Protein AF-A0A5J4X026-F1 (afdb_monomer_lite)

pLDDT: mean 70.94, std 24.58, range [26.7, 98.31]

Organism: NCBI:txid222440

Secondary structure (DSSP, 8-state):
------S-----SSPPPSSSBHHHHHHHH-TTHHHHHHHHHHHHTTT-EEEEEEEEEEE-SSEEEEEE-TTTTTTT--EEEEE--HHHHTTPSSP--TT-EEEEEEEEEE--STT--EEEEE---SSS---TT--HHHHHHHHSHHHHHHHHHHIIIIITT-EEEEEEEEEEEEE-TT--STTEEEEEEEEE-STTTTS----EEEEEEGGGHHHHHHHHT--TT-EEEEEEEEEEESSSEEEEEEEEEEEE----S--S-----THHHHHHHHHHHHHHHHHHHTT--------------------PPPPPPPPPPPP---------------------PPPP-------PPPPPP------------------------------------------------PPPP----------EEES-TTTEEEEEETTTEEEEEESSSS---EEE---B-SSEEEEEEE--S--SS--EEEEEETT--PPTT--TTSTTGGGTEEEEETTT-PEEETTEEE--SPPP-TTPEEEEEEETTTTEEEEEETTEEPS--B----S-EEEE-

Structure (mmCIF, N/CA/C/O backbone):
data_AF-A0A5J4X026-F1
#
_entry.id   AF-A0A5J4X026-F1
#
loop_
_atom_site.group_PDB
_atom_site.id
_atom_site.type_symbol
_atom_site.label_atom_id
_atom_site.label_alt_id
_atom_site.label_comp_id
_atom_site.label_asym_id
_atom_site.label_entity_id
_atom_site.label_seq_id
_atom_site.pdbx_PDB_ins_code
_atom_site.Cartn_x
_atom_site.Cartn_y
_atom_site.Cartn_z
_atom_site.occupancy
_atom_site.B_iso_or_equiv
_atom_site.auth_seq_id
_atom_site.auth_comp_id
_atom_site.auth_asym_id
_atom_site.auth_atom_id
_atom_site.pdbx_PDB_model_num
ATOM 1 N N . MET A 1 1 ? -2.698 -3.069 28.286 1.00 32.75 1 MET A N 1
ATOM 2 C CA . MET A 1 1 ? -3.346 -3.379 26.995 1.00 32.75 1 MET A CA 1
ATOM 3 C C . MET A 1 1 ? -3.091 -2.201 26.069 1.00 32.75 1 MET A C 1
ATOM 5 O O . MET A 1 1 ? -3.902 -1.287 26.021 1.00 32.75 1 MET A O 1
ATOM 9 N N . GLY A 1 2 ? -1.913 -2.162 25.445 1.00 33.12 2 GLY A N 1
ATOM 10 C CA . GLY A 1 2 ? -1.612 -1.225 24.364 1.00 33.12 2 GLY A CA 1
ATOM 11 C C . GLY A 1 2 ? -1.825 -1.971 23.056 1.00 33.12 2 GLY A C 1
ATOM 12 O O . GLY A 1 2 ? -0.991 -2.790 22.696 1.00 33.12 2 GLY A O 1
ATOM 13 N N . ASN A 1 3 ? -2.979 -1.772 22.422 1.00 34.91 3 ASN A N 1
ATOM 14 C CA . ASN A 1 3 ? -3.268 -2.328 21.104 1.00 34.91 3 ASN A CA 1
ATOM 15 C C . ASN A 1 3 ? -2.930 -1.250 20.073 1.00 34.91 3 ASN A C 1
ATOM 17 O O . ASN A 1 3 ? -3.667 -0.271 19.945 1.00 34.91 3 ASN A O 1
ATOM 21 N N . GLU A 1 4 ? -1.811 -1.413 19.372 1.00 38.59 4 GLU A N 1
ATOM 22 C CA . GLU A 1 4 ? -1.508 -0.592 18.204 1.00 38.59 4 GLU A CA 1
ATOM 23 C C . GLU A 1 4 ? -2.342 -1.019 16.988 1.00 38.59 4 GLU A C 1
ATOM 25 O O . GLU A 1 4 ? -2.732 -2.174 16.824 1.00 38.59 4 GLU A O 1
ATOM 30 N N . CYS A 1 5 ? -2.644 -0.018 16.164 1.00 37.56 5 CYS A N 1
ATOM 31 C CA . CYS A 1 5 ? -3.543 -0.032 15.017 1.00 37.56 5 CYS A CA 1
ATOM 32 C C . CYS A 1 5 ? -2.987 -0.867 13.832 1.00 37.56 5 CYS A C 1
ATOM 34 O O . CYS A 1 5 ? -2.016 -0.443 13.213 1.00 37.56 5 CYS A O 1
ATOM 36 N N . PRO A 1 6 ? -3.614 -1.987 13.429 1.00 37.75 6 PRO A N 1
ATOM 37 C CA . PRO A 1 6 ? -3.198 -2.856 12.321 1.00 37.75 6 PRO A CA 1
ATOM 38 C C . PRO A 1 6 ? -3.722 -2.432 10.932 1.00 37.75 6 PRO A C 1
ATOM 40 O O . PRO A 1 6 ? -3.705 -3.231 9.994 1.00 37.75 6 PRO A O 1
ATOM 43 N N . PHE A 1 7 ? -4.172 -1.185 10.748 1.00 34.94 7 PHE A N 1
ATOM 44 C CA . PHE A 1 7 ? -4.303 -0.654 9.387 1.00 34.94 7 PHE A CA 1
ATOM 45 C C . PHE A 1 7 ? -2.899 -0.504 8.783 1.00 34.94 7 PHE A C 1
ATOM 47 O O . PHE A 1 7 ? -2.012 0.005 9.473 1.00 34.94 7 PHE A O 1
ATOM 54 N N . PRO A 1 8 ? -2.667 -0.885 7.509 1.00 39.25 8 PRO A N 1
ATOM 55 C CA . PRO A 1 8 ? -1.398 -0.595 6.856 1.00 39.25 8 PRO A CA 1
ATOM 56 C C . PRO A 1 8 ? -1.132 0.901 6.988 1.00 39.25 8 PRO A C 1
ATOM 58 O O . PRO A 1 8 ? -2.034 1.711 6.756 1.00 39.25 8 PRO A O 1
ATOM 61 N N . ALA A 1 9 ? 0.088 1.258 7.385 1.00 36.59 9 ALA A N 1
ATOM 62 C CA . ALA A 1 9 ? 0.524 2.634 7.522 1.00 36.59 9 ALA A CA 1
ATOM 63 C C . ALA A 1 9 ? 0.423 3.359 6.169 1.00 36.59 9 ALA A C 1
ATOM 65 O O . ALA A 1 9 ? 1.409 3.562 5.464 1.00 36.59 9 ALA A O 1
ATOM 66 N N . PHE A 1 10 ? -0.761 3.862 5.832 1.00 43.69 10 PHE A N 1
ATOM 67 C CA . PHE A 1 10 ? -0.887 5.069 5.035 1.00 43.69 10 PHE A CA 1
ATOM 68 C C . PHE A 1 10 ? -0.465 6.232 5.931 1.00 43.69 10 PHE A C 1
ATOM 70 O O . PHE A 1 10 ? -1.260 7.076 6.325 1.00 43.69 10 PHE A O 1
ATOM 77 N N . LYS A 1 11 ? 0.821 6.249 6.287 1.00 43.53 11 LYS A N 1
ATOM 78 C CA . LYS A 1 11 ? 1.465 7.427 6.838 1.00 43.53 11 LYS A CA 1
ATOM 79 C C . LYS A 1 11 ? 1.545 8.421 5.683 1.00 43.53 11 LYS A C 1
ATOM 81 O O . LYS A 1 11 ? 2.420 8.314 4.828 1.00 43.53 11 LYS A O 1
ATOM 86 N N . TYR A 1 12 ? 0.599 9.355 5.641 1.00 52.59 12 TYR A N 1
ATOM 87 C CA . TYR A 1 12 ? 0.725 10.584 4.854 1.00 52.59 12 TYR A CA 1
ATOM 88 C C . TYR A 1 12 ? 1.563 11.630 5.602 1.00 52.59 12 TYR A C 1
ATOM 90 O O . TYR A 1 12 ? 1.591 12.797 5.227 1.00 52.59 12 TYR A O 1
ATOM 98 N N . THR A 1 13 ? 2.272 11.231 6.662 1.00 51.78 13 THR A N 1
ATOM 99 C CA . THR A 1 13 ? 3.336 12.052 7.229 1.00 51.78 13 THR A CA 1
ATOM 100 C C . THR A 1 13 ? 4.442 12.259 6.190 1.00 51.78 13 THR A C 1
ATOM 102 O O . THR A 1 13 ? 4.512 11.559 5.179 1.00 51.78 13 THR A O 1
ATOM 105 N N . TYR A 1 14 ? 5.307 13.244 6.436 1.00 62.78 14 TYR A N 1
ATOM 106 C CA . TYR A 1 14 ? 6.466 13.621 5.617 1.00 62.78 14 TYR A CA 1
ATOM 107 C C . TYR A 1 14 ? 7.559 12.537 5.581 1.00 62.78 14 TYR A C 1
ATOM 109 O O . TYR A 1 14 ? 8.735 12.827 5.835 1.00 62.78 14 TYR A O 1
ATOM 117 N N . LEU A 1 15 ? 7.183 11.285 5.343 1.00 63.88 15 LEU A N 1
ATOM 118 C CA . LEU A 1 15 ? 8.105 10.183 5.191 1.00 63.88 15 LEU A CA 1
ATOM 119 C C . LEU A 1 15 ? 8.773 10.266 3.821 1.00 63.88 15 LEU A C 1
ATOM 121 O O . LEU A 1 15 ? 8.100 10.554 2.827 1.00 63.88 15 LEU A O 1
ATOM 125 N N . PRO A 1 16 ? 10.082 9.982 3.758 1.00 73.50 16 PRO A N 1
ATOM 126 C CA . PRO A 1 16 ? 10.745 9.742 2.492 1.00 73.50 16 PRO A CA 1
ATOM 127 C C . PRO A 1 16 ? 9.989 8.680 1.680 1.00 73.50 16 PRO A C 1
ATOM 129 O O . PRO A 1 16 ? 9.424 7.749 2.264 1.00 73.50 16 PRO A O 1
ATOM 132 N N . PRO A 1 17 ? 9.961 8.799 0.346 1.00 77.56 17 PRO A N 1
ATOM 133 C CA . PRO A 1 17 ? 9.366 7.780 -0.503 1.00 77.56 17 PRO A CA 1
ATOM 134 C C . PRO A 1 17 ? 10.072 6.439 -0.313 1.00 77.56 17 PRO A C 1
ATOM 136 O O . PRO A 1 17 ? 11.300 6.379 -0.289 1.00 77.56 17 PRO A O 1
ATOM 139 N N . ALA A 1 18 ? 9.289 5.363 -0.201 1.00 69.50 18 ALA A N 1
ATOM 140 C CA . ALA A 1 18 ? 9.838 4.012 -0.070 1.00 69.50 18 ALA A CA 1
ATOM 141 C C . ALA A 1 18 ? 10.610 3.590 -1.332 1.00 69.50 18 ALA A C 1
ATOM 143 O O . ALA A 1 18 ? 11.602 2.872 -1.256 1.00 69.50 18 ALA A O 1
ATOM 144 N N . THR A 1 19 ? 10.162 4.060 -2.499 1.00 78.25 19 THR A N 1
ATOM 145 C CA . THR A 1 19 ? 10.827 3.871 -3.792 1.00 78.25 19 THR A CA 1
ATOM 146 C C . THR A 1 19 ? 10.621 5.096 -4.680 1.00 78.25 19 THR A C 1
ATOM 148 O O . THR A 1 19 ? 9.596 5.775 -4.603 1.00 78.25 19 THR A O 1
ATOM 151 N N . ILE A 1 20 ? 11.578 5.377 -5.566 1.00 83.44 20 ILE A N 1
ATOM 152 C CA . ILE A 1 20 ? 11.470 6.470 -6.542 1.00 83.44 20 ILE A CA 1
ATOM 153 C C . ILE A 1 20 ? 10.737 5.958 -7.788 1.00 83.44 20 ILE A C 1
ATOM 155 O O . ILE A 1 20 ? 11.341 5.606 -8.799 1.00 83.44 20 ILE A O 1
ATOM 159 N N . CYS A 1 21 ? 9.410 5.863 -7.694 1.00 83.81 21 CYS A N 1
ATOM 160 C CA . CYS A 1 21 ? 8.543 5.412 -8.783 1.00 83.81 21 CYS A CA 1
ATOM 161 C C . CYS A 1 21 ? 7.269 6.260 -8.898 1.00 83.81 21 CYS A C 1
ATOM 163 O O . CYS A 1 21 ? 6.880 6.967 -7.966 1.00 83.81 21 CYS A O 1
ATOM 165 N N . TRP A 1 22 ? 6.588 6.172 -10.045 1.00 85.31 22 TRP A N 1
ATOM 166 C CA . TRP A 1 22 ? 5.361 6.938 -10.293 1.00 85.31 22 TRP A CA 1
ATOM 167 C C . TRP A 1 22 ? 4.213 6.592 -9.340 1.00 85.31 22 TRP A C 1
ATOM 169 O O . TRP A 1 22 ? 3.495 7.493 -8.915 1.00 85.31 22 TRP A O 1
ATOM 179 N N . SER A 1 23 ? 4.043 5.320 -8.966 1.00 77.75 23 SER A N 1
ATOM 180 C CA . SER A 1 23 ? 3.032 4.911 -7.976 1.00 77.75 23 SER A CA 1
ATOM 181 C C . SER A 1 23 ? 3.240 5.609 -6.642 1.00 77.75 23 SER A C 1
ATOM 183 O O . SER A 1 23 ? 2.293 6.133 -6.060 1.00 77.75 23 SER A O 1
ATOM 185 N N . GLU A 1 24 ? 4.483 5.619 -6.166 1.00 80.81 24 GLU A N 1
ATOM 186 C CA . GLU A 1 24 ? 4.818 6.197 -4.870 1.00 80.81 24 GLU A CA 1
ATOM 187 C C . GLU A 1 24 ? 4.716 7.724 -4.913 1.00 80.81 24 GLU A C 1
ATOM 189 O O . GLU A 1 24 ? 4.160 8.330 -3.996 1.00 80.81 24 GLU A O 1
ATOM 194 N N . TYR A 1 25 ? 5.124 8.342 -6.027 1.00 89.00 25 TYR A N 1
ATOM 195 C CA . TYR A 1 25 ? 4.858 9.754 -6.287 1.00 89.00 25 TYR A CA 1
ATOM 196 C C . TYR A 1 25 ? 3.369 10.066 -6.203 1.00 89.00 25 TYR A C 1
ATOM 198 O O . TYR A 1 25 ? 2.961 10.953 -5.458 1.00 89.00 25 TYR A O 1
ATOM 206 N N . PHE A 1 26 ? 2.547 9.340 -6.960 1.00 84.88 26 PHE A N 1
ATOM 207 C CA . PHE A 1 26 ? 1.117 9.592 -7.054 1.00 84.88 26 PHE A CA 1
ATOM 208 C C . PHE A 1 26 ? 0.439 9.451 -5.691 1.00 84.88 26 PHE A C 1
ATOM 210 O O . PHE A 1 26 ? -0.355 10.308 -5.301 1.00 84.88 26 PHE A O 1
ATOM 217 N N . ARG A 1 27 ? 0.799 8.402 -4.941 1.00 77.50 27 ARG A N 1
ATOM 218 C CA . ARG A 1 27 ? 0.311 8.162 -3.579 1.00 77.50 27 ARG A CA 1
ATOM 219 C C . ARG A 1 27 ? 0.553 9.369 -2.680 1.00 77.50 27 ARG A C 1
ATOM 221 O O . ARG A 1 27 ? -0.333 9.754 -1.926 1.00 77.50 27 ARG A O 1
ATOM 228 N N . GLN A 1 28 ? 1.736 9.970 -2.772 1.00 83.38 28 GLN A N 1
ATOM 229 C CA . GLN A 1 28 ? 2.121 11.085 -1.914 1.00 83.38 28 GLN A CA 1
ATOM 230 C C . GLN A 1 28 ? 1.686 12.452 -2.446 1.00 83.38 28 GLN A C 1
ATOM 232 O O . GLN A 1 28 ? 1.463 13.357 -1.651 1.00 83.38 28 GLN A O 1
ATOM 237 N N . CYS A 1 29 ? 1.604 12.626 -3.767 1.00 89.19 29 CYS A N 1
ATOM 238 C CA . CYS A 1 29 ? 1.563 13.927 -4.436 1.00 89.19 29 CYS A CA 1
ATOM 239 C C . CYS A 1 29 ? 0.413 14.078 -5.446 1.00 89.19 29 CYS A C 1
ATOM 241 O O . CYS A 1 29 ? 0.450 14.996 -6.262 1.00 89.19 29 CYS A O 1
ATOM 243 N N . SER A 1 30 ? -0.620 13.238 -5.407 1.00 87.62 30 SER A N 1
ATOM 244 C CA . SER A 1 30 ? -1.812 13.352 -6.265 1.00 87.62 30 SER A CA 1
ATOM 245 C C . SER A 1 30 ? -2.388 14.782 -6.313 1.00 87.62 30 SER A C 1
ATOM 247 O O . SER A 1 30 ? -2.470 15.459 -5.288 1.00 87.62 30 SER A O 1
ATOM 249 N N . LEU A 1 31 ? -2.789 15.274 -7.492 1.00 87.62 31 LEU A N 1
ATOM 250 C CA . LEU A 1 31 ? -3.493 16.567 -7.634 1.00 87.62 31 LEU A CA 1
ATOM 251 C C . LEU A 1 31 ? -4.913 16.503 -7.090 1.00 87.62 31 LEU A C 1
ATOM 253 O O . LEU A 1 31 ? -5.409 17.458 -6.498 1.00 87.62 31 LEU A O 1
ATOM 257 N N . ASN A 1 32 ? -5.544 15.346 -7.260 1.00 86.06 32 ASN A N 1
ATOM 258 C CA . ASN A 1 32 ? -6.882 15.060 -6.774 1.00 86.06 32 ASN A CA 1
ATOM 259 C C . ASN A 1 32 ? -6.850 14.434 -5.376 1.00 86.06 32 ASN A C 1
ATOM 261 O O . ASN A 1 32 ? -7.733 13.641 -5.048 1.00 86.06 32 ASN A O 1
ATOM 265 N N . TYR A 1 33 ? -5.854 14.770 -4.546 1.00 84.00 33 TYR A N 1
ATOM 266 C CA . TYR A 1 33 ? -5.627 14.079 -3.274 1.00 84.00 33 TYR A CA 1
ATOM 267 C C . TYR A 1 33 ? -6.895 14.062 -2.399 1.00 84.00 33 TYR A C 1
ATOM 269 O O . TYR A 1 33 ? -7.245 13.017 -1.868 1.00 84.00 33 TYR A O 1
ATOM 277 N N . ASN A 1 34 ? -7.634 15.178 -2.322 1.00 82.06 34 ASN A N 1
ATOM 278 C CA . ASN A 1 34 ? -8.882 15.277 -1.559 1.00 82.06 34 ASN A CA 1
ATOM 279 C C . ASN A 1 34 ? -9.944 14.287 -2.044 1.00 82.06 34 ASN A C 1
ATOM 281 O O . ASN A 1 34 ? -10.600 13.620 -1.246 1.00 82.06 34 ASN A O 1
ATOM 285 N N . LYS A 1 35 ? -10.098 14.171 -3.366 1.00 84.88 35 LYS A N 1
ATOM 286 C CA . LYS A 1 35 ? -11.014 13.207 -3.977 1.00 84.88 35 LYS A CA 1
ATOM 287 C C . LYS A 1 35 ? -10.559 11.780 -3.674 1.00 84.88 35 LYS A C 1
ATOM 289 O O . LYS A 1 35 ? -11.373 10.970 -3.249 1.00 84.88 35 LYS A O 1
ATOM 294 N N . ASN A 1 36 ? -9.267 11.498 -3.825 1.00 81.56 36 ASN A N 1
ATOM 295 C CA . ASN A 1 36 ? -8.696 10.173 -3.590 1.00 81.56 36 ASN A CA 1
ATOM 296 C C . ASN A 1 36 ? -8.802 9.747 -2.117 1.00 81.56 36 ASN A C 1
ATOM 298 O O . ASN A 1 36 ? -9.170 8.605 -1.845 1.00 81.56 36 ASN A O 1
ATOM 302 N N . LEU A 1 37 ? -8.558 10.659 -1.170 1.00 82.75 37 LEU A N 1
ATOM 303 C CA . LEU A 1 37 ? -8.811 10.434 0.255 1.00 82.75 37 LEU A CA 1
ATOM 304 C C . LEU A 1 37 ? -10.297 10.201 0.521 1.00 82.75 37 LEU A C 1
ATOM 306 O O . LEU A 1 37 ? -10.638 9.276 1.251 1.00 82.75 37 LEU A O 1
ATOM 310 N N . GLY A 1 38 ? -11.188 10.964 -0.116 1.00 85.31 38 GLY A N 1
ATOM 311 C CA . GLY A 1 38 ? -12.628 10.740 -0.004 1.00 85.31 38 GLY A CA 1
ATOM 312 C C . GLY A 1 38 ? -13.075 9.380 -0.538 1.00 85.31 38 GLY A C 1
ATOM 313 O O . GLY A 1 38 ? -13.889 8.707 0.094 1.00 85.31 38 GLY A O 1
ATOM 314 N N . ASP A 1 39 ? -12.520 8.932 -1.660 1.00 83.06 39 ASP A N 1
ATOM 315 C CA . ASP A 1 39 ? -12.814 7.621 -2.239 1.00 83.06 39 ASP A CA 1
ATOM 316 C C . ASP A 1 39 ? -12.196 6.479 -1.413 1.00 83.06 39 ASP A C 1
ATOM 318 O O . ASP A 1 39 ? -12.784 5.401 -1.299 1.00 83.06 39 ASP A O 1
ATOM 322 N N . LEU A 1 40 ? -11.034 6.697 -0.788 1.00 80.56 40 LEU A N 1
ATOM 323 C CA . LEU A 1 40 ? -10.455 5.776 0.193 1.00 80.56 40 LEU A CA 1
ATOM 324 C C . LEU A 1 40 ? -11.344 5.673 1.439 1.00 80.56 40 LEU A C 1
ATOM 326 O O . LEU A 1 40 ? -11.709 4.565 1.833 1.00 80.56 40 LEU A O 1
ATOM 330 N N . PHE A 1 41 ? -11.738 6.812 2.013 1.00 87.06 41 PHE A N 1
ATOM 331 C CA . PHE A 1 41 ? -12.615 6.885 3.178 1.00 87.06 41 PHE A CA 1
ATOM 332 C C . PHE A 1 41 ? -13.925 6.137 2.925 1.00 87.06 41 PHE A C 1
ATOM 334 O O . PHE A 1 41 ? -14.273 5.229 3.675 1.00 87.06 41 PHE A O 1
ATOM 341 N N . LYS A 1 42 ? -14.614 6.434 1.817 1.00 87.38 42 LYS A N 1
ATOM 342 C CA . LYS A 1 42 ? -15.875 5.770 1.448 1.00 87.38 42 LYS A CA 1
ATOM 343 C C . LYS A 1 42 ? -15.743 4.255 1.313 1.00 87.38 42 LYS A C 1
ATOM 345 O O . LYS A 1 42 ? -16.666 3.545 1.692 1.00 87.38 42 LYS A O 1
ATOM 350 N N . ARG A 1 43 ? -14.634 3.766 0.746 1.00 80.94 43 ARG A N 1
ATOM 351 C CA . ARG A 1 43 ? -14.432 2.330 0.492 1.00 80.94 43 ARG A CA 1
ATOM 352 C C . ARG A 1 43 ? -14.015 1.545 1.730 1.00 80.94 43 ARG A C 1
ATOM 354 O O . ARG A 1 43 ? -14.369 0.378 1.827 1.00 80.94 43 ARG A O 1
ATOM 361 N N . GLN A 1 44 ? -13.216 2.144 2.611 1.00 82.19 44 GLN A N 1
ATOM 362 C CA . GLN A 1 44 ? -12.512 1.406 3.667 1.00 82.19 44 GLN A CA 1
ATOM 363 C C . GLN A 1 44 ? -12.926 1.797 5.088 1.00 82.19 44 GLN A C 1
ATOM 365 O O . GLN A 1 44 ? -12.710 1.017 6.011 1.00 82.19 44 GLN A O 1
ATOM 370 N N . PHE A 1 45 ? -13.499 2.986 5.282 1.00 86.88 45 PHE A N 1
ATOM 371 C CA . PHE A 1 45 ? -13.702 3.565 6.613 1.00 86.88 45 PHE A CA 1
ATOM 372 C C . PHE A 1 45 ? -15.146 3.976 6.884 1.00 86.88 45 PHE A C 1
ATOM 374 O O . PHE A 1 45 ? -15.611 3.835 8.011 1.00 86.88 45 PHE A O 1
ATOM 381 N N . LYS A 1 46 ? -15.875 4.446 5.869 1.00 91.62 46 LYS A N 1
ATOM 382 C CA . LYS A 1 46 ? -17.266 4.867 6.027 1.00 91.62 46 LYS A CA 1
ATOM 383 C C . LYS A 1 46 ? -18.121 3.719 6.563 1.00 91.62 46 LYS A C 1
ATOM 385 O O . LYS A 1 46 ? -18.097 2.618 6.020 1.00 91.62 46 LYS A O 1
ATOM 390 N N . GLY A 1 47 ? -18.893 3.996 7.610 1.00 91.12 47 GLY A N 1
ATOM 391 C CA . GLY A 1 47 ? -19.744 3.004 8.266 1.00 91.12 47 GLY A CA 1
ATOM 392 C C . GLY A 1 47 ? -19.039 2.170 9.338 1.00 91.12 47 GLY A C 1
ATOM 393 O O . GLY A 1 47 ? -19.717 1.463 10.080 1.00 91.12 47 GLY A O 1
ATOM 394 N N . LYS A 1 48 ? -17.706 2.253 9.471 1.00 90.69 48 LYS A N 1
ATOM 395 C CA . LYS A 1 48 ? -17.003 1.591 10.574 1.00 90.69 48 LYS A CA 1
ATOM 396 C C . LYS A 1 48 ? -17.342 2.263 11.898 1.00 90.69 48 LYS A C 1
ATOM 398 O O . LYS A 1 48 ? -17.398 3.490 11.980 1.00 90.69 48 LYS A O 1
ATOM 403 N N . ILE A 1 49 ? -17.540 1.442 12.923 1.00 91.69 49 ILE A N 1
ATOM 404 C CA . ILE A 1 49 ? -17.767 1.884 14.297 1.00 91.69 49 ILE A CA 1
ATOM 405 C C . ILE A 1 49 ? -16.420 1.953 14.987 1.00 91.69 49 ILE A C 1
ATOM 407 O O . ILE A 1 49 ? -15.652 1.001 14.922 1.00 91.69 49 ILE A O 1
ATOM 411 N N . VAL A 1 50 ? -16.140 3.054 15.664 1.00 89.81 50 VAL A N 1
ATOM 412 C CA . VAL A 1 50 ? -14.876 3.256 16.364 1.00 89.81 50 VAL A CA 1
ATOM 413 C C . VAL A 1 50 ? -15.151 3.736 17.777 1.00 89.81 50 VAL A C 1
ATOM 415 O O . VAL A 1 50 ? -16.074 4.518 17.999 1.00 89.81 50 VAL A O 1
ATOM 418 N N . GLU A 1 51 ? -14.371 3.248 18.738 1.00 89.94 51 GLU A N 1
ATOM 419 C CA . GLU A 1 51 ? -14.427 3.706 20.123 1.00 89.94 51 GLU A CA 1
ATOM 420 C C . GLU A 1 51 ? -13.398 4.808 20.359 1.00 89.94 51 GLU A C 1
ATOM 422 O O . GLU A 1 51 ? -12.205 4.637 20.117 1.00 89.94 51 GLU A O 1
ATOM 427 N N . TRP A 1 52 ? -13.888 5.951 20.818 1.00 89.00 52 TRP A N 1
ATOM 428 C CA . TRP A 1 52 ? -13.193 7.225 20.833 1.00 89.00 52 TRP A CA 1
ATOM 429 C C . TRP A 1 52 ? -13.283 7.873 22.212 1.00 89.00 52 TRP A C 1
ATOM 431 O O . TRP A 1 52 ? -14.274 7.717 22.925 1.00 89.00 52 TRP A O 1
ATOM 441 N N . GLU A 1 53 ? -12.246 8.624 22.581 1.00 89.31 53 GLU A N 1
ATOM 442 C CA . GLU A 1 53 ? -12.184 9.386 23.828 1.00 89.31 53 GLU A CA 1
ATOM 443 C C . GLU A 1 53 ? -11.831 10.848 23.530 1.00 89.31 53 GLU A C 1
ATOM 445 O O . GLU A 1 53 ? -10.924 11.131 22.743 1.00 89.31 53 GLU A O 1
ATOM 450 N N . GLY A 1 54 ? -12.551 11.791 24.138 1.00 90.12 54 GLY A N 1
ATOM 451 C CA . GLY A 1 54 ? -12.345 13.221 23.913 1.00 90.12 54 GLY A CA 1
ATOM 452 C C . GLY A 1 54 ? -12.927 14.099 25.017 1.00 90.12 54 GLY A C 1
ATOM 453 O O . GLY A 1 54 ? -13.673 13.631 25.874 1.00 90.12 54 GLY A O 1
ATOM 454 N N . ALA A 1 55 ? -12.565 15.379 25.007 1.00 91.44 55 ALA A N 1
ATOM 455 C CA . ALA A 1 55 ? -13.112 16.407 25.883 1.00 91.44 55 ALA A CA 1
ATOM 456 C C . ALA A 1 55 ? -14.161 17.236 25.131 1.00 91.44 55 ALA A C 1
ATOM 458 O O . ALA A 1 55 ? -13.879 17.756 24.053 1.00 91.44 55 ALA A O 1
ATOM 459 N N . VAL A 1 56 ? -15.362 17.364 25.694 1.00 92.94 56 VAL A N 1
ATOM 460 C CA . VAL A 1 56 ? -16.485 18.079 25.068 1.00 92.94 56 VAL A CA 1
ATOM 461 C C . VAL A 1 56 ? -16.262 19.592 25.134 1.00 92.94 56 VAL A C 1
ATOM 463 O O . VAL A 1 56 ? -16.215 20.164 26.223 1.00 92.94 56 VAL A O 1
ATOM 466 N N . THR A 1 57 ? -16.169 20.249 23.976 1.00 93.56 57 THR A N 1
ATOM 467 C CA . THR A 1 57 ? -15.988 21.709 23.838 1.00 93.56 57 THR A CA 1
ATOM 468 C C . THR A 1 57 ? -17.290 22.458 23.603 1.00 93.56 57 THR A C 1
ATOM 470 O O . THR A 1 57 ? -17.402 23.630 23.953 1.00 93.56 57 THR A O 1
ATOM 473 N N . SER A 1 58 ? -18.286 21.800 23.014 1.00 93.88 58 SER A N 1
ATOM 474 C CA . SER A 1 58 ? -19.646 22.325 22.890 1.00 93.88 58 SER A CA 1
ATOM 475 C C . SER A 1 58 ? -20.647 21.181 22.794 1.00 93.88 58 SER A C 1
ATOM 477 O O . SER A 1 58 ? -20.300 20.078 22.373 1.00 93.88 58 SER A O 1
ATOM 479 N N . VAL A 1 59 ? -21.885 21.431 23.212 1.00 94.19 59 VAL A N 1
ATOM 480 C CA . VAL A 1 59 ? -22.979 20.461 23.141 1.00 94.19 59 VAL A CA 1
ATOM 481 C C . VAL A 1 59 ? -24.283 21.169 22.782 1.00 94.19 59 VAL A C 1
ATOM 483 O O . VAL A 1 59 ? -24.573 22.249 23.297 1.00 94.19 59 VAL A O 1
ATOM 486 N N . SER A 1 60 ? -25.057 20.551 21.898 1.00 92.44 60 SER A N 1
ATOM 487 C CA . SER A 1 60 ? -26.430 20.898 21.539 1.00 92.44 60 SER A CA 1
ATOM 488 C C . SER A 1 60 ? -27.334 19.663 21.673 1.00 92.44 60 SER A C 1
ATOM 490 O O . SER A 1 60 ? -26.914 18.606 22.146 1.00 92.44 60 SER A O 1
ATOM 492 N N . SER A 1 61 ? -28.604 19.786 21.283 1.00 88.25 61 SER A N 1
ATOM 493 C CA . SER A 1 61 ? -29.559 18.669 21.290 1.00 88.25 61 SER A CA 1
ATOM 494 C C . SER A 1 61 ? -29.294 17.623 20.200 1.00 88.25 61 SER A C 1
ATOM 496 O O . SER A 1 61 ? -29.760 16.489 20.301 1.00 88.25 61 SER A O 1
ATOM 498 N N . ASP A 1 62 ? -28.588 18.003 19.141 1.00 91.06 62 ASP A N 1
ATOM 499 C CA . ASP A 1 62 ? -28.391 17.215 17.925 1.00 91.06 62 ASP A CA 1
ATOM 500 C C . ASP A 1 62 ? -26.923 16.859 17.663 1.00 91.06 62 ASP A C 1
ATOM 502 O O . ASP A 1 62 ? -26.641 15.971 16.855 1.00 91.06 62 ASP A O 1
ATOM 506 N N . ASN A 1 63 ? -25.980 17.521 18.334 1.00 93.88 63 ASN A N 1
ATOM 507 C CA . ASN A 1 63 ? -24.563 17.226 18.209 1.00 93.88 63 ASN A CA 1
ATOM 508 C C . ASN A 1 63 ? -23.752 17.657 19.443 1.00 93.88 63 ASN A C 1
ATOM 510 O O . ASN A 1 63 ? -24.208 18.401 20.307 1.00 93.88 63 ASN A O 1
ATOM 514 N N . ALA A 1 64 ? -22.513 17.192 19.515 1.00 93.81 64 ALA A N 1
ATOM 515 C CA . ALA A 1 64 ? -21.480 17.753 20.367 1.00 93.81 64 ALA A CA 1
ATOM 516 C C . ALA A 1 64 ? -20.192 17.907 19.574 1.00 93.81 64 ALA A C 1
ATOM 518 O O . ALA A 1 64 ? -19.943 17.183 18.610 1.00 93.81 64 ALA A O 1
ATOM 519 N N . LYS A 1 65 ? -19.345 18.829 20.011 1.00 93.81 65 LYS A N 1
ATOM 520 C CA . LYS A 1 65 ? -17.988 18.949 19.505 1.00 93.81 65 LYS A CA 1
ATOM 521 C C . LYS A 1 65 ? -16.983 18.545 20.560 1.00 93.81 65 LYS A C 1
ATOM 523 O O . LYS A 1 65 ? -17.169 18.834 21.744 1.00 93.81 65 LYS A O 1
ATOM 528 N N . LEU A 1 66 ? -15.950 17.837 20.125 1.00 92.25 66 LEU A N 1
ATOM 529 C CA . LEU A 1 66 ? -14.962 17.233 20.997 1.00 92.25 66 LEU A CA 1
ATOM 530 C C . LEU A 1 66 ? -13.550 17.530 20.511 1.00 92.25 66 LEU A C 1
ATOM 532 O O . LEU A 1 66 ? -13.242 17.381 19.330 1.00 92.25 66 LEU A O 1
ATOM 536 N N . ILE A 1 67 ? -12.664 17.834 21.453 1.00 89.38 67 ILE A N 1
ATOM 537 C CA . ILE A 1 67 ? -11.221 17.716 21.250 1.00 89.38 67 ILE A CA 1
ATOM 538 C C . ILE A 1 67 ? -10.829 16.295 21.632 1.00 89.38 67 ILE A C 1
ATOM 540 O O . ILE A 1 67 ? -10.941 15.887 22.789 1.00 89.38 67 ILE A O 1
ATOM 544 N N . MET A 1 68 ? -10.389 15.528 20.648 1.00 86.44 68 MET A N 1
ATOM 545 C CA . MET A 1 68 ? -10.055 14.121 20.829 1.00 86.44 68 MET A CA 1
ATOM 546 C C . MET A 1 68 ? -8.744 13.933 21.596 1.00 86.44 68 MET A C 1
ATOM 548 O O . MET A 1 68 ? -7.783 14.663 21.371 1.00 86.44 68 MET A O 1
ATOM 552 N N . ASN A 1 69 ? -8.726 12.929 22.478 1.00 72.44 69 ASN A N 1
ATOM 553 C CA . ASN A 1 69 ? -7.583 12.451 23.263 1.00 72.44 69 ASN A CA 1
ATOM 554 C C . ASN A 1 69 ? -6.690 13.564 23.871 1.00 72.44 69 ASN A C 1
ATOM 556 O O . ASN A 1 69 ? -5.575 13.790 23.400 1.00 72.44 69 ASN A O 1
ATOM 560 N N . PRO A 1 70 ? -7.123 14.250 24.948 1.00 52.16 70 PRO A N 1
ATOM 561 C CA . PRO A 1 70 ? -6.385 15.365 25.553 1.00 52.16 70 PRO A CA 1
ATOM 562 C C . PRO A 1 70 ? -4.961 15.028 26.042 1.00 52.16 70 PRO A C 1
ATOM 564 O O . PRO A 1 70 ? -4.153 15.942 26.179 1.00 52.16 70 PRO A O 1
ATOM 567 N N . SER A 1 71 ? -4.631 13.752 26.282 1.00 51.09 71 SER A N 1
ATOM 568 C CA . SER A 1 71 ? -3.267 13.298 26.619 1.00 51.09 71 SER A CA 1
ATOM 569 C C . SER A 1 71 ? -2.288 13.342 25.438 1.00 51.09 71 SER A C 1
ATOM 571 O O . SER A 1 71 ? -1.090 13.472 25.661 1.00 51.09 71 SER A O 1
ATOM 573 N N . GLU A 1 72 ? -2.789 13.287 24.201 1.00 48.06 72 GLU A N 1
ATOM 574 C CA . GLU A 1 72 ? -2.007 13.397 22.954 1.00 48.06 72 GLU A CA 1
ATOM 575 C C . GLU A 1 72 ? -2.299 14.709 22.191 1.00 48.06 72 GLU A C 1
ATOM 577 O O . GLU A 1 72 ? -1.673 15.019 21.177 1.00 48.06 72 GLU A O 1
ATOM 582 N N . ALA A 1 73 ? -3.248 15.516 22.680 1.00 43.31 73 ALA A N 1
ATOM 583 C CA . ALA A 1 73 ? -3.814 16.682 21.997 1.00 43.31 73 ALA A CA 1
ATOM 584 C C . ALA A 1 73 ? -2.899 17.913 21.899 1.00 43.31 73 ALA A C 1
ATOM 586 O O . ALA A 1 73 ? -3.344 18.963 21.432 1.00 43.31 73 ALA A O 1
ATOM 587 N N . THR A 1 74 ? -1.627 17.832 22.292 1.00 46.25 74 THR A N 1
ATOM 588 C CA . THR A 1 74 ? -0.705 18.964 22.116 1.00 46.25 74 THR A CA 1
ATOM 589 C C . THR A 1 74 ? -0.436 19.287 20.644 1.00 46.25 74 THR A C 1
ATOM 591 O O . THR A 1 74 ? 0.048 20.380 20.360 1.00 46.25 74 THR A O 1
ATOM 594 N N . ILE A 1 75 ? -0.785 18.400 19.700 1.00 54.00 75 ILE A N 1
ATOM 595 C CA . ILE A 1 75 ? -0.309 18.519 18.315 1.00 54.00 75 ILE A CA 1
ATOM 596 C C . ILE A 1 75 ? -1.401 18.905 17.302 1.00 54.00 75 ILE A C 1
ATOM 598 O O . ILE A 1 75 ? -1.112 19.686 16.400 1.00 54.00 75 ILE A O 1
ATOM 602 N N . THR A 1 76 ? -2.655 18.446 17.414 1.00 58.94 76 THR A N 1
ATOM 603 C CA . THR A 1 76 ? -3.530 18.442 16.216 1.00 58.94 76 THR A CA 1
ATOM 604 C C . THR A 1 76 ? -4.683 19.444 16.195 1.00 58.94 76 THR A C 1
ATOM 606 O O . THR A 1 76 ? -5.248 19.647 15.122 1.00 58.94 76 THR A O 1
ATOM 609 N N . ARG A 1 77 ? -5.040 20.097 17.319 1.00 66.81 77 ARG A N 1
ATOM 610 C CA . ARG A 1 77 ? -6.163 21.074 17.437 1.00 66.81 77 ARG A CA 1
ATOM 611 C C . ARG A 1 77 ? -7.468 20.660 16.715 1.00 66.81 77 ARG A C 1
ATOM 613 O O . ARG A 1 77 ? -8.291 21.514 16.399 1.00 66.81 77 ARG A O 1
ATOM 620 N N . SER A 1 78 ? -7.652 19.374 16.416 1.00 75.75 78 SER A N 1
ATOM 621 C CA . SER A 1 78 ? -8.722 18.901 15.537 1.00 75.75 78 SER A CA 1
ATOM 622 C C . SER A 1 78 ? -9.988 18.683 16.359 1.00 75.75 78 SER A C 1
ATOM 624 O O . SER A 1 78 ? -9.948 17.997 17.382 1.00 75.75 78 SER A O 1
ATOM 626 N N . GLU A 1 79 ? -11.090 19.291 15.926 1.00 87.50 79 GLU A N 1
ATOM 627 C CA . GLU A 1 79 ? -12.377 19.267 16.618 1.00 87.50 79 GLU A CA 1
ATOM 628 C C . GLU A 1 79 ? -13.328 18.311 15.888 1.00 87.50 79 GLU A C 1
ATOM 630 O O . GLU A 1 79 ? -13.748 18.538 14.755 1.00 87.50 79 GLU A O 1
ATOM 635 N N . VAL A 1 80 ? -13.692 17.217 16.543 1.00 90.19 80 VAL A N 1
ATOM 636 C CA . VAL A 1 80 ? -14.621 16.231 15.991 1.00 90.19 80 VAL A CA 1
ATOM 637 C C . VAL A 1 80 ? -16.047 16.647 16.309 1.00 90.19 80 VAL A C 1
ATOM 639 O O . VAL A 1 80 ? -16.379 16.893 17.465 1.00 90.19 80 VAL A O 1
ATOM 642 N N . THR A 1 81 ? -16.910 16.673 15.294 1.00 93.06 81 THR A N 1
ATOM 643 C CA . THR A 1 81 ? -18.355 16.847 15.482 1.00 93.06 81 THR A CA 1
ATOM 644 C C . THR A 1 81 ? -19.028 15.481 15.572 1.00 93.06 81 THR A C 1
ATOM 646 O O . THR A 1 81 ? -19.027 14.708 14.615 1.00 93.06 81 THR A O 1
ATOM 649 N N . VAL A 1 82 ? -19.624 15.199 16.724 1.00 93.44 82 VAL A N 1
ATOM 650 C CA . VAL A 1 82 ? -20.386 13.987 17.017 1.00 93.44 82 VAL A CA 1
ATOM 651 C C . VAL A 1 82 ? -21.869 14.306 16.875 1.00 93.44 82 VAL A C 1
ATOM 653 O O . VAL A 1 82 ? -22.412 15.063 17.670 1.00 93.44 82 VAL A O 1
ATOM 656 N N . LYS A 1 83 ? -22.538 13.747 15.870 1.00 93.56 83 LYS A N 1
ATOM 657 C CA . LYS A 1 83 ? -23.989 13.849 15.684 1.00 93.56 83 LYS A CA 1
ATOM 658 C C . LYS A 1 83 ? -24.706 12.862 16.591 1.00 93.56 83 LYS A C 1
ATOM 660 O O . LYS A 1 83 ? -24.213 11.756 16.819 1.00 93.56 83 LYS A O 1
ATOM 665 N N . PHE A 1 84 ? -25.892 13.235 17.055 1.00 91.50 84 PHE A N 1
ATOM 666 C CA . PHE A 1 84 ? -26.761 12.379 17.852 1.00 91.50 84 PHE A CA 1
ATOM 667 C C . PHE A 1 84 ? -27.970 11.936 17.024 1.00 91.50 84 PHE A C 1
ATOM 669 O O . PHE A 1 84 ? -28.937 12.690 16.883 1.00 91.50 84 PHE A O 1
ATOM 676 N N . PRO A 1 85 ? -27.951 10.714 16.461 1.00 86.75 85 PRO A N 1
ATOM 677 C CA . PRO A 1 85 ? -29.136 10.148 15.837 1.00 86.75 85 PRO A CA 1
ATOM 678 C C . PRO A 1 85 ? -30.305 10.081 16.836 1.00 86.75 85 PRO A C 1
ATOM 680 O O . PRO A 1 85 ? -30.070 9.894 18.037 1.00 86.75 85 PRO A O 1
ATOM 683 N N . PRO A 1 86 ? -31.571 10.143 16.374 1.00 84.50 86 PRO A N 1
ATOM 684 C CA . PRO A 1 86 ? -32.749 10.027 17.243 1.00 84.50 86 PRO A CA 1
ATOM 685 C C . PRO A 1 86 ? -32.726 8.784 18.148 1.00 84.50 86 PRO A C 1
ATOM 687 O O . PRO A 1 86 ? -33.224 8.823 19.273 1.00 84.50 86 PRO A O 1
ATOM 690 N N . GLU A 1 87 ? -32.102 7.707 17.664 1.00 80.38 87 GLU A N 1
ATOM 691 C CA . GLU A 1 87 ? -31.906 6.431 18.364 1.00 80.38 87 GLU A CA 1
ATOM 692 C C . GLU A 1 87 ? -31.053 6.570 19.640 1.00 80.38 87 GLU A C 1
ATOM 694 O O . GLU A 1 87 ? -31.250 5.844 20.615 1.00 80.38 87 GLU A O 1
ATOM 699 N N . VAL A 1 88 ? -30.085 7.494 19.634 1.00 77.62 88 VAL A N 1
ATOM 700 C CA . VAL A 1 88 ? -29.129 7.724 20.732 1.00 77.62 88 VAL A CA 1
ATOM 701 C C . VAL A 1 88 ? -29.710 8.684 21.769 1.00 77.62 88 VAL A C 1
ATOM 703 O O . VAL A 1 88 ? -29.551 8.470 22.973 1.00 77.62 88 VAL A O 1
ATOM 706 N N . ASN A 1 89 ? -30.470 9.685 21.317 1.00 67.56 89 ASN A N 1
ATOM 707 C CA . ASN A 1 89 ? -31.081 10.707 22.173 1.00 67.56 89 ASN A CA 1
ATOM 708 C C . ASN A 1 89 ? -32.130 10.163 23.159 1.00 67.56 89 ASN A C 1
ATOM 710 O O . ASN A 1 89 ? -32.450 10.831 24.139 1.00 67.56 89 ASN A O 1
ATOM 714 N N . LYS A 1 90 ? -32.666 8.955 22.940 1.00 64.88 90 LYS A N 1
ATOM 715 C CA . LYS A 1 90 ? -33.734 8.380 23.777 1.00 64.88 90 LYS A CA 1
ATOM 716 C C . LYS A 1 90 ? -33.258 7.605 25.016 1.00 64.88 90 LYS A C 1
ATOM 718 O O . LYS A 1 90 ? -34.111 7.133 25.762 1.00 64.88 90 LYS A O 1
ATOM 723 N N . GLY A 1 91 ? -31.951 7.467 25.281 1.00 57.06 91 GLY A N 1
ATOM 724 C CA . GLY A 1 91 ? -31.524 6.726 26.483 1.00 57.06 91 GLY A CA 1
ATOM 725 C C . GLY A 1 91 ? -30.031 6.511 26.747 1.00 57.06 91 GLY A C 1
ATOM 726 O O . GLY A 1 91 ? -29.703 5.615 27.522 1.00 57.06 91 GLY A O 1
ATOM 727 N N . ALA A 1 92 ? -29.113 7.258 26.126 1.00 50.88 92 ALA A N 1
ATOM 728 C CA . ALA A 1 92 ? -27.678 7.087 26.375 1.00 50.88 92 ALA A CA 1
ATOM 729 C C . ALA A 1 92 ? -27.189 7.945 27.562 1.00 50.88 92 ALA A C 1
ATOM 731 O O . ALA A 1 92 ? -27.250 9.172 27.533 1.00 50.88 92 ALA A O 1
ATOM 732 N N . SER A 1 93 ? -26.699 7.278 28.608 1.00 47.19 93 SER A N 1
ATOM 733 C CA . SER A 1 93 ? -25.964 7.863 29.735 1.00 47.19 93 SER A CA 1
ATOM 734 C C . SER A 1 93 ? -24.451 7.663 29.524 1.00 47.19 93 SER A C 1
ATOM 736 O O . SER A 1 93 ? -24.076 6.582 29.062 1.00 47.19 93 SER A O 1
ATOM 738 N N . PRO A 1 94 ? -23.574 8.620 29.886 1.00 54.31 94 PRO A N 1
ATOM 739 C CA . PRO A 1 94 ? -23.886 9.974 30.327 1.00 54.31 94 PRO A CA 1
ATOM 740 C C . PRO A 1 94 ? -24.120 10.915 29.129 1.00 54.31 94 PRO A C 1
ATOM 742 O O . PRO A 1 94 ? -23.543 10.713 28.058 1.00 54.31 94 PRO A O 1
ATOM 745 N N . PRO A 1 95 ? -24.937 11.969 29.300 1.00 74.19 95 PRO A N 1
ATOM 746 C CA . PRO A 1 95 ? -25.032 13.037 28.315 1.00 74.19 95 PRO A CA 1
ATOM 747 C C . PRO A 1 95 ? -23.654 13.675 28.131 1.00 74.19 95 PRO A C 1
ATOM 749 O O . PRO A 1 95 ? -22.907 13.834 29.098 1.00 74.19 95 PRO A O 1
ATOM 752 N N . PHE A 1 96 ? -23.319 14.057 26.901 1.00 86.81 96 PHE A N 1
ATOM 753 C CA . PHE A 1 96 ? -22.136 14.868 26.629 1.00 86.81 96 PHE A CA 1
ATOM 754 C C . PHE A 1 96 ? -22.262 16.160 27.448 1.00 86.81 96 PHE A C 1
ATOM 756 O O . PHE A 1 96 ? -23.098 17.010 27.158 1.00 86.81 96 PHE A O 1
ATOM 763 N N . GLN A 1 97 ? -21.488 16.288 28.524 1.00 91.31 97 GLN A N 1
ATOM 764 C CA . GLN A 1 97 ? -21.493 17.487 29.359 1.00 91.31 97 GLN A CA 1
ATOM 765 C C . GLN A 1 97 ? -20.355 18.393 28.920 1.00 91.31 97 GLN A C 1
ATOM 767 O O . GLN A 1 97 ? -19.240 17.922 28.695 1.00 91.31 97 GLN A O 1
ATOM 772 N N . LEU A 1 98 ? -20.619 19.693 28.818 1.00 92.94 98 LEU A N 1
ATOM 773 C CA . LEU A 1 98 ? -19.585 20.674 28.504 1.00 92.94 98 LEU A CA 1
ATOM 774 C C . LEU A 1 98 ? -18.394 20.523 29.470 1.00 92.94 98 LEU A C 1
ATOM 776 O O . LEU A 1 98 ? -18.593 20.411 30.678 1.00 92.94 98 LEU A O 1
ATOM 780 N N . ASN A 1 99 ? -17.169 20.524 28.937 1.00 90.00 99 ASN A N 1
ATOM 781 C CA . ASN A 1 99 ? -15.911 20.341 29.673 1.00 90.00 99 ASN A CA 1
ATOM 782 C C . ASN A 1 99 ? -15.727 18.972 30.354 1.00 90.00 99 ASN A C 1
ATOM 784 O O . ASN A 1 99 ? -14.822 18.811 31.175 1.00 90.00 99 ASN A O 1
ATOM 788 N N . SER A 1 100 ? -16.541 17.970 30.018 1.00 90.25 100 SER A N 1
ATOM 789 C CA . SER A 1 100 ? -16.333 16.595 30.483 1.00 90.25 100 SER A CA 1
ATOM 790 C C . SER A 1 100 ? -15.460 15.797 29.513 1.00 90.25 100 SER A C 1
ATOM 792 O O . SER A 1 100 ? -15.466 16.037 28.302 1.00 90.25 100 SER A O 1
ATOM 794 N N . LYS A 1 101 ? -14.709 14.827 30.048 1.00 90.81 101 LYS A N 1
ATOM 795 C CA . LYS A 1 101 ? -14.116 13.757 29.242 1.00 90.81 101 LYS A CA 1
ATOM 796 C C . LYS A 1 101 ? -15.175 12.695 28.997 1.00 90.81 101 LYS A C 1
ATOM 798 O O . LYS A 1 101 ? -15.818 12.239 29.941 1.00 90.81 101 LYS A O 1
ATOM 803 N N . VAL A 1 102 ? -15.325 12.287 27.747 1.00 90.25 102 VAL A N 1
ATOM 804 C CA . VAL A 1 102 ? -16.292 11.277 27.329 1.00 90.25 102 VAL A CA 1
ATOM 805 C C . VAL A 1 102 ? -15.595 10.197 26.521 1.00 90.25 102 VAL A C 1
ATOM 807 O O . VAL A 1 102 ? -14.729 10.481 25.693 1.00 90.25 102 VAL A O 1
ATOM 810 N N . ARG A 1 103 ? -16.008 8.953 26.757 1.00 90.00 103 ARG A N 1
ATOM 811 C CA . ARG A 1 103 ? -15.716 7.814 25.893 1.00 90.00 103 ARG A CA 1
ATOM 812 C C . ARG A 1 103 ? -17.008 7.408 25.203 1.00 90.00 103 ARG A C 1
ATOM 814 O O . ARG A 1 103 ? -18.033 7.266 25.865 1.00 90.00 103 ARG A O 1
ATOM 821 N N . PHE A 1 104 ? -16.972 7.252 23.889 1.00 89.19 104 PHE A N 1
ATOM 822 C CA . PHE A 1 104 ? -18.155 6.945 23.093 1.00 89.19 104 PHE A CA 1
ATOM 823 C C . PHE A 1 104 ? -17.794 6.081 21.888 1.00 89.19 104 PHE A C 1
ATOM 825 O O . PHE A 1 104 ? -16.636 6.017 21.481 1.00 89.19 104 PHE A O 1
ATOM 832 N N . ARG A 1 105 ? -18.798 5.428 21.301 1.00 90.56 105 ARG A N 1
ATOM 833 C CA . ARG A 1 105 ? -18.665 4.796 19.988 1.00 90.56 105 ARG A CA 1
ATOM 834 C C . ARG A 1 105 ? -19.321 5.670 18.933 1.00 90.56 105 ARG A C 1
ATOM 836 O O . ARG A 1 105 ? -20.427 6.169 19.145 1.00 90.56 105 ARG A O 1
ATOM 843 N N . GLY A 1 106 ? -18.637 5.849 17.812 1.00 90.06 106 GLY A N 1
ATOM 844 C CA . GLY A 1 106 ? -19.122 6.620 16.676 1.00 90.06 106 GLY A CA 1
ATOM 845 C C . GLY A 1 106 ? -18.965 5.857 15.368 1.00 90.06 106 GLY A C 1
ATOM 846 O O . GLY A 1 106 ? -17.965 5.174 15.162 1.00 90.06 106 GLY A O 1
ATOM 847 N N . VAL A 1 107 ? -19.948 5.979 14.482 1.00 92.38 107 VAL A N 1
ATOM 848 C CA . VAL A 1 107 ? -19.842 5.579 13.080 1.00 92.38 107 VAL A CA 1
ATOM 849 C C . VAL A 1 107 ? -19.147 6.689 12.306 1.00 92.38 107 VAL A C 1
ATOM 851 O O . VAL A 1 107 ? -19.514 7.860 12.410 1.00 92.38 107 VAL A O 1
ATOM 854 N N . LEU A 1 108 ? -18.149 6.311 11.513 1.00 90.94 108 LEU A N 1
ATOM 855 C CA . LEU A 1 108 ? -17.475 7.209 10.585 1.00 90.94 108 LEU A CA 1
ATOM 856 C C . LEU A 1 108 ? -18.398 7.561 9.413 1.00 90.94 108 LEU A C 1
ATOM 858 O O . LEU A 1 108 ? -18.583 6.755 8.497 1.00 90.94 108 LEU A O 1
ATOM 862 N N . ASP A 1 109 ? -18.946 8.774 9.419 1.00 88.06 109 ASP A N 1
ATOM 863 C CA . ASP A 1 109 ? -19.836 9.252 8.355 1.00 88.06 109 ASP A CA 1
ATOM 864 C C . ASP A 1 109 ? -19.082 10.016 7.273 1.00 88.06 109 ASP A C 1
ATOM 866 O O . ASP A 1 109 ? -19.314 9.807 6.076 1.00 88.06 109 ASP A O 1
ATOM 870 N N . ASP A 1 110 ? -18.193 10.908 7.715 1.00 85.94 110 ASP A N 1
ATOM 871 C CA . ASP A 1 110 ? -17.389 11.787 6.877 1.00 85.94 110 ASP A CA 1
ATOM 872 C C . ASP A 1 110 ? -16.086 12.157 7.601 1.00 85.94 110 ASP A C 1
ATOM 874 O O . ASP A 1 110 ? -16.072 12.445 8.799 1.00 85.94 110 ASP A O 1
ATOM 878 N N . PHE A 1 111 ? -14.976 12.193 6.870 1.00 83.88 111 PHE A N 1
ATOM 879 C CA . PHE A 1 111 ? -13.720 12.704 7.409 1.00 83.88 111 PHE A CA 1
ATOM 880 C C . PHE A 1 111 ? -13.631 14.234 7.305 1.00 83.88 111 PHE A C 1
ATOM 882 O O . PHE A 1 111 ? -12.772 14.817 7.946 1.00 83.88 111 PHE A O 1
ATOM 889 N N . GLY A 1 112 ? -14.508 14.922 6.572 1.00 82.75 112 GLY A N 1
ATOM 890 C CA . GLY A 1 112 ? -14.528 16.388 6.530 1.00 82.75 112 GLY A CA 1
ATOM 891 C C . GLY A 1 112 ? -13.223 17.041 6.035 1.00 82.75 112 GLY A C 1
ATOM 892 O O . GLY A 1 112 ? -12.317 16.393 5.515 1.00 82.75 112 GLY A O 1
ATOM 893 N N . LEU A 1 113 ? -13.126 18.366 6.183 1.00 76.06 113 LEU A N 1
ATOM 894 C CA . LEU A 1 113 ? -11.951 19.151 5.782 1.00 76.06 113 LEU A CA 1
ATOM 895 C C . LEU A 1 113 ? -11.126 19.556 7.004 1.00 76.06 113 LEU A C 1
ATOM 897 O O . LEU A 1 113 ? -11.693 20.115 7.942 1.00 76.06 113 LEU A O 1
ATOM 901 N N . LEU A 1 114 ? -9.810 19.319 6.919 1.00 63.00 114 LEU A N 1
ATOM 902 C CA . LEU A 1 114 ? -8.666 19.787 7.724 1.00 63.00 114 LEU A CA 1
ATOM 903 C C . LEU A 1 114 ? -8.721 19.601 9.251 1.00 63.00 114 LEU A C 1
ATOM 905 O O . LEU A 1 114 ? -7.684 19.382 9.860 1.00 63.00 114 LEU A O 1
ATOM 909 N N . SER A 1 115 ? -9.887 19.664 9.879 1.00 67.12 115 SER A N 1
ATOM 910 C CA . SER A 1 115 ? -10.061 19.538 11.326 1.00 67.12 115 SER A CA 1
ATOM 911 C C . SER A 1 115 ? -11.492 19.222 11.760 1.00 67.12 115 SER A C 1
ATOM 913 O O . SER A 1 115 ? -11.691 19.038 12.951 1.00 67.12 115 SER A O 1
ATOM 915 N N . ASN A 1 116 ? -12.473 19.184 10.844 1.00 80.12 116 ASN A N 1
ATOM 916 C CA . ASN A 1 116 ? -13.902 19.035 11.163 1.00 80.12 116 ASN A CA 1
ATOM 917 C C . ASN A 1 116 ? -14.430 17.648 10.772 1.00 80.12 116 ASN A C 1
ATOM 919 O O . ASN A 1 116 ? -15.323 17.522 9.927 1.00 80.12 116 ASN A O 1
ATOM 923 N N . HIS A 1 117 ? -13.855 16.602 11.360 1.00 86.19 117 HIS A N 1
ATOM 924 C CA . HIS A 1 117 ? -14.320 15.233 11.142 1.00 86.19 117 HIS A CA 1
ATOM 925 C C . HIS A 1 117 ? -15.746 15.063 11.694 1.00 86.19 117 HIS A C 1
ATOM 927 O O . HIS A 1 117 ? -16.074 15.631 12.741 1.00 86.19 117 HIS A O 1
ATOM 933 N N . GLN A 1 118 ? -16.594 14.293 11.006 1.00 88.19 118 GLN A N 1
ATOM 934 C CA . GLN A 1 118 ? -17.975 14.050 11.427 1.00 88.19 118 GLN A CA 1
ATOM 935 C C . GLN A 1 118 ? -18.209 12.573 11.716 1.00 88.19 118 GLN A C 1
ATOM 937 O O . GLN A 1 118 ? -17.975 11.701 10.876 1.00 88.19 118 GLN A O 1
ATOM 942 N N . VAL A 1 119 ? -18.749 12.308 12.898 1.00 90.06 119 VAL A N 1
ATOM 943 C CA . VAL A 1 119 ? -19.175 10.970 13.302 1.00 90.06 119 VAL A CA 1
ATOM 944 C C . VAL A 1 119 ? -20.575 10.993 13.861 1.00 90.06 119 VAL A C 1
ATOM 946 O O . VAL A 1 119 ? -20.973 11.972 14.481 1.00 90.06 119 VAL A O 1
ATOM 949 N N . SER A 1 120 ? -21.310 9.903 13.692 1.00 90.44 120 SER A N 1
ATOM 950 C CA . SER A 1 120 ? -22.593 9.706 14.361 1.00 90.44 120 SER A CA 1
ATOM 951 C C . SER A 1 120 ? -22.401 8.812 15.567 1.00 90.44 120 SER A C 1
ATOM 953 O O . SER A 1 120 ? -21.883 7.707 15.438 1.00 90.44 120 SER A O 1
ATOM 955 N N . ALA A 1 121 ? -22.823 9.268 16.744 1.00 86.56 121 ALA A N 1
ATOM 956 C CA . ALA A 1 121 ? -22.820 8.435 17.936 1.00 86.56 121 ALA A CA 1
ATOM 957 C C . ALA A 1 121 ? -23.650 7.163 17.702 1.00 86.56 121 ALA A C 1
ATOM 959 O O . ALA A 1 121 ? -24.692 7.196 17.045 1.00 86.56 121 ALA A O 1
ATOM 960 N N . VAL A 1 122 ? -23.205 6.051 18.278 1.00 86.19 122 VAL A N 1
ATOM 961 C CA . VAL A 1 122 ? -23.959 4.794 18.324 1.00 86.19 122 VAL A CA 1
ATOM 962 C C . VAL A 1 122 ? -24.076 4.297 19.756 1.00 86.19 122 VAL A C 1
ATOM 964 O O . VAL A 1 122 ? -23.250 4.614 20.615 1.00 86.19 122 VAL A O 1
ATOM 967 N N . ARG A 1 123 ? -25.130 3.521 20.030 1.00 80.94 123 ARG A N 1
ATOM 968 C CA . ARG A 1 123 ? -25.321 2.914 21.350 1.00 80.94 123 ARG A CA 1
ATOM 969 C C . ARG A 1 123 ? -24.165 1.957 21.641 1.00 80.94 123 ARG A C 1
ATOM 971 O O . ARG A 1 123 ? -23.707 1.226 20.768 1.00 80.94 123 ARG A O 1
ATOM 978 N N . LEU A 1 124 ? -23.713 1.957 22.892 1.00 78.19 124 LEU A N 1
ATOM 979 C CA . LEU A 1 124 ? -22.769 0.968 23.403 1.00 78.19 124 LEU A CA 1
ATOM 980 C C . LEU A 1 124 ? -23.510 -0.362 23.577 1.00 78.19 124 LEU A C 1
ATOM 982 O O . LEU A 1 124 ? -23.967 -0.684 24.670 1.00 78.19 124 LEU A O 1
ATOM 986 N N . ASP A 1 125 ? -23.688 -1.104 22.489 1.00 78.50 125 ASP A N 1
ATOM 987 C CA . ASP A 1 125 ? -24.223 -2.462 22.527 1.00 78.50 125 ASP A CA 1
ATOM 988 C C . ASP A 1 125 ? -23.140 -3.494 22.174 1.00 78.50 125 ASP A C 1
ATOM 990 O O . ASP A 1 125 ? -22.096 -3.181 21.598 1.00 78.50 125 ASP A O 1
ATOM 994 N N . ALA A 1 126 ? -23.349 -4.738 22.602 1.00 76.00 126 ALA A N 1
ATOM 995 C CA . ALA A 1 126 ? -22.437 -5.838 22.294 1.00 76.00 126 ALA A CA 1
ATOM 996 C C . ALA A 1 126 ? -22.620 -6.374 20.862 1.00 76.00 126 ALA A C 1
ATOM 998 O O . ALA A 1 126 ? -21.765 -7.110 20.379 1.00 76.00 126 ALA A O 1
ATOM 999 N N . ALA A 1 127 ? -23.722 -6.019 20.192 1.00 83.50 127 ALA A N 1
ATOM 1000 C CA . ALA A 1 127 ? -24.034 -6.485 18.843 1.00 83.50 127 ALA A CA 1
ATOM 1001 C C . ALA A 1 127 ? -23.157 -5.803 17.781 1.00 83.50 127 ALA A C 1
ATOM 1003 O O . ALA A 1 127 ? -22.901 -6.385 16.729 1.00 83.50 127 ALA A O 1
ATOM 1004 N N . HIS A 1 128 ? -22.654 -4.606 18.081 1.00 81.38 128 HIS A N 1
ATOM 1005 C CA . HIS A 1 128 ? -21.825 -3.814 17.187 1.00 81.38 128 HIS A CA 1
ATOM 1006 C C . HIS A 1 128 ? -20.484 -3.469 17.859 1.00 81.38 128 HIS A C 1
ATOM 1008 O O . HIS A 1 128 ? -20.300 -2.355 18.373 1.00 81.38 128 HIS A O 1
ATOM 1014 N N . PRO A 1 129 ? -19.535 -4.426 17.911 1.00 87.38 129 PRO A N 1
ATOM 1015 C CA . PRO A 1 129 ? -18.213 -4.163 18.461 1.00 87.38 129 PRO A CA 1
ATOM 1016 C C . PRO A 1 129 ? -17.495 -3.095 17.618 1.00 87.38 129 PRO A C 1
ATOM 1018 O O . PRO A 1 129 ? -17.644 -3.076 16.392 1.00 87.38 129 PRO A O 1
ATOM 1021 N N . PRO A 1 130 ? -16.728 -2.191 18.250 1.00 89.50 130 PRO A N 1
ATOM 1022 C CA . PRO A 1 130 ? -15.937 -1.223 17.516 1.00 89.50 130 PRO A CA 1
ATOM 1023 C C . PRO A 1 130 ? -14.817 -1.939 16.759 1.00 89.50 130 PRO A C 1
ATOM 1025 O O . PRO A 1 130 ? -14.329 -2.998 17.159 1.00 89.50 130 PRO A O 1
ATOM 1028 N N . ASP A 1 131 ? -14.374 -1.320 15.675 1.00 86.94 131 ASP A N 1
ATOM 1029 C CA . ASP A 1 131 ? -13.142 -1.679 15.007 1.00 86.94 131 ASP A CA 1
ATOM 1030 C C . ASP A 1 131 ? -11.967 -1.244 15.893 1.00 86.94 131 ASP A C 1
ATOM 1032 O O . ASP A 1 131 ? -11.464 -0.124 15.799 1.00 86.94 131 ASP A O 1
ATOM 1036 N N . TYR A 1 132 ? -11.547 -2.142 16.789 1.00 82.31 132 TYR A N 1
ATOM 1037 C CA . TYR A 1 132 ? -10.410 -1.940 17.696 1.00 82.31 132 TYR A CA 1
ATOM 1038 C C . TYR A 1 132 ? -9.099 -1.678 16.963 1.00 82.31 132 TYR A C 1
ATOM 1040 O O . TYR A 1 132 ? -8.120 -1.260 17.578 1.00 82.31 132 TYR A O 1
ATOM 1048 N N . GLN A 1 133 ? -9.074 -1.932 15.657 1.00 78.19 133 GLN A N 1
ATOM 1049 C CA . GLN A 1 133 ? -7.919 -1.656 14.844 1.00 78.19 133 GLN A CA 1
ATOM 1050 C C . GLN A 1 133 ? -7.776 -0.164 14.545 1.00 78.19 133 GLN A C 1
ATOM 1052 O O . GLN A 1 133 ? -6.678 0.277 14.239 1.00 78.19 133 GLN A O 1
ATOM 1057 N N . LEU A 1 134 ? -8.851 0.627 14.609 1.00 81.75 134 LEU A N 1
ATOM 1058 C CA . LEU A 1 134 ? -8.860 2.004 14.123 1.00 81.75 134 LEU A CA 1
ATOM 1059 C C . LEU A 1 134 ? -8.745 2.993 15.281 1.00 81.75 134 LEU A C 1
ATOM 1061 O O . LEU A 1 134 ? -9.745 3.425 15.839 1.00 81.75 134 LEU A O 1
ATOM 1065 N N . THR A 1 135 ? -7.535 3.405 15.646 1.00 84.06 135 THR A N 1
ATOM 1066 C CA . THR A 1 135 ? -7.374 4.473 16.648 1.00 84.06 135 THR A CA 1
ATOM 1067 C C . THR A 1 135 ? -7.593 5.854 16.020 1.00 84.06 135 THR A C 1
ATOM 1069 O O . THR A 1 135 ? -7.420 6.041 14.813 1.00 84.06 135 THR A O 1
ATOM 1072 N N . TYR A 1 136 ? -7.941 6.865 16.826 1.00 82.56 136 TYR A N 1
ATOM 1073 C CA . TYR A 1 136 ? -8.046 8.242 16.321 1.00 82.56 136 TYR A CA 1
ATOM 1074 C C . TYR A 1 136 ? -6.693 8.784 15.823 1.00 82.56 136 TYR A C 1
ATOM 1076 O O . TYR A 1 136 ? -6.639 9.492 14.820 1.00 82.56 136 TYR A O 1
ATOM 1084 N N . GLY A 1 137 ? -5.584 8.394 16.461 1.00 81.44 137 GLY A N 1
ATOM 1085 C CA . GLY A 1 137 ? -4.238 8.725 15.985 1.00 81.44 137 GLY A CA 1
ATOM 1086 C C . GLY A 1 137 ? -3.965 8.161 14.588 1.00 81.44 137 GLY A C 1
ATOM 1087 O O . GLY A 1 137 ? -3.516 8.890 13.705 1.00 81.44 137 GLY A O 1
ATOM 1088 N N . ALA A 1 138 ? -4.312 6.894 14.347 1.00 79.69 138 ALA A N 1
ATOM 1089 C CA . ALA A 1 138 ? -4.200 6.292 13.022 1.00 79.69 138 ALA A CA 1
ATOM 1090 C C . ALA A 1 138 ? -5.128 6.953 11.998 1.00 79.69 138 ALA A C 1
ATOM 1092 O O . ALA A 1 138 ? -4.727 7.211 10.866 1.00 79.69 138 ALA A O 1
ATOM 1093 N N . PHE A 1 139 ? -6.348 7.297 12.409 1.00 84.38 139 PHE A N 1
ATOM 1094 C CA . PHE A 1 139 ? -7.273 8.050 11.575 1.00 84.38 139 PHE A CA 1
ATOM 1095 C C . PHE A 1 139 ? -6.673 9.396 11.133 1.00 84.38 139 PHE A C 1
ATOM 1097 O O . PHE A 1 139 ? -6.707 9.720 9.948 1.00 84.38 139 PHE A O 1
ATOM 1104 N N . LEU A 1 140 ? -6.049 10.148 12.045 1.00 81.75 140 LEU A N 1
ATOM 1105 C CA . LEU A 1 140 ? -5.394 11.421 11.730 1.00 81.75 140 LEU A CA 1
ATOM 1106 C C . LEU A 1 140 ? -4.160 11.272 10.833 1.00 81.75 140 LEU A C 1
ATOM 1108 O O . LEU A 1 140 ? -3.919 12.141 9.996 1.00 81.75 140 LEU A O 1
ATOM 1112 N N . GLN A 1 141 ? -3.406 10.176 10.942 1.00 78.69 141 GLN A N 1
ATOM 1113 C CA . GLN A 1 141 ? -2.292 9.905 10.022 1.00 78.69 141 GLN A CA 1
ATOM 1114 C C . GLN A 1 141 ? -2.752 9.750 8.566 1.00 78.69 141 GLN A C 1
ATOM 1116 O O . GLN A 1 141 ? -1.967 9.998 7.648 1.00 78.69 141 GLN A O 1
ATOM 1121 N N . ILE A 1 142 ? -4.012 9.353 8.368 1.00 77.56 142 ILE A N 1
ATOM 1122 C CA . ILE A 1 142 ? -4.602 9.108 7.052 1.00 77.56 142 ILE A CA 1
ATOM 1123 C C . ILE A 1 142 ? -5.419 10.315 6.569 1.00 77.56 142 ILE A C 1
ATOM 1125 O O . ILE A 1 142 ? -5.351 10.673 5.395 1.00 77.56 142 ILE A O 1
ATOM 1129 N N . PHE A 1 143 ? -6.184 10.946 7.462 1.00 83.94 143 PHE A N 1
ATOM 1130 C CA . PHE A 1 143 ? -7.207 11.938 7.115 1.00 83.94 143 PHE A CA 1
ATOM 1131 C C . PHE A 1 143 ? -7.044 13.297 7.809 1.00 83.94 143 PHE A C 1
ATOM 1133 O O . PHE A 1 143 ? -7.850 14.193 7.559 1.00 83.94 143 PHE A O 1
ATOM 1140 N N . GLY A 1 144 ? -6.048 13.473 8.678 1.00 82.31 144 GLY A N 1
ATOM 1141 C CA . GLY A 1 144 ? -5.835 14.709 9.436 1.00 82.31 144 GLY A CA 1
ATOM 1142 C C . GLY A 1 144 ? -5.291 15.870 8.599 1.00 82.31 144 GLY A C 1
ATOM 1143 O O . GLY A 1 144 ? -4.943 15.704 7.429 1.00 82.31 144 GLY A O 1
ATOM 1144 N N . ALA A 1 145 ? -5.179 17.051 9.218 1.00 80.38 145 ALA A N 1
ATOM 1145 C CA . ALA A 1 145 ? -4.661 18.270 8.586 1.00 80.38 145 ALA A CA 1
ATOM 1146 C C . ALA A 1 145 ? -3.314 18.051 7.885 1.00 80.38 145 ALA A C 1
ATOM 1148 O O . ALA A 1 145 ? -3.127 18.491 6.753 1.00 80.38 145 ALA A O 1
ATOM 1149 N N . ASP A 1 146 ? -2.398 17.336 8.542 1.00 78.81 146 ASP A N 1
ATOM 1150 C CA . ASP A 1 146 ? -1.073 17.049 7.997 1.00 78.81 146 ASP A CA 1
ATOM 1151 C C . ASP A 1 146 ? -1.162 16.163 6.761 1.00 78.81 146 ASP A C 1
ATOM 1153 O O . ASP A 1 146 ? -0.547 16.486 5.753 1.00 78.81 146 ASP A O 1
ATOM 1157 N N . ALA A 1 147 ? -1.975 15.103 6.796 1.00 75.94 147 ALA A N 1
ATOM 1158 C CA . ALA A 1 147 ? -2.206 14.239 5.640 1.00 75.94 147 ALA A CA 1
ATOM 1159 C C . ALA A 1 147 ? -2.826 15.019 4.469 1.00 75.94 147 ALA A C 1
ATOM 1161 O O . ALA A 1 147 ? -2.427 14.860 3.315 1.00 75.94 147 ALA A O 1
ATOM 1162 N N . GLN A 1 148 ? -3.755 15.922 4.785 1.00 77.69 148 GLN A N 1
ATOM 1163 C CA . GLN A 1 148 ? -4.404 16.807 3.825 1.00 77.69 148 GLN A CA 1
ATOM 1164 C C . GLN A 1 148 ? -3.441 17.878 3.258 1.00 77.69 148 GLN A C 1
ATOM 1166 O O . GLN A 1 148 ? -3.510 18.260 2.089 1.00 77.69 148 GLN A O 1
ATOM 1171 N N . GLY A 1 149 ? -2.476 18.336 4.051 1.00 81.31 149 GLY A N 1
ATOM 1172 C CA . GLY A 1 149 ? -1.433 19.278 3.640 1.00 81.31 149 GLY A CA 1
ATOM 1173 C C . GLY A 1 149 ? -0.166 18.626 3.075 1.00 81.31 149 GLY A C 1
ATOM 1174 O O . GLY A 1 149 ? 0.703 19.332 2.561 1.00 81.31 149 GLY A O 1
ATOM 1175 N N . ALA A 1 150 ? -0.034 17.300 3.155 1.00 84.00 150 ALA A N 1
ATOM 1176 C CA . ALA A 1 150 ? 1.223 16.609 2.891 1.00 84.00 150 ALA A CA 1
ATOM 1177 C C . ALA A 1 150 ? 1.622 16.652 1.420 1.00 84.00 150 ALA A C 1
ATOM 1179 O O . ALA A 1 150 ? 2.805 16.758 1.119 1.00 84.00 150 ALA A O 1
ATOM 1180 N N . ALA A 1 151 ? 0.666 16.605 0.491 1.00 86.31 151 ALA A N 1
ATOM 1181 C CA . ALA A 1 151 ? 0.981 16.429 -0.924 1.00 86.31 151 ALA A CA 1
ATOM 1182 C C . ALA A 1 151 ? 1.840 17.561 -1.533 1.00 86.31 151 ALA A C 1
ATOM 1184 O O . ALA A 1 151 ? 2.867 17.257 -2.147 1.00 86.31 151 ALA A O 1
ATOM 1185 N N . PRO A 1 152 ? 1.514 18.858 -1.348 1.00 87.12 152 PRO A N 1
ATOM 1186 C CA . PRO A 1 152 ? 2.404 19.947 -1.755 1.00 87.12 152 PRO A CA 1
ATOM 1187 C C . PRO A 1 152 ? 3.788 19.883 -1.100 1.00 87.12 152 PRO A C 1
ATOM 1189 O O . PRO A 1 152 ? 4.798 20.145 -1.754 1.00 87.12 152 PRO A O 1
ATOM 1192 N N . ASN A 1 153 ? 3.854 19.512 0.177 1.00 88.44 153 ASN A N 1
ATOM 1193 C CA . ASN A 1 153 ? 5.117 19.510 0.900 1.00 88.44 153 ASN A CA 1
ATOM 1194 C C . ASN A 1 153 ? 6.005 18.319 0.533 1.00 88.44 153 ASN A C 1
ATOM 1196 O O . ASN A 1 153 ? 7.201 18.498 0.318 1.00 88.44 153 ASN A O 1
ATOM 1200 N N . ASN A 1 154 ? 5.431 17.123 0.404 1.00 87.94 154 ASN A N 1
ATOM 1201 C CA . ASN A 1 154 ? 6.115 15.933 -0.088 1.00 87.94 154 ASN A CA 1
ATOM 1202 C C . ASN A 1 154 ? 6.653 16.187 -1.492 1.00 87.94 154 ASN A C 1
ATOM 1204 O O . ASN A 1 154 ? 7.805 15.861 -1.767 1.00 87.94 154 ASN A O 1
ATOM 1208 N N . PHE A 1 155 ? 5.872 16.851 -2.351 1.00 92.06 155 PHE A N 1
ATOM 1209 C CA . PHE A 1 155 ? 6.329 17.251 -3.676 1.00 92.06 155 PHE A CA 1
ATOM 1210 C C . PHE A 1 155 ? 7.614 18.084 -3.608 1.00 92.06 155 PHE A C 1
ATOM 1212 O O . PHE A 1 155 ? 8.613 17.734 -4.234 1.00 92.06 155 PHE A O 1
ATOM 1219 N N . LEU A 1 156 ? 7.606 19.164 -2.822 1.00 90.88 156 LEU A N 1
ATOM 1220 C CA . LEU A 1 156 ? 8.761 20.055 -2.691 1.00 90.88 156 LEU A CA 1
ATOM 1221 C C . LEU A 1 156 ? 9.963 19.367 -2.036 1.00 90.88 156 LEU A C 1
ATOM 1223 O O . LEU A 1 156 ? 11.093 19.577 -2.470 1.00 90.88 156 LEU A O 1
ATOM 1227 N N . LYS A 1 157 ? 9.717 18.560 -1.002 1.00 90.62 157 LYS A N 1
ATOM 1228 C CA . LYS A 1 157 ? 10.756 17.940 -0.176 1.00 90.62 157 LYS A CA 1
ATOM 1229 C C . LYS A 1 157 ? 11.410 16.738 -0.850 1.00 90.62 157 LYS A C 1
ATOM 1231 O O . LYS A 1 157 ? 12.617 16.562 -0.723 1.00 90.62 157 LYS A O 1
ATOM 1236 N N . PHE A 1 158 ? 10.627 15.916 -1.543 1.00 90.69 158 PHE A N 1
ATOM 1237 C CA . PHE A 1 158 ? 11.072 14.605 -2.009 1.00 90.69 158 PHE A CA 1
ATOM 1238 C C . PHE A 1 158 ? 11.028 14.421 -3.518 1.00 90.69 158 PHE A C 1
ATOM 1240 O O . PHE A 1 158 ? 11.724 13.540 -3.994 1.00 90.69 158 PHE A O 1
ATOM 1247 N N . TRP A 1 159 ? 10.257 15.202 -4.281 1.00 92.75 159 TRP A N 1
ATOM 1248 C CA . TRP A 1 159 ? 9.984 14.852 -5.684 1.00 92.75 159 TRP A CA 1
ATOM 1249 C C . TRP A 1 159 ? 10.414 15.892 -6.712 1.00 92.75 159 TRP A C 1
ATOM 1251 O O . TRP A 1 159 ? 10.802 15.510 -7.811 1.00 92.75 159 TRP A O 1
ATOM 1261 N N . LYS A 1 160 ? 10.398 17.189 -6.382 1.00 90.62 160 LYS A N 1
ATOM 1262 C CA . LYS A 1 160 ? 10.675 18.280 -7.335 1.00 90.62 160 LYS A CA 1
ATOM 1263 C C . LYS A 1 160 ? 11.993 18.106 -8.106 1.00 90.62 160 LYS A C 1
ATOM 1265 O O . LYS A 1 160 ? 12.066 18.444 -9.274 1.00 90.62 160 LYS A O 1
ATOM 1270 N N . ASN A 1 161 ? 13.021 17.544 -7.482 1.00 87.31 161 ASN A N 1
ATOM 1271 C CA . ASN A 1 161 ? 14.328 17.361 -8.122 1.00 87.31 161 ASN A CA 1
ATOM 1272 C C . ASN A 1 161 ? 14.728 15.887 -8.254 1.00 87.31 161 ASN A C 1
ATOM 1274 O O . ASN A 1 161 ? 15.905 15.597 -8.453 1.00 87.31 161 ASN A O 1
ATOM 1278 N N . GLN A 1 162 ? 13.786 14.957 -8.071 1.00 92.19 162 GLN A N 1
ATOM 1279 C CA . GLN A 1 162 ? 14.082 13.535 -8.187 1.00 92.19 162 GLN A CA 1
ATOM 1280 C C . GLN A 1 162 ? 13.711 13.025 -9.580 1.00 92.19 162 GLN A C 1
ATOM 1282 O O . GLN A 1 162 ? 12.560 13.204 -10.000 1.00 92.19 162 GLN A O 1
ATOM 1287 N N . PRO A 1 163 ? 14.647 12.362 -10.283 1.00 93.44 163 PRO A N 1
ATOM 1288 C CA . PRO A 1 163 ? 14.322 11.698 -11.527 1.00 93.44 163 PRO A CA 1
ATOM 1289 C C . PRO A 1 163 ? 13.411 10.515 -11.234 1.00 93.44 163 PRO A C 1
ATOM 1291 O O . PRO A 1 163 ? 13.714 9.673 -10.391 1.00 93.44 163 PRO A O 1
ATOM 1294 N N . ILE A 1 164 ? 12.328 10.406 -11.984 1.00 92.69 164 ILE A N 1
ATOM 1295 C CA . ILE A 1 164 ? 11.432 9.259 -11.958 1.00 92.69 164 ILE A CA 1
ATOM 1296 C C . ILE A 1 164 ? 11.451 8.546 -13.301 1.00 92.69 164 ILE A C 1
ATOM 1298 O O . ILE A 1 164 ? 11.585 9.175 -14.351 1.00 92.69 164 ILE A O 1
ATOM 1302 N N . VAL A 1 165 ? 11.299 7.225 -13.259 1.00 89.94 165 VAL A N 1
ATOM 1303 C CA . VAL A 1 165 ? 11.155 6.399 -14.459 1.00 89.94 165 VAL A CA 1
ATOM 1304 C C . VAL A 1 165 ? 9.675 6.132 -14.704 1.00 89.94 165 VAL A C 1
ATOM 1306 O O . VAL A 1 165 ? 8.937 5.742 -13.797 1.00 89.94 165 VAL A O 1
ATOM 1309 N N . LEU A 1 166 ? 9.243 6.368 -15.938 1.00 91.12 166 LEU A N 1
ATOM 1310 C CA . LEU A 1 166 ? 7.880 6.174 -16.408 1.00 91.12 166 LEU A CA 1
ATOM 1311 C C . LEU A 1 166 ? 7.874 5.231 -17.602 1.00 91.12 166 LEU A C 1
ATOM 1313 O O . LEU A 1 166 ? 8.675 5.389 -18.517 1.00 91.12 166 LEU A O 1
ATOM 1317 N N . GLU A 1 167 ? 6.905 4.325 -17.640 1.00 90.75 167 GLU A N 1
ATOM 1318 C CA . GLU A 1 167 ? 6.578 3.592 -18.858 1.00 90.75 167 GLU A CA 1
ATOM 1319 C C . GLU A 1 167 ? 5.491 4.340 -19.629 1.00 90.75 167 GLU A C 1
ATOM 1321 O O . GLU A 1 167 ? 4.351 4.464 -19.164 1.00 90.75 167 GLU A O 1
ATOM 1326 N N . VAL A 1 168 ? 5.826 4.847 -20.814 1.00 91.88 168 VAL A N 1
ATOM 1327 C CA . VAL A 1 168 ? 4.924 5.682 -21.619 1.00 91.88 168 VAL A CA 1
ATOM 1328 C C . VAL A 1 168 ? 4.795 5.169 -23.045 1.00 91.88 168 VAL A C 1
ATOM 1330 O O . VAL A 1 168 ? 5.757 4.668 -23.617 1.00 91.88 168 VAL A O 1
ATOM 1333 N N . SER A 1 169 ? 3.623 5.345 -23.650 1.00 90.44 169 SER A N 1
ATOM 1334 C CA . SER A 1 169 ? 3.457 5.300 -25.102 1.00 90.44 169 SER A CA 1
ATOM 1335 C C . SER A 1 169 ? 3.109 6.689 -25.630 1.00 90.44 169 SER A C 1
ATOM 1337 O O . SER A 1 169 ? 2.207 7.366 -25.127 1.00 90.44 169 SER A O 1
ATOM 1339 N N . PHE A 1 170 ? 3.849 7.162 -26.628 1.00 89.31 170 PHE A N 1
ATOM 1340 C CA . PHE A 1 170 ? 3.635 8.493 -27.195 1.00 89.31 170 PHE A CA 1
ATOM 1341 C C . PHE A 1 170 ? 2.459 8.462 -28.170 1.00 89.31 170 PHE A C 1
ATOM 1343 O O . PHE A 1 170 ? 2.392 7.593 -29.029 1.00 89.31 170 PHE A O 1
ATOM 1350 N N . MET A 1 171 ? 1.502 9.383 -28.039 1.00 83.75 171 MET A N 1
ATOM 1351 C CA . MET A 1 171 ? 0.276 9.341 -28.845 1.00 83.75 171 MET A CA 1
ATOM 1352 C C . MET A 1 171 ? 0.315 10.278 -30.046 1.00 83.75 171 MET A C 1
ATOM 1354 O O . MET A 1 171 ? 0.022 9.858 -31.163 1.00 83.75 171 MET A O 1
ATOM 1358 N N . LYS A 1 172 ? 0.571 11.567 -29.797 1.00 73.62 172 LYS A N 1
ATOM 1359 C CA . LYS A 1 172 ? 0.548 12.641 -30.797 1.00 73.62 172 LYS A CA 1
ATOM 1360 C C . LYS A 1 172 ? 1.470 13.776 -30.361 1.00 73.62 172 LYS A C 1
ATOM 1362 O O . LYS A 1 172 ? 1.654 14.022 -29.172 1.00 73.62 172 LYS A O 1
ATOM 1367 N N . PHE A 1 173 ? 2.001 14.492 -31.344 1.00 69.81 173 PHE A N 1
ATOM 1368 C CA . PHE A 1 173 ? 2.857 15.653 -31.136 1.00 69.81 173 PHE A CA 1
ATOM 1369 C C . PHE A 1 173 ? 2.080 16.906 -31.500 1.00 69.81 173 PHE A C 1
ATOM 1371 O O . PHE A 1 173 ? 1.403 16.949 -32.527 1.00 69.81 173 PHE A O 1
ATOM 1378 N N . LYS A 1 174 ? 2.162 17.915 -30.639 1.00 66.12 174 LYS A N 1
ATOM 1379 C CA . LYS A 1 174 ? 1.696 19.263 -30.940 1.00 66.12 174 LYS A CA 1
ATOM 1380 C C . LYS A 1 174 ? 2.874 20.191 -30.696 1.00 66.12 174 LYS A C 1
ATOM 1382 O O . LYS A 1 174 ? 3.456 20.151 -29.610 1.00 66.12 174 LYS A O 1
ATOM 1387 N N . GLU A 1 175 ? 3.228 21.000 -31.694 1.00 60.91 175 GLU A N 1
ATOM 1388 C CA . GLU A 1 175 ? 4.083 22.163 -31.451 1.00 60.91 175 GLU A CA 1
ATOM 1389 C C . GLU A 1 175 ? 3.462 22.964 -30.307 1.00 60.91 175 GLU A C 1
ATOM 1391 O O . GLU A 1 175 ? 2.237 23.053 -30.201 1.00 60.91 175 GLU A O 1
ATOM 1396 N N . ALA A 1 176 ? 4.297 23.438 -29.389 1.00 57.97 176 ALA A N 1
ATOM 1397 C CA . ALA A 1 176 ? 3.873 24.122 -28.180 1.00 57.97 176 ALA A CA 1
ATOM 1398 C C . ALA A 1 176 ? 4.051 25.629 -28.407 1.00 57.97 176 ALA A C 1
ATOM 1400 O O . ALA A 1 176 ? 5.094 26.158 -28.032 1.00 57.97 176 ALA A O 1
ATOM 1401 N N . PRO A 1 177 ? 3.093 26.343 -29.028 1.00 52.75 177 PRO A N 1
ATOM 1402 C CA . PRO A 1 177 ? 3.385 27.640 -29.634 1.00 52.75 177 PRO A CA 1
ATOM 1403 C C . PRO A 1 177 ? 3.477 28.774 -28.600 1.00 52.75 177 PRO A C 1
ATOM 1405 O O . PRO A 1 177 ? 3.792 29.899 -28.959 1.00 52.75 177 PRO A O 1
ATOM 1408 N N . GLU A 1 178 ? 3.190 28.506 -27.319 1.00 55.38 178 GLU A N 1
ATOM 1409 C CA . GLU A 1 178 ? 2.870 29.558 -26.338 1.00 55.38 178 GLU A CA 1
ATOM 1410 C C . GLU A 1 178 ? 3.528 29.396 -24.957 1.00 55.38 178 GLU A C 1
ATOM 1412 O O . GLU A 1 178 ? 3.178 30.113 -24.020 1.00 55.38 178 GLU A O 1
ATOM 1417 N N . TYR A 1 179 ? 4.479 28.476 -24.769 1.00 57.38 179 TYR A N 1
ATOM 1418 C CA . TYR A 1 179 ? 5.065 28.268 -23.439 1.00 57.38 179 TYR A CA 1
ATOM 1419 C C . TYR A 1 179 ? 6.433 28.940 -23.290 1.00 57.38 179 TYR A C 1
ATOM 1421 O O . TYR A 1 179 ? 7.465 28.326 -23.527 1.00 57.38 179 TYR A O 1
ATOM 1429 N N . ASN A 1 180 ? 6.426 30.174 -22.771 1.00 60.50 180 ASN A N 1
ATOM 1430 C CA . ASN A 1 180 ? 7.595 30.902 -22.244 1.00 60.50 180 ASN A CA 1
ATOM 1431 C C . ASN A 1 180 ? 8.150 30.291 -20.933 1.00 60.50 180 ASN A C 1
ATOM 1433 O O . ASN A 1 180 ? 8.568 31.006 -20.025 1.00 60.50 180 ASN A O 1
ATOM 1437 N N . LEU A 1 181 ? 8.142 28.964 -20.789 1.00 72.25 181 LEU A N 1
ATOM 1438 C CA . LEU A 1 181 ? 8.979 28.310 -19.782 1.00 72.25 181 LEU A CA 1
ATOM 1439 C C . LEU A 1 181 ? 10.375 28.240 -20.398 1.00 72.25 181 LEU A C 1
ATOM 1441 O O . LEU A 1 181 ? 10.650 27.329 -21.181 1.00 72.25 181 LEU A O 1
ATOM 1445 N N . GLU A 1 182 ? 11.178 29.275 -20.127 1.00 62.84 182 GLU A N 1
ATOM 1446 C CA . GLU A 1 182 ? 12.492 29.535 -20.728 1.00 62.84 182 GLU A CA 1
ATOM 1447 C C . GLU A 1 182 ? 13.276 28.233 -20.953 1.00 62.84 182 GLU A C 1
ATOM 1449 O O . GLU A 1 182 ? 13.696 27.561 -20.013 1.00 62.84 182 GLU A O 1
ATOM 1454 N N . GLY A 1 183 ? 13.423 27.845 -22.224 1.00 80.44 183 GLY A N 1
ATOM 1455 C CA . GLY A 1 183 ? 14.211 26.677 -22.619 1.00 80.44 183 GLY A CA 1
ATOM 1456 C C . GLY A 1 183 ? 13.442 25.386 -22.914 1.00 80.44 183 GLY A C 1
ATOM 1457 O O . GLY A 1 183 ? 14.094 24.355 -23.058 1.00 80.44 183 GLY A O 1
ATOM 1458 N N . CYS A 1 184 ? 12.110 25.397 -23.044 1.00 82.94 184 CYS A N 1
ATOM 1459 C CA . CYS A 1 184 ? 11.339 24.267 -23.595 1.00 82.94 184 CYS A CA 1
ATOM 1460 C C . CYS A 1 184 ? 10.941 24.527 -25.050 1.00 82.94 184 CYS A C 1
ATOM 1462 O O . CYS A 1 184 ? 10.447 25.609 -25.353 1.00 82.94 184 CYS A O 1
ATOM 1464 N N . SER A 1 185 ? 11.063 23.530 -25.929 1.00 78.56 185 SER A N 1
ATOM 1465 C CA . SER A 1 185 ? 10.655 23.672 -27.336 1.00 78.56 185 SER A CA 1
ATOM 1466 C C . SER A 1 185 ? 9.346 22.953 -27.664 1.00 78.56 185 SER A C 1
ATOM 1468 O O . SER A 1 185 ? 8.624 23.376 -28.562 1.00 78.56 185 SER A O 1
ATOM 1470 N N . HIS A 1 186 ? 9.006 21.876 -26.943 1.00 84.00 186 HIS A N 1
ATOM 1471 C CA . HIS A 1 186 ? 7.879 21.015 -27.316 1.00 84.00 186 HIS A CA 1
ATOM 1472 C C . HIS A 1 186 ? 7.110 20.452 -26.115 1.00 84.00 186 HIS A C 1
ATOM 1474 O O . HIS A 1 186 ? 7.663 20.230 -25.033 1.00 84.00 186 HIS A O 1
ATOM 1480 N N . LYS A 1 187 ? 5.822 20.159 -26.345 1.00 87.94 187 LYS A N 1
ATOM 1481 C CA . LYS A 1 187 ? 4.926 19.432 -25.435 1.00 87.94 187 LYS A CA 1
ATOM 1482 C C . LYS A 1 187 ? 4.639 18.044 -26.008 1.00 87.94 187 LYS A C 1
ATOM 1484 O O . LYS A 1 187 ? 4.300 17.918 -27.182 1.00 87.94 187 LYS A O 1
ATOM 1489 N N . LEU A 1 188 ? 4.715 17.018 -25.164 1.00 86.94 188 LEU A N 1
ATOM 1490 C CA . LEU A 1 188 ? 4.411 15.640 -25.544 1.00 86.94 188 LEU A CA 1
ATOM 1491 C C . LEU A 1 188 ? 3.040 15.216 -25.011 1.00 86.94 188 LEU A C 1
ATOM 1493 O O . LEU A 1 188 ? 2.785 15.337 -23.810 1.00 86.94 188 LEU A O 1
ATOM 1497 N N . ASP A 1 189 ? 2.183 14.680 -25.886 1.00 85.94 189 ASP A N 1
ATOM 1498 C CA . ASP A 1 189 ? 0.990 13.944 -25.466 1.00 85.94 189 ASP A CA 1
ATOM 1499 C C . ASP A 1 189 ? 1.326 12.440 -25.438 1.00 85.94 189 ASP A C 1
ATOM 1501 O O . ASP A 1 189 ? 1.751 11.849 -26.437 1.00 85.94 189 ASP A O 1
ATOM 1505 N N . PHE A 1 190 ? 1.135 11.805 -24.285 1.00 89.62 190 PHE A N 1
ATOM 1506 C CA . PHE A 1 190 ? 1.497 10.407 -24.048 1.00 89.62 190 PHE A CA 1
ATOM 1507 C C . PHE A 1 190 ? 0.444 9.702 -23.187 1.00 89.62 190 PHE A C 1
ATOM 1509 O O . PHE A 1 190 ? -0.398 10.342 -22.558 1.00 89.62 190 PHE A O 1
ATOM 1516 N N . LYS A 1 191 ? 0.485 8.372 -23.178 1.00 87.94 191 LYS A N 1
ATOM 1517 C CA . LYS A 1 191 ? -0.280 7.498 -22.287 1.00 87.94 191 LYS A CA 1
ATOM 1518 C C . LYS A 1 191 ? 0.676 6.772 -21.360 1.00 87.94 191 LYS A C 1
ATOM 1520 O O . LYS A 1 191 ? 1.706 6.279 -21.806 1.00 87.94 191 LYS A O 1
ATOM 1525 N N . LEU A 1 192 ? 0.317 6.663 -20.087 1.00 88.19 192 LEU A N 1
ATOM 1526 C CA . LEU A 1 192 ? 1.016 5.765 -19.173 1.00 88.19 192 LEU A CA 1
ATOM 1527 C C . LEU A 1 192 ? 0.679 4.311 -19.531 1.00 88.19 192 LEU A C 1
ATOM 1529 O O . LEU A 1 192 ? -0.487 3.958 -19.729 1.00 88.19 192 LEU A O 1
ATOM 1533 N N . SER A 1 193 ? 1.704 3.466 -19.613 1.00 81.06 193 SER A N 1
ATOM 1534 C CA . SER A 1 193 ? 1.586 2.034 -19.884 1.00 81.06 193 SER A CA 1
ATOM 1535 C C . SER A 1 193 ? 0.976 1.311 -18.681 1.00 81.06 193 SER A C 1
ATOM 1537 O O . SER A 1 193 ? 1.670 0.779 -17.832 1.00 81.06 193 SER A O 1
ATOM 1539 N N . SER A 1 194 ? -0.354 1.301 -18.603 1.00 57.50 194 SER A N 1
ATOM 1540 C CA . SER A 1 194 ? -1.230 0.351 -17.891 1.00 57.50 194 SER A CA 1
ATOM 1541 C C . SER A 1 194 ? -1.034 0.019 -16.398 1.00 57.50 194 SER A C 1
ATOM 1543 O O . SER A 1 194 ? -1.987 -0.495 -15.818 1.00 57.50 194 SER A O 1
ATOM 1545 N N . MET A 1 195 ? 0.079 0.342 -15.734 1.00 54.66 195 MET A N 1
ATOM 1546 C CA . MET A 1 195 ? 0.306 -0.000 -14.321 1.00 54.66 195 MET A CA 1
ATOM 1547 C C . MET A 1 195 ? -0.579 0.792 -13.344 1.00 54.66 195 MET A C 1
ATOM 1549 O O . MET A 1 195 ? -0.547 0.546 -12.145 1.00 54.66 195 MET A O 1
ATOM 1553 N N . PHE A 1 196 ? -1.386 1.735 -13.840 1.00 60.16 196 PHE A N 1
ATOM 1554 C CA . PHE A 1 196 ? -2.071 2.732 -13.014 1.00 60.16 196 PHE A CA 1
ATOM 1555 C C . PHE A 1 196 ? -3.551 2.915 -13.386 1.00 60.16 196 PHE A C 1
ATOM 1557 O O . PHE A 1 196 ? -4.093 4.001 -13.213 1.00 60.16 196 PHE A O 1
ATOM 1564 N N . LYS A 1 197 ? -4.214 1.870 -13.910 1.00 57.19 197 LYS A N 1
ATOM 1565 C CA . LYS A 1 197 ? -5.634 1.933 -14.328 1.00 57.19 197 LYS A CA 1
ATOM 1566 C C . LYS A 1 197 ? -6.604 2.323 -13.206 1.00 57.19 197 LYS A C 1
ATOM 1568 O O . LYS A 1 197 ? -7.674 2.840 -13.504 1.00 57.19 197 LYS A O 1
ATOM 1573 N N . ASP A 1 198 ? -6.225 2.103 -11.951 1.00 55.28 198 ASP A N 1
ATOM 1574 C CA . ASP A 1 198 ? -7.068 2.407 -10.789 1.00 55.28 198 ASP A CA 1
ATOM 1575 C C . ASP A 1 198 ? -7.018 3.878 -10.361 1.00 55.28 198 ASP A C 1
ATOM 1577 O O . ASP A 1 198 ? -7.737 4.284 -9.444 1.00 55.28 198 ASP A O 1
ATOM 1581 N N . PHE A 1 199 ? -6.188 4.692 -11.016 1.00 60.91 199 PHE A N 1
ATOM 1582 C CA . PHE A 1 199 ? -6.063 6.104 -10.701 1.00 60.91 199 PHE A CA 1
ATOM 1583 C C . PHE A 1 199 ? -6.788 6.941 -11.760 1.00 60.91 199 PHE A C 1
ATOM 1585 O O . PHE A 1 199 ? -6.571 6.733 -12.956 1.00 60.91 199 PHE A O 1
ATOM 1592 N N . PRO A 1 200 ? -7.666 7.880 -11.353 1.00 58.91 200 PRO A N 1
ATOM 1593 C CA . PRO A 1 200 ? -8.329 8.770 -12.299 1.00 58.91 200 PRO A CA 1
ATOM 1594 C C . PRO A 1 200 ? -7.278 9.524 -13.118 1.00 58.91 200 PRO A C 1
ATOM 1596 O O . PRO A 1 200 ? -6.195 9.797 -12.605 1.00 58.91 200 PRO A O 1
ATOM 1599 N N . GLU A 1 201 ? -7.609 9.855 -14.371 1.00 68.50 201 GLU A N 1
ATOM 1600 C CA . GLU A 1 201 ? -6.733 10.571 -15.306 1.00 68.50 201 GLU A CA 1
ATOM 1601 C C . GLU A 1 201 ? -6.253 11.901 -14.699 1.00 68.50 201 GLU A C 1
ATOM 1603 O O . GLU A 1 201 ? -6.878 12.949 -14.864 1.00 68.50 201 GLU A O 1
ATOM 1608 N N . GLU A 1 202 ? -5.151 11.873 -13.946 1.00 81.75 202 GLU A N 1
ATOM 1609 C CA . GLU A 1 202 ? -4.500 13.097 -13.515 1.00 81.75 202 GLU A CA 1
ATOM 1610 C C . GLU A 1 202 ? -3.851 13.736 -14.737 1.00 81.75 202 GLU A C 1
ATOM 1612 O O . GLU A 1 202 ? -3.195 13.046 -15.524 1.00 81.75 202 GLU A O 1
ATOM 1617 N N . PRO A 1 203 ? -4.038 15.047 -14.941 1.00 86.12 203 PRO A N 1
ATOM 1618 C CA . PRO A 1 203 ? -3.448 15.716 -16.079 1.00 86.12 203 PRO A CA 1
ATOM 1619 C C . PRO A 1 203 ? -1.930 15.740 -15.898 1.00 86.12 203 PRO A C 1
ATOM 1621 O O . PRO A 1 203 ? -1.391 16.465 -15.060 1.00 86.12 203 PRO A O 1
ATOM 1624 N N . ILE A 1 204 ? -1.236 14.942 -16.705 1.00 89.88 204 ILE A N 1
ATOM 1625 C CA . ILE A 1 204 ? 0.221 14.932 -16.779 1.00 89.88 204 ILE A CA 1
ATOM 1626 C C . ILE A 1 204 ? 0.642 15.615 -18.072 1.00 89.88 204 ILE A C 1
ATOM 1628 O O . ILE A 1 204 ? 0.057 15.427 -19.139 1.00 89.88 204 ILE A O 1
ATOM 1632 N N . ARG A 1 205 ? 1.680 16.434 -17.975 1.00 90.94 205 ARG A N 1
ATOM 1633 C CA . ARG A 1 205 ? 2.297 17.133 -19.089 1.00 90.94 205 ARG A CA 1
ATOM 1634 C C . ARG A 1 205 ? 3.786 16.861 -19.065 1.00 90.94 205 ARG A C 1
ATOM 1636 O O . ARG A 1 205 ? 4.433 17.109 -18.059 1.00 90.94 205 ARG A O 1
ATOM 1643 N N . MET A 1 206 ? 4.329 16.431 -20.194 1.00 93.00 206 MET A N 1
ATOM 1644 C CA . MET A 1 206 ? 5.765 16.255 -20.358 1.00 93.00 206 MET A CA 1
ATOM 1645 C C . MET A 1 206 ? 6.292 17.286 -21.354 1.00 93.00 206 MET A C 1
ATOM 1647 O O . MET A 1 206 ? 5.731 17.458 -22.439 1.00 93.00 206 MET A O 1
ATOM 1651 N N . LEU A 1 207 ? 7.333 18.004 -20.945 1.00 92.38 207 LEU A N 1
ATOM 1652 C CA . LEU A 1 207 ? 8.022 19.027 -21.721 1.00 92.38 207 LEU A CA 1
ATOM 1653 C C . LEU A 1 207 ? 9.390 18.507 -22.154 1.00 92.38 207 LEU A C 1
ATOM 1655 O O . LEU A 1 207 ? 10.068 17.815 -21.388 1.00 92.38 207 LEU A O 1
ATOM 1659 N N . VAL A 1 208 ? 9.799 18.868 -23.369 1.00 91.44 208 VAL A N 1
ATOM 1660 C CA . VAL A 1 208 ? 11.143 18.577 -23.881 1.00 91.44 208 VAL A CA 1
ATOM 1661 C C . VAL A 1 208 ? 11.971 19.862 -23.868 1.00 91.44 208 VAL A C 1
ATOM 1663 O O . VAL A 1 208 ? 11.546 20.852 -24.477 1.00 91.44 208 VAL A O 1
ATOM 1666 N N . PRO A 1 209 ? 13.139 19.874 -23.202 1.00 90.31 209 PRO A N 1
ATOM 1667 C CA . PRO A 1 209 ? 14.051 21.009 -23.261 1.00 90.31 209 PRO A CA 1
ATOM 1668 C C . PRO A 1 209 ? 14.508 21.291 -24.700 1.00 90.31 209 PRO A C 1
ATOM 1670 O O . PRO A 1 209 ? 14.838 20.363 -25.437 1.00 90.31 209 PRO A O 1
ATOM 1673 N N . SER A 1 210 ? 14.616 22.563 -25.086 1.00 86.88 210 SER A N 1
ATOM 1674 C CA . SER A 1 210 ? 15.107 23.001 -26.403 1.00 86.88 210 SER A CA 1
ATOM 1675 C C . SER A 1 210 ? 16.511 22.482 -26.704 1.00 86.88 210 SER A C 1
ATOM 1677 O O . SER A 1 210 ? 16.823 22.156 -27.845 1.00 86.88 210 SER A O 1
ATOM 1679 N N . ALA A 1 211 ? 17.341 22.327 -25.670 1.00 87.81 211 ALA A N 1
ATOM 1680 C CA . ALA A 1 211 ? 18.676 21.743 -25.779 1.00 87.81 211 ALA A CA 1
ATOM 1681 C C . ALA A 1 211 ? 18.673 20.233 -26.105 1.00 87.81 211 ALA A C 1
ATOM 1683 O O . ALA A 1 211 ? 19.725 19.672 -26.395 1.00 87.81 211 ALA A O 1
ATOM 1684 N N . ARG A 1 212 ? 17.514 19.561 -26.044 1.00 90.12 212 ARG A N 1
ATOM 1685 C CA . ARG A 1 212 ? 17.349 18.107 -26.213 1.00 90.12 212 ARG A CA 1
ATOM 1686 C C . ARG A 1 212 ? 16.458 17.761 -27.405 1.00 90.12 212 ARG A C 1
ATOM 1688 O O . ARG A 1 212 ? 15.578 16.902 -27.326 1.00 90.12 212 ARG A O 1
ATOM 1695 N N . GLN A 1 213 ? 16.698 18.424 -28.537 1.00 87.81 213 GLN A N 1
ATOM 1696 C CA . GLN A 1 213 ? 15.993 18.152 -29.795 1.00 87.81 213 GLN A CA 1
ATOM 1697 C C . GLN A 1 213 ? 16.143 16.686 -30.250 1.00 87.81 213 GLN A C 1
ATOM 1699 O O . GLN A 1 213 ? 15.251 16.139 -30.896 1.00 87.81 213 GLN A O 1
ATOM 1704 N N . ASP A 1 214 ? 17.234 16.017 -29.862 1.00 91.56 214 ASP A N 1
ATOM 1705 C CA . ASP A 1 214 ? 17.452 14.585 -30.078 1.00 91.56 214 ASP A CA 1
ATOM 1706 C C . ASP A 1 214 ? 16.350 13.719 -29.442 1.00 91.56 214 ASP A C 1
ATOM 1708 O O . ASP A 1 214 ? 15.851 12.788 -30.077 1.00 91.56 214 ASP A O 1
ATOM 1712 N N . LEU A 1 215 ? 15.929 14.047 -28.215 1.00 88.88 215 LEU A N 1
ATOM 1713 C CA . LEU A 1 215 ? 14.855 13.342 -27.518 1.00 88.88 215 LEU A CA 1
ATOM 1714 C C . LEU A 1 215 ? 13.513 13.583 -28.192 1.00 88.88 215 LEU A C 1
ATOM 1716 O O . LEU A 1 215 ? 12.747 12.642 -28.378 1.00 88.88 215 LEU A O 1
ATOM 1720 N N . PHE A 1 216 ? 13.245 14.825 -28.599 1.00 87.19 216 PHE A N 1
ATOM 1721 C CA . PHE A 1 216 ? 12.029 15.139 -29.339 1.00 87.19 216 PHE A CA 1
ATOM 1722 C C . PHE A 1 216 ? 11.942 14.316 -30.627 1.00 87.19 216 PHE A C 1
ATOM 1724 O O . PHE A 1 216 ? 10.933 13.657 -30.859 1.00 87.19 216 PHE A O 1
ATOM 1731 N N . ASN A 1 217 ? 13.020 14.270 -31.413 1.00 87.50 217 ASN A N 1
ATOM 1732 C CA . ASN A 1 217 ? 13.066 13.484 -32.644 1.00 87.50 217 ASN A CA 1
ATOM 1733 C C . ASN A 1 217 ? 12.852 11.984 -32.372 1.00 87.50 217 ASN A C 1
ATOM 1735 O O . ASN A 1 217 ? 12.165 11.315 -33.143 1.00 87.50 217 ASN A O 1
ATOM 1739 N N . LYS A 1 218 ? 13.388 11.441 -31.269 1.00 86.50 218 LYS A N 1
ATOM 1740 C CA . LYS A 1 218 ? 13.108 10.055 -30.850 1.00 86.50 218 LYS A CA 1
ATOM 1741 C C . LYS A 1 218 ? 11.630 9.841 -30.534 1.00 86.50 218 LYS A C 1
ATOM 1743 O O . LYS A 1 218 ? 11.068 8.849 -30.985 1.00 86.50 218 LYS A O 1
ATOM 1748 N N . CYS A 1 219 ? 11.003 10.764 -29.805 1.00 85.19 219 CYS A N 1
ATOM 1749 C CA . CYS A 1 219 ? 9.576 10.678 -29.521 1.00 85.19 219 CYS A CA 1
ATOM 1750 C C . CYS A 1 219 ? 8.753 10.751 -30.812 1.00 85.19 219 CYS A C 1
ATOM 1752 O O . CYS A 1 219 ? 7.893 9.906 -31.017 1.00 85.19 219 CYS A O 1
ATOM 1754 N N . VAL A 1 220 ? 9.011 11.724 -31.694 1.00 86.06 220 VAL A N 1
ATOM 1755 C CA . VAL A 1 220 ? 8.228 11.938 -32.930 1.00 86.06 220 VAL A CA 1
ATOM 1756 C C . VAL A 1 220 ? 8.223 10.708 -33.831 1.00 86.06 220 VAL A C 1
ATOM 1758 O O . VAL A 1 220 ? 7.209 10.399 -34.451 1.00 86.06 220 VAL A O 1
ATOM 1761 N N . ASN A 1 221 ? 9.340 9.984 -33.869 1.00 87.19 221 ASN A N 1
ATOM 1762 C CA . ASN A 1 221 ? 9.477 8.765 -34.659 1.00 87.19 221 ASN A CA 1
ATOM 1763 C C . ASN A 1 221 ? 8.934 7.506 -33.952 1.00 87.19 221 ASN A C 1
ATOM 1765 O O . ASN A 1 221 ? 8.968 6.420 -34.533 1.00 87.19 221 ASN A O 1
ATOM 1769 N N . ALA A 1 222 ? 8.446 7.620 -32.714 1.00 87.25 222 ALA A N 1
ATOM 1770 C CA . ALA A 1 222 ? 7.851 6.511 -31.982 1.00 87.25 222 ALA A CA 1
ATOM 1771 C C . ALA A 1 222 ? 6.467 6.151 -32.535 1.00 87.25 222 ALA A C 1
ATOM 1773 O O . ALA A 1 222 ? 5.619 7.015 -32.768 1.00 87.25 222 ALA A O 1
ATOM 1774 N N . ARG A 1 223 ? 6.198 4.851 -32.678 1.00 87.56 223 ARG A N 1
ATOM 1775 C CA . ARG A 1 223 ? 4.855 4.367 -33.012 1.00 87.56 223 ARG A CA 1
ATOM 1776 C C . ARG A 1 223 ? 3.951 4.404 -31.768 1.00 87.56 223 ARG A C 1
ATOM 1778 O O . ARG A 1 223 ? 4.435 4.102 -30.677 1.00 87.56 223 ARG A O 1
ATOM 1785 N N . PRO A 1 224 ? 2.642 4.698 -31.900 1.00 85.38 224 PRO A N 1
ATOM 1786 C CA . PRO A 1 224 ? 1.741 4.816 -30.746 1.00 85.38 224 PRO A CA 1
ATOM 1787 C C . PRO A 1 224 ? 1.583 3.562 -29.872 1.00 85.38 224 PRO A C 1
ATOM 1789 O O . PRO A 1 224 ? 1.152 3.657 -28.722 1.00 85.38 224 PRO A O 1
ATOM 1792 N N . ASP A 1 225 ? 1.895 2.388 -30.417 1.00 84.00 225 ASP A N 1
ATOM 1793 C CA . ASP A 1 225 ? 1.864 1.089 -29.744 1.00 84.00 225 ASP A CA 1
ATOM 1794 C C . ASP A 1 225 ? 3.175 0.742 -29.016 1.00 84.00 225 ASP A C 1
ATOM 1796 O O . ASP A 1 225 ? 3.198 -0.189 -28.204 1.00 84.00 225 ASP A O 1
ATOM 1800 N N . GLN A 1 226 ? 4.256 1.488 -29.269 1.00 90.38 226 GLN A N 1
ATOM 1801 C CA . GLN A 1 226 ? 5.535 1.298 -28.593 1.00 90.38 226 GLN A CA 1
ATOM 1802 C C . GLN A 1 226 ? 5.504 1.901 -27.189 1.00 90.38 226 GLN A C 1
ATOM 1804 O O . GLN A 1 226 ? 5.043 3.024 -26.984 1.00 90.38 226 GLN A O 1
ATOM 1809 N N . ILE A 1 227 ? 6.030 1.145 -26.226 1.00 88.94 227 ILE A N 1
ATOM 1810 C CA . ILE A 1 227 ? 6.240 1.614 -24.856 1.00 88.94 227 ILE A CA 1
ATOM 1811 C C . ILE A 1 227 ? 7.714 1.956 -24.696 1.00 88.94 227 ILE A C 1
ATOM 1813 O O . ILE A 1 227 ? 8.573 1.220 -25.171 1.00 88.94 227 ILE A O 1
ATOM 1817 N N . PHE A 1 228 ? 8.001 3.045 -24.004 1.00 92.12 228 PHE A N 1
ATOM 1818 C CA . PHE A 1 228 ? 9.340 3.509 -23.683 1.00 92.12 228 PHE A CA 1
ATOM 1819 C C . PHE A 1 228 ? 9.477 3.647 -22.175 1.00 92.12 228 PHE A C 1
ATOM 1821 O O . PHE A 1 228 ? 8.542 4.103 -21.516 1.00 92.12 228 PHE A O 1
ATOM 1828 N N . ASN A 1 229 ? 10.659 3.322 -21.659 1.00 90.69 229 ASN A N 1
ATOM 1829 C CA . ASN A 1 229 ? 11.085 3.795 -20.350 1.00 90.69 229 ASN A CA 1
ATOM 1830 C C . ASN A 1 229 ? 11.628 5.210 -20.516 1.00 90.69 229 ASN A C 1
ATOM 1832 O O . ASN A 1 229 ? 12.571 5.440 -21.275 1.00 90.69 229 ASN A O 1
ATOM 1836 N N . VAL A 1 230 ? 11.022 6.169 -19.830 1.00 93.75 230 VAL A N 1
ATOM 1837 C CA . VAL A 1 230 ? 11.456 7.562 -19.857 1.00 93.75 230 VAL A CA 1
ATOM 1838 C C . VAL A 1 230 ? 11.830 8.015 -18.464 1.00 93.75 230 VAL A C 1
ATOM 1840 O O . VAL A 1 230 ? 11.096 7.785 -17.508 1.00 93.75 230 VAL A O 1
ATOM 1843 N N . GLN A 1 231 ? 12.980 8.668 -18.357 1.00 94.38 231 GLN A N 1
ATOM 1844 C CA . GLN A 1 231 ? 13.413 9.334 -17.141 1.00 94.38 231 GLN A CA 1
ATOM 1845 C C . GLN A 1 231 ? 12.994 10.799 -17.223 1.00 94.38 231 GLN A C 1
ATOM 1847 O O . GLN A 1 231 ? 13.290 11.482 -18.213 1.00 94.38 231 GLN A O 1
ATOM 1852 N N . ALA A 1 232 ? 12.291 11.278 -16.204 1.00 94.75 232 ALA A N 1
ATOM 1853 C CA . ALA A 1 232 ? 11.782 12.638 -16.158 1.00 94.75 232 ALA A CA 1
ATOM 1854 C C . ALA A 1 232 ? 11.860 13.232 -14.747 1.00 94.75 232 ALA A C 1
ATOM 1856 O O . ALA A 1 232 ? 11.811 12.503 -13.763 1.00 94.75 232 ALA A O 1
ATOM 1857 N N . HIS A 1 233 ? 11.936 14.558 -14.646 1.00 93.75 233 HIS A N 1
ATOM 1858 C CA . HIS A 1 233 ? 11.924 15.297 -13.375 1.00 93.75 233 HIS A CA 1
ATOM 1859 C C . HIS A 1 233 ? 10.657 16.115 -13.243 1.00 93.75 233 HIS A C 1
ATOM 1861 O O . HIS A 1 233 ? 10.122 16.590 -14.242 1.00 93.75 233 HIS A O 1
ATOM 1867 N N . PHE A 1 234 ? 10.195 16.355 -12.024 1.00 92.38 234 PHE A N 1
ATOM 1868 C CA . PHE A 1 234 ? 9.044 17.221 -11.813 1.00 92.38 234 PHE A CA 1
ATOM 1869 C C . PHE A 1 234 ? 9.415 18.701 -11.843 1.00 92.38 234 PHE A C 1
ATOM 1871 O O . PHE A 1 234 ? 10.120 19.200 -10.983 1.00 92.38 234 PHE A O 1
ATOM 1878 N N . LEU A 1 235 ? 8.846 19.457 -12.773 1.00 88.19 235 LEU A N 1
ATOM 1879 C CA . LEU A 1 235 ? 9.050 20.899 -12.827 1.00 88.19 235 LEU A CA 1
ATOM 1880 C C . LEU A 1 235 ? 8.105 21.632 -11.868 1.00 88.19 235 LEU A C 1
ATOM 1882 O O . LEU A 1 235 ? 8.528 22.361 -10.969 1.00 88.19 235 LEU A O 1
ATOM 1886 N N . ILE A 1 236 ? 6.802 21.450 -12.087 1.00 89.44 236 ILE A N 1
ATOM 1887 C CA . ILE A 1 236 ? 5.731 22.188 -11.413 1.00 89.44 236 ILE A CA 1
ATOM 1888 C C . ILE A 1 236 ? 4.567 21.235 -11.140 1.00 89.44 236 ILE A C 1
ATOM 1890 O O . ILE A 1 236 ? 4.202 20.421 -11.992 1.00 89.44 236 ILE A O 1
ATOM 1894 N N . ARG A 1 237 ? 3.952 21.399 -9.968 1.00 89.06 237 ARG A N 1
ATOM 1895 C CA . ARG A 1 237 ? 2.723 20.724 -9.549 1.00 89.06 237 ARG A CA 1
ATOM 1896 C C . ARG A 1 237 ? 1.674 21.774 -9.187 1.00 89.06 237 ARG A C 1
ATOM 1898 O O . ARG A 1 237 ? 1.626 22.223 -8.045 1.00 89.06 237 ARG A O 1
ATOM 1905 N N . ASN A 1 238 ? 0.861 22.153 -10.172 1.00 87.25 238 ASN A N 1
ATOM 1906 C CA . ASN A 1 238 ? -0.225 23.129 -10.014 1.00 87.25 238 ASN A CA 1
ATOM 1907 C C . ASN A 1 238 ? -1.573 22.472 -10.344 1.00 87.25 238 ASN A C 1
ATOM 1909 O O . ASN A 1 238 ? -2.018 21.597 -9.620 1.00 87.25 238 ASN A O 1
ATOM 1913 N N . ASP A 1 239 ? -2.201 22.845 -11.459 1.00 86.62 239 ASP A N 1
ATOM 1914 C CA . ASP A 1 239 ? -3.406 22.213 -12.011 1.00 86.62 239 ASP A CA 1
ATOM 1915 C C . ASP A 1 239 ? -3.103 20.901 -12.762 1.00 86.62 239 ASP A C 1
ATOM 1917 O O . ASP A 1 239 ? -4.009 20.194 -13.194 1.00 86.62 239 ASP A O 1
ATOM 1921 N N . LYS A 1 240 ? -1.815 20.601 -12.950 1.00 90.19 240 LYS A N 1
ATOM 1922 C CA . LYS A 1 240 ? -1.260 19.449 -13.668 1.00 90.19 240 LYS A CA 1
ATOM 1923 C C . LYS A 1 240 ? 0.140 19.123 -13.162 1.00 90.19 240 LYS A C 1
ATOM 1925 O O . LYS A 1 240 ? 0.849 20.005 -12.663 1.00 90.19 240 LYS A O 1
ATOM 1930 N N . HIS A 1 241 ? 0.552 17.877 -13.366 1.00 91.62 241 HIS A N 1
ATOM 1931 C CA . HIS A 1 241 ? 1.927 17.436 -13.159 1.00 91.62 241 HIS A CA 1
ATOM 1932 C C . HIS A 1 241 ? 2.733 17.793 -14.389 1.00 91.62 241 HIS A C 1
ATOM 1934 O O . HIS A 1 241 ? 2.513 17.222 -15.453 1.00 91.62 241 HIS A O 1
ATOM 1940 N N . THR A 1 242 ? 3.637 18.758 -14.272 1.00 92.31 242 THR A N 1
ATOM 1941 C CA . THR A 1 242 ? 4.524 19.127 -15.377 1.00 92.31 242 THR A CA 1
ATOM 1942 C C . THR A 1 242 ? 5.882 18.498 -15.145 1.00 92.31 242 THR A C 1
ATOM 1944 O O . THR A 1 242 ? 6.523 18.788 -14.139 1.00 92.31 242 THR A O 1
ATOM 1947 N N . LEU A 1 243 ? 6.313 17.653 -16.075 1.00 94.06 243 LEU A N 1
ATOM 1948 C CA . LEU A 1 243 ? 7.588 16.961 -16.031 1.00 94.06 243 LEU A CA 1
ATOM 1949 C C . LEU A 1 243 ? 8.514 17.443 -17.142 1.00 94.06 243 LEU A C 1
ATOM 1951 O O . LEU A 1 243 ? 8.065 17.738 -18.250 1.00 94.06 243 LEU A O 1
ATOM 1955 N N . PHE A 1 244 ? 9.807 17.441 -16.855 1.00 93.62 244 PHE A N 1
ATOM 1956 C CA . PHE A 1 244 ? 10.873 17.587 -17.828 1.00 93.62 244 PHE A CA 1
ATOM 1957 C C . PHE A 1 244 ? 11.412 16.231 -18.240 1.00 93.62 244 PHE A C 1
ATOM 1959 O O . PHE A 1 244 ? 11.879 15.471 -17.396 1.00 93.62 244 PHE A O 1
ATOM 1966 N N . LEU A 1 245 ? 11.378 15.945 -19.538 1.00 94.19 245 LEU A N 1
ATOM 1967 C CA . LEU A 1 245 ? 11.977 14.741 -20.090 1.00 94.19 245 LEU A CA 1
ATOM 1968 C C . LEU A 1 245 ? 13.505 14.869 -20.117 1.00 94.19 245 LEU A C 1
ATOM 1970 O O . LEU A 1 245 ? 14.049 15.761 -20.768 1.00 94.19 245 LEU A O 1
ATOM 1974 N N . GLU A 1 246 ? 14.191 13.948 -19.446 1.00 94.50 246 GLU A N 1
ATOM 1975 C CA . GLU A 1 246 ? 15.654 13.903 -19.379 1.00 94.50 246 GLU A CA 1
ATOM 1976 C C . GLU A 1 246 ? 16.237 12.802 -20.267 1.00 94.50 246 GLU A C 1
ATOM 1978 O O . GLU A 1 246 ? 17.260 13.001 -20.934 1.00 94.50 246 GLU A O 1
ATOM 1983 N N . ARG A 1 247 ? 15.596 11.631 -20.286 1.00 94.62 247 ARG A N 1
ATOM 1984 C CA . ARG A 1 247 ? 16.089 10.463 -21.016 1.00 94.62 247 ARG A CA 1
ATOM 1985 C C . ARG A 1 247 ? 14.941 9.638 -21.570 1.00 94.62 247 ARG A C 1
ATOM 1987 O O . ARG A 1 247 ? 13.904 9.497 -20.932 1.00 94.62 247 ARG A O 1
ATOM 1994 N N . ILE A 1 248 ? 15.163 9.072 -22.750 1.00 92.56 248 ILE A N 1
ATOM 1995 C CA . ILE A 1 248 ? 14.312 8.044 -23.343 1.00 92.56 248 ILE A CA 1
ATOM 1996 C C . ILE A 1 248 ? 15.210 6.846 -23.592 1.00 92.56 248 ILE A C 1
ATOM 1998 O O . ILE A 1 248 ? 16.161 6.939 -24.379 1.00 92.56 248 ILE A O 1
ATOM 2002 N N . ASP A 1 249 ? 14.893 5.745 -22.934 1.00 90.06 249 ASP A N 1
ATOM 2003 C CA . ASP A 1 249 ? 15.489 4.456 -23.232 1.00 90.06 249 ASP A CA 1
ATOM 2004 C C . ASP A 1 249 ? 14.729 3.833 -24.414 1.00 90.06 249 ASP A C 1
ATOM 2006 O O . ASP A 1 249 ? 13.575 4.180 -24.676 1.00 90.06 249 ASP A O 1
ATOM 2010 N N . GLY A 1 250 ? 15.398 2.976 -25.194 1.00 82.62 250 GLY A N 1
ATOM 2011 C CA . GLY A 1 250 ? 14.830 2.396 -26.417 1.00 82.62 250 GLY A CA 1
ATOM 2012 C C . GLY A 1 250 ? 13.457 1.738 -26.197 1.00 82.62 250 GLY A C 1
ATOM 2013 O O . GLY A 1 250 ? 13.107 1.409 -25.061 1.00 82.62 250 GLY A O 1
ATOM 2014 N N . PRO A 1 251 ? 12.662 1.542 -27.268 1.00 82.19 251 PRO A N 1
ATOM 2015 C CA . PRO A 1 251 ? 11.336 0.959 -27.134 1.00 82.19 251 PRO A CA 1
ATOM 2016 C C . PRO A 1 251 ? 11.446 -0.398 -26.441 1.00 82.19 251 PRO A C 1
ATOM 2018 O O . PRO A 1 251 ? 12.235 -1.252 -26.850 1.00 82.19 251 PRO A O 1
ATOM 2021 N N . LEU A 1 252 ? 10.632 -0.597 -25.408 1.00 73.50 252 LEU A N 1
ATOM 2022 C CA . LEU A 1 252 ? 10.438 -1.896 -24.796 1.00 73.50 252 LEU A CA 1
ATOM 2023 C C . LEU A 1 252 ? 9.902 -2.820 -25.884 1.00 73.50 252 LEU A C 1
ATOM 2025 O O . LEU A 1 252 ? 8.779 -2.659 -26.373 1.00 73.50 252 LEU A O 1
ATOM 2029 N N . ILE A 1 253 ? 10.738 -3.764 -26.310 1.00 69.12 253 ILE A N 1
ATOM 2030 C CA . ILE A 1 253 ? 10.338 -4.797 -27.254 1.00 69.12 253 ILE A CA 1
ATOM 2031 C C . ILE A 1 253 ? 9.323 -5.661 -26.509 1.00 69.12 253 ILE A C 1
ATOM 2033 O O . ILE A 1 253 ? 9.691 -6.548 -25.743 1.00 69.12 253 ILE A O 1
ATOM 2037 N N . LYS A 1 254 ? 8.025 -5.396 -26.711 1.00 57.31 254 LYS A N 1
ATOM 2038 C CA . LYS A 1 254 ? 6.989 -6.359 -26.339 1.00 57.31 254 LYS A CA 1
ATOM 2039 C C . LYS A 1 254 ? 7.266 -7.612 -27.158 1.00 57.31 254 LYS A C 1
ATOM 2041 O O . LYS A 1 254 ? 7.055 -7.603 -28.373 1.00 57.31 254 LYS A O 1
ATOM 2046 N N . ALA A 1 255 ? 7.773 -8.655 -26.508 1.00 41.59 255 ALA A N 1
ATOM 2047 C CA . ALA A 1 255 ? 7.945 -9.969 -27.109 1.00 41.59 255 ALA A CA 1
ATOM 2048 C C . ALA A 1 255 ? 6.579 -10.426 -27.640 1.00 41.59 255 ALA A C 1
ATOM 2050 O O . ALA A 1 255 ? 5.706 -10.831 -26.880 1.00 41.59 255 ALA A O 1
ATOM 2051 N N . SER A 1 256 ? 6.346 -10.255 -28.939 1.00 40.31 256 SER A N 1
ATOM 2052 C CA . SER A 1 256 ? 5.001 -10.316 -29.520 1.00 40.31 256 SER A CA 1
ATOM 2053 C C . SER A 1 256 ? 4.622 -11.694 -30.057 1.00 40.31 256 SER A C 1
ATOM 2055 O O . SER A 1 256 ? 3.552 -11.799 -30.627 1.00 40.31 256 SER A O 1
ATOM 2057 N N . ASN A 1 257 ? 5.424 -12.749 -29.844 1.00 37.66 257 ASN A N 1
ATOM 2058 C CA . ASN A 1 257 ? 5.096 -14.135 -30.233 1.00 37.66 257 ASN A CA 1
ATOM 2059 C C . ASN A 1 257 ? 5.836 -15.210 -29.397 1.00 37.66 257 ASN A C 1
ATOM 2061 O O . ASN A 1 257 ? 6.208 -16.258 -29.919 1.00 37.66 257 ASN A O 1
ATOM 2065 N N . ALA A 1 258 ? 6.083 -14.979 -28.105 1.00 26.70 258 ALA A N 1
ATOM 2066 C CA . ALA A 1 258 ? 6.681 -16.008 -27.250 1.00 26.70 258 ALA A CA 1
ATOM 2067 C C . ALA A 1 258 ? 5.594 -16.908 -26.630 1.00 26.70 258 ALA A C 1
ATOM 2069 O O . ALA A 1 258 ? 4.719 -16.430 -25.909 1.00 26.70 258 ALA A O 1
ATOM 2070 N N . ILE A 1 259 ? 5.680 -18.220 -26.876 1.00 30.31 259 ILE A N 1
ATOM 2071 C CA . ILE A 1 259 ? 5.194 -19.249 -25.936 1.00 30.31 259 ILE A CA 1
ATOM 2072 C C . ILE A 1 259 ? 5.836 -18.916 -24.574 1.00 30.31 259 ILE A C 1
ATOM 2074 O O . ILE A 1 259 ? 7.014 -18.553 -24.581 1.00 30.31 259 ILE A O 1
ATOM 2078 N N . PRO A 1 260 ? 5.108 -18.943 -23.438 1.00 30.38 260 PRO A N 1
ATOM 2079 C CA . PRO A 1 260 ? 5.556 -18.306 -22.204 1.00 30.38 260 PRO A CA 1
ATOM 2080 C C . PRO A 1 260 ? 6.843 -18.962 -21.700 1.00 30.38 260 PRO A C 1
ATOM 2082 O O . PRO A 1 260 ? 6.816 -20.032 -21.104 1.00 30.38 260 PRO A O 1
ATOM 2085 N N . PHE A 1 261 ? 7.961 -18.291 -21.959 1.00 27.17 261 PHE A N 1
ATOM 2086 C CA . PHE A 1 261 ? 9.254 -18.519 -21.342 1.00 27.17 261 PHE A CA 1
ATOM 2087 C C . PHE A 1 261 ? 9.880 -17.170 -20.991 1.00 27.17 261 PHE A C 1
ATOM 2089 O O . PHE A 1 261 ? 9.663 -16.152 -21.653 1.00 27.17 261 PHE A O 1
ATOM 2096 N N . SER A 1 262 ? 10.572 -17.222 -19.862 1.00 37.00 262 SER A N 1
ATOM 2097 C CA . SER A 1 262 ? 11.103 -16.182 -18.991 1.00 37.00 262 SER A CA 1
ATOM 2098 C C . SER A 1 262 ? 11.886 -15.071 -19.699 1.00 37.00 262 SER A C 1
ATOM 2100 O O . SER A 1 262 ? 12.810 -15.301 -20.473 1.00 37.00 262 SER A O 1
ATOM 2102 N N . GLY A 1 263 ? 11.529 -13.826 -19.369 1.00 33.22 263 GLY A N 1
ATOM 2103 C CA . GLY A 1 263 ? 12.327 -12.637 -19.641 1.00 33.22 263 GLY A CA 1
ATOM 2104 C C . GLY A 1 263 ? 12.939 -12.123 -18.343 1.00 33.22 263 GLY A C 1
ATOM 2105 O O . GLY A 1 263 ? 12.220 -11.667 -17.456 1.00 33.22 263 GLY A O 1
ATOM 2106 N N . VAL A 1 264 ? 14.266 -12.189 -18.255 1.00 36.28 264 VAL A N 1
ATOM 2107 C CA . VAL A 1 264 ? 15.084 -11.458 -17.280 1.00 36.28 264 VAL A CA 1
ATOM 2108 C C . VAL A 1 264 ? 14.821 -9.958 -17.440 1.00 36.28 264 VAL A C 1
ATOM 2110 O O . VAL A 1 264 ? 14.860 -9.421 -18.548 1.00 36.28 264 VAL A O 1
ATOM 2113 N N . ASN A 1 265 ? 14.545 -9.280 -16.328 1.00 38.62 265 ASN A N 1
ATOM 2114 C CA . ASN A 1 265 ? 14.252 -7.852 -16.280 1.00 38.62 265 ASN A CA 1
ATOM 2115 C C . ASN A 1 265 ? 15.556 -7.037 -16.083 1.00 38.62 265 ASN A C 1
ATOM 2117 O O . ASN A 1 265 ? 16.217 -7.207 -15.058 1.00 38.62 265 ASN A O 1
ATOM 2121 N N . PRO A 1 266 ? 15.953 -6.131 -16.999 1.00 36.84 266 PRO A N 1
ATOM 2122 C CA . PRO A 1 266 ? 17.208 -5.376 -16.884 1.00 36.84 266 PRO A CA 1
ATOM 2123 C C . PRO A 1 266 ? 17.191 -4.243 -15.835 1.00 36.84 266 PRO A C 1
ATOM 2125 O O . PRO A 1 266 ? 18.202 -3.569 -15.645 1.00 36.84 266 PRO A O 1
ATOM 2128 N N . THR A 1 267 ? 16.089 -4.021 -15.105 1.00 43.53 267 THR A N 1
ATOM 2129 C CA . THR A 1 267 ? 16.028 -2.991 -14.043 1.00 43.53 267 THR A CA 1
ATOM 2130 C C . THR A 1 267 ? 16.834 -3.346 -12.788 1.00 43.53 267 THR A C 1
ATOM 2132 O O . THR A 1 267 ? 17.231 -2.438 -12.054 1.00 43.53 267 THR A O 1
ATOM 2135 N N . 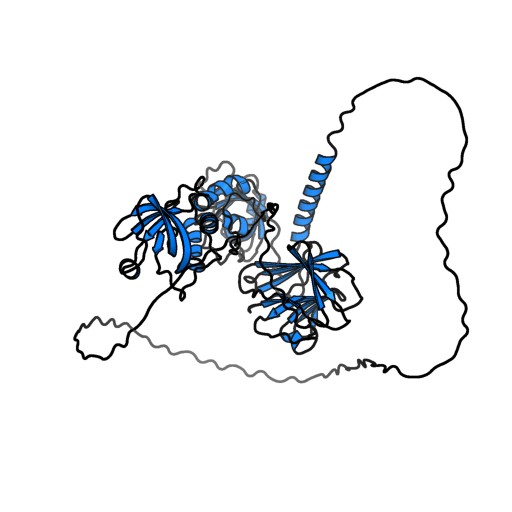GLY A 1 268 ? 17.153 -4.628 -12.566 1.00 40.81 268 GLY A N 1
ATOM 2136 C CA . GLY A 1 268 ? 17.943 -5.071 -11.410 1.00 40.81 268 GLY A CA 1
ATOM 2137 C C . GLY A 1 268 ? 19.362 -4.489 -11.368 1.00 40.81 268 GLY A C 1
ATOM 2138 O O . GLY A 1 268 ? 19.854 -4.146 -10.295 1.00 40.81 268 GLY A O 1
ATOM 2139 N N . GLN A 1 269 ? 19.999 -4.271 -12.526 1.00 40.03 269 GLN A N 1
ATOM 2140 C CA . GLN A 1 269 ? 21.365 -3.728 -12.577 1.00 40.03 269 GLN A CA 1
ATOM 2141 C C . GLN A 1 269 ? 21.451 -2.267 -12.112 1.00 40.03 269 GLN A C 1
ATOM 2143 O O . GLN A 1 269 ? 22.419 -1.892 -11.453 1.00 40.03 269 GLN A O 1
ATOM 2148 N N . TYR A 1 270 ? 20.432 -1.447 -12.390 1.00 41.06 270 TYR A N 1
ATOM 2149 C CA . TYR A 1 270 ? 20.414 -0.044 -11.962 1.00 41.06 270 TYR A CA 1
ATOM 2150 C C . TYR A 1 270 ? 20.207 0.100 -10.451 1.00 41.06 270 TYR A C 1
ATOM 2152 O O . TYR A 1 270 ? 20.862 0.928 -9.817 1.00 41.06 270 TYR A O 1
ATOM 2160 N N . GLN A 1 271 ? 19.340 -0.726 -9.858 1.00 44.22 271 GLN A N 1
ATOM 2161 C CA . GLN A 1 271 ? 19.128 -0.735 -8.407 1.00 44.22 271 GLN A CA 1
ATOM 2162 C C . GLN A 1 271 ? 20.355 -1.281 -7.661 1.00 44.22 271 GLN A C 1
ATOM 2164 O O . GLN A 1 271 ? 20.752 -0.716 -6.642 1.00 44.22 271 GLN A O 1
ATOM 2169 N N . GLN A 1 272 ? 21.026 -2.297 -8.213 1.00 44.66 272 GLN A N 1
ATOM 2170 C CA . GLN A 1 272 ? 22.272 -2.831 -7.659 1.00 44.66 272 GLN A CA 1
ATOM 2171 C C . GLN A 1 272 ? 23.422 -1.808 -7.717 1.00 44.66 272 GLN A C 1
ATOM 2173 O O . GLN A 1 272 ? 24.162 -1.669 -6.743 1.00 44.66 272 GLN A O 1
ATOM 2178 N N . GLN A 1 273 ? 23.543 -1.032 -8.805 1.00 45.56 273 GLN A N 1
ATOM 2179 C CA . GLN A 1 273 ? 24.536 0.049 -8.909 1.00 45.56 273 GLN A CA 1
ATOM 2180 C C . GLN A 1 273 ? 24.278 1.196 -7.925 1.00 45.56 273 GLN A C 1
ATOM 2182 O O . GLN A 1 273 ? 25.219 1.689 -7.305 1.00 45.56 273 GLN A O 1
ATOM 2187 N N . GLN A 1 274 ? 23.020 1.611 -7.749 1.00 44.91 274 GLN A N 1
ATOM 2188 C CA . GLN A 1 274 ? 22.660 2.652 -6.778 1.00 44.91 274 GLN A CA 1
ATOM 2189 C C . GLN A 1 274 ? 22.956 2.208 -5.339 1.00 44.91 274 GLN A C 1
ATOM 2191 O O . GLN A 1 274 ? 23.517 2.977 -4.558 1.00 44.91 274 GLN A O 1
ATOM 2196 N N . TYR A 1 275 ? 22.671 0.946 -5.008 1.00 47.72 275 TYR A N 1
ATOM 2197 C CA . TYR A 1 275 ? 22.974 0.380 -3.694 1.00 47.72 275 TYR A CA 1
ATOM 2198 C C . TYR A 1 275 ? 24.486 0.278 -3.430 1.00 47.72 275 TYR A C 1
ATOM 2200 O O . TYR A 1 275 ? 24.958 0.657 -2.357 1.00 47.72 275 TYR A O 1
ATOM 2208 N N . GLN A 1 276 ? 25.276 -0.153 -4.422 1.00 53.44 276 GLN A N 1
ATOM 2209 C CA . GLN A 1 276 ? 26.740 -0.181 -4.314 1.00 53.44 276 GLN A CA 1
ATOM 2210 C C . GLN A 1 276 ? 27.340 1.224 -4.133 1.00 53.44 276 GLN A C 1
ATOM 2212 O O . GLN A 1 276 ? 28.259 1.391 -3.331 1.00 53.44 276 GLN A O 1
ATOM 2217 N N . GLN A 1 277 ? 26.800 2.246 -4.808 1.00 59.41 277 GLN A N 1
ATOM 2218 C CA . GLN A 1 277 ? 27.227 3.638 -4.609 1.00 59.41 277 GLN A CA 1
ATOM 2219 C C . GLN A 1 277 ? 26.892 4.154 -3.202 1.00 59.41 277 GLN A C 1
ATOM 2221 O O . GLN A 1 277 ? 27.712 4.840 -2.593 1.00 59.41 277 GLN A O 1
ATOM 2226 N N . GLN A 1 278 ? 25.732 3.789 -2.650 1.00 51.91 278 GLN A N 1
ATOM 2227 C CA . GLN A 1 278 ? 25.335 4.184 -1.297 1.00 51.91 278 GLN A CA 1
ATOM 2228 C C . GLN A 1 278 ? 26.210 3.516 -0.216 1.00 51.91 278 GLN A C 1
ATOM 2230 O O . GLN A 1 278 ? 26.627 4.175 0.736 1.00 51.91 278 GLN A O 1
ATOM 2235 N N . GLN A 1 279 ? 26.580 2.243 -0.403 1.00 58.81 279 GLN A N 1
ATOM 2236 C CA . GLN A 1 279 ? 27.524 1.521 0.464 1.00 58.81 279 GLN A CA 1
ATOM 2237 C C . GLN A 1 279 ? 28.934 2.142 0.439 1.00 58.81 279 GLN A C 1
ATOM 2239 O O . GLN A 1 279 ? 29.557 2.311 1.487 1.00 58.81 279 GLN A O 1
ATOM 2244 N N . GLN A 1 280 ? 29.428 2.553 -0.736 1.00 62.53 280 GLN A N 1
ATOM 2245 C CA . GLN A 1 280 ? 30.733 3.218 -0.861 1.00 62.53 280 GLN A CA 1
ATOM 2246 C C . GLN A 1 280 ? 30.755 4.606 -0.196 1.00 62.53 280 GLN A C 1
ATOM 2248 O O . GLN A 1 280 ? 31.758 4.978 0.413 1.00 62.53 280 GLN A O 1
ATOM 2253 N N . GLN A 1 281 ? 29.647 5.353 -0.241 1.00 61.31 281 GLN A N 1
ATOM 2254 C CA . GLN A 1 281 ? 29.528 6.644 0.452 1.00 61.31 281 GLN A CA 1
ATOM 2255 C C . GLN A 1 281 ? 29.525 6.488 1.981 1.00 61.31 281 GLN A C 1
ATOM 2257 O O . GLN A 1 281 ? 30.176 7.269 2.675 1.00 61.31 281 GLN A O 1
ATOM 2262 N N . LEU A 1 282 ? 28.863 5.451 2.504 1.00 45.12 282 LEU A N 1
ATOM 2263 C CA . LEU A 1 282 ? 28.852 5.142 3.939 1.00 45.12 282 LEU A CA 1
ATOM 2264 C C . LEU A 1 282 ? 30.229 4.676 4.444 1.00 45.12 282 LEU A C 1
ATOM 2266 O O . LEU A 1 282 ? 30.648 5.065 5.534 1.00 45.12 282 LEU A O 1
ATOM 2270 N N . GLN A 1 283 ? 30.981 3.917 3.640 1.00 52.12 283 GLN A N 1
ATOM 2271 C CA . GLN A 1 283 ? 32.351 3.513 3.985 1.00 52.12 283 GLN A CA 1
ATOM 2272 C C . GLN A 1 283 ? 33.346 4.685 3.939 1.00 52.12 283 GLN A C 1
ATOM 2274 O O . GLN A 1 283 ? 34.234 4.765 4.790 1.00 52.12 283 GLN A O 1
ATOM 2279 N N . GLY A 1 284 ? 33.167 5.638 3.016 1.00 55.50 284 GLY A N 1
ATOM 2280 C CA . GLY A 1 284 ? 33.986 6.854 2.943 1.00 55.50 284 GLY A CA 1
ATOM 2281 C C . GLY A 1 284 ? 33.799 7.804 4.134 1.00 55.50 284 GLY A C 1
ATOM 2282 O O . GLY A 1 284 ? 34.738 8.497 4.519 1.00 55.50 284 GLY A O 1
ATOM 2283 N N . GLN A 1 285 ? 32.621 7.802 4.768 1.00 48.38 285 GLN A N 1
ATOM 2284 C CA . GLN A 1 285 ? 32.354 8.621 5.957 1.00 48.38 285 GLN A CA 1
ATOM 2285 C C . GLN A 1 285 ? 32.936 8.035 7.254 1.00 48.38 285 GLN A C 1
ATOM 2287 O O . GLN A 1 285 ? 33.177 8.787 8.195 1.00 48.38 285 GLN A O 1
ATOM 2292 N N . MET A 1 286 ? 33.245 6.733 7.305 1.00 40.12 286 MET A N 1
ATOM 2293 C CA . MET A 1 286 ? 33.847 6.105 8.493 1.00 40.12 286 MET A CA 1
ATOM 2294 C C . MET A 1 286 ? 35.380 6.211 8.565 1.00 40.12 286 MET A C 1
ATOM 2296 O O . MET A 1 286 ? 35.957 5.888 9.600 1.00 40.12 286 MET A O 1
ATOM 2300 N N . GLN A 1 287 ? 36.059 6.685 7.514 1.00 43.62 287 GLN A N 1
ATOM 2301 C CA . GLN A 1 287 ? 37.529 6.810 7.495 1.00 43.62 287 GLN A CA 1
ATOM 2302 C C . GLN A 1 287 ? 38.055 8.240 7.709 1.00 43.62 287 GLN A C 1
ATOM 2304 O O . GLN A 1 287 ? 39.264 8.465 7.691 1.00 43.62 287 GLN A O 1
ATOM 2309 N N . GLY A 1 288 ? 37.181 9.214 7.961 1.00 43.81 288 GLY A N 1
ATOM 2310 C CA . GLY A 1 288 ? 37.559 10.623 8.065 1.00 43.81 288 GLY A CA 1
ATOM 2311 C C . GLY A 1 288 ? 37.448 11.212 9.467 1.00 43.81 288 GLY A C 1
ATOM 2312 O O . GLY A 1 288 ? 36.659 12.131 9.639 1.00 43.81 288 GLY A O 1
ATOM 2313 N N . SER A 1 289 ? 38.208 10.722 10.457 1.00 41.12 289 SER A N 1
ATOM 2314 C CA . SER A 1 289 ? 38.624 11.508 11.643 1.00 41.12 289 SER A CA 1
ATOM 2315 C C . SER A 1 289 ? 39.578 10.720 12.547 1.00 41.12 289 SER A C 1
ATOM 2317 O O . SER A 1 289 ? 39.175 10.139 13.550 1.00 41.12 289 SER A O 1
ATOM 2319 N N . VAL A 1 290 ? 40.873 10.754 12.231 1.00 36.19 290 VAL A N 1
ATOM 2320 C CA . VAL A 1 290 ? 41.925 10.586 13.243 1.00 36.19 290 VAL A CA 1
ATOM 2321 C C . VAL A 1 290 ? 42.856 11.785 13.112 1.00 36.19 290 VAL A C 1
ATOM 2323 O O . VAL A 1 290 ? 43.640 11.885 12.173 1.00 36.19 290 VAL A O 1
ATOM 2326 N N . VAL A 1 291 ? 42.717 12.735 14.036 1.00 39.34 291 VAL A N 1
ATOM 2327 C CA . VAL A 1 291 ? 43.646 13.858 14.196 1.00 39.34 291 VAL A CA 1
ATOM 2328 C C . VAL A 1 291 ? 44.867 13.340 14.966 1.00 39.34 291 VAL A C 1
ATOM 2330 O O . VAL A 1 291 ? 44.685 12.798 16.058 1.00 39.34 291 VAL A O 1
ATOM 2333 N N . PRO A 1 292 ? 46.105 13.484 14.462 1.00 36.56 292 PRO A N 1
ATOM 2334 C CA . PRO A 1 292 ? 47.282 13.076 15.210 1.00 36.56 292 PRO A CA 1
ATOM 2335 C C . PRO A 1 292 ? 47.648 14.168 16.222 1.00 36.56 292 PRO A C 1
ATOM 2337 O O . PRO A 1 292 ? 48.050 15.271 15.852 1.00 36.56 292 PRO A O 1
ATOM 2340 N N . ILE A 1 293 ? 47.532 13.856 17.512 1.00 35.09 293 ILE A N 1
ATOM 2341 C CA . ILE A 1 293 ? 48.167 14.644 18.571 1.00 35.09 293 ILE A CA 1
ATOM 2342 C C . ILE A 1 293 ? 49.622 14.184 18.661 1.00 35.09 293 ILE A C 1
ATOM 2344 O O . ILE A 1 293 ? 49.913 13.055 19.053 1.00 35.09 293 ILE A O 1
ATOM 2348 N N . GLY A 1 294 ? 50.532 15.067 18.253 1.00 34.91 294 GLY A N 1
ATOM 2349 C CA . GLY A 1 294 ? 51.968 14.886 18.410 1.00 34.91 294 GLY A CA 1
ATOM 2350 C C . GLY A 1 294 ? 52.386 14.938 19.880 1.00 34.91 294 GLY A C 1
ATOM 2351 O O . GLY A 1 294 ? 51.963 15.814 20.630 1.00 34.91 294 GLY A O 1
ATOM 2352 N N . GLY A 1 295 ? 53.257 14.012 20.270 1.00 31.02 295 GLY A N 1
ATOM 2353 C CA . GLY A 1 295 ? 53.883 13.961 21.586 1.00 31.02 295 GLY A CA 1
ATOM 2354 C C . GLY A 1 295 ? 55.194 13.195 21.495 1.00 31.02 295 GLY A C 1
ATOM 2355 O O . GLY A 1 295 ? 55.218 11.972 21.461 1.00 31.02 295 GLY A O 1
ATOM 2356 N N . ASN A 1 296 ? 56.277 13.952 21.383 1.00 37.53 296 ASN A N 1
ATOM 2357 C CA . ASN A 1 296 ? 57.646 13.514 21.177 1.00 37.53 296 ASN A CA 1
ATOM 2358 C C . ASN A 1 296 ? 58.332 13.348 22.542 1.00 37.53 296 ASN A C 1
ATOM 2360 O O . ASN A 1 296 ? 58.548 14.369 23.1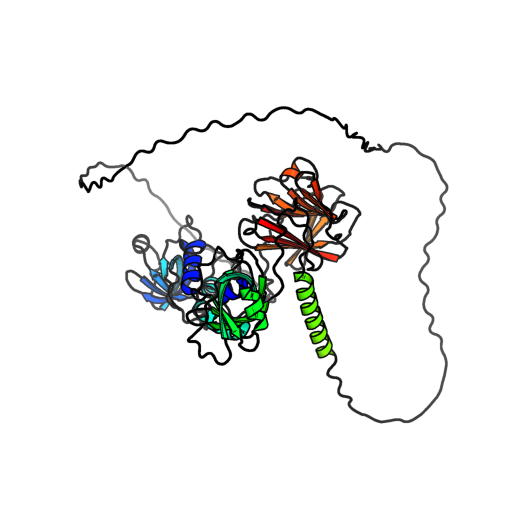84 1.00 37.53 296 ASN A O 1
ATOM 2364 N N . VAL A 1 297 ? 58.698 12.136 22.983 1.00 33.12 297 VAL A N 1
ATOM 2365 C CA . VAL A 1 297 ? 59.790 11.935 23.963 1.00 33.12 297 VAL A CA 1
ATOM 2366 C C . VAL A 1 297 ? 60.410 10.540 23.796 1.00 33.12 297 VAL A C 1
ATOM 2368 O O . VAL A 1 297 ? 59.746 9.522 23.955 1.00 33.12 297 VAL A O 1
ATOM 2371 N N . ASN A 1 298 ? 61.709 10.516 23.513 1.00 36.47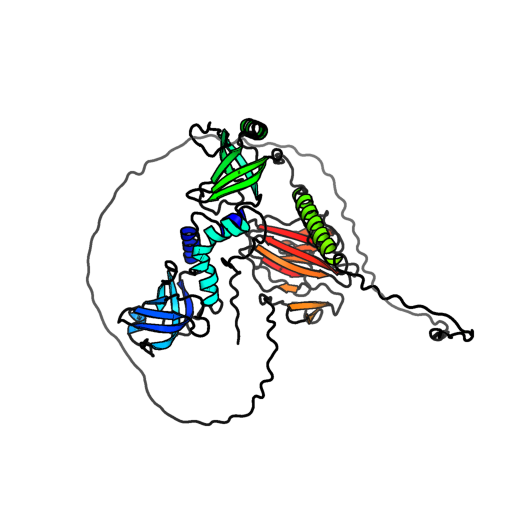 298 ASN A N 1
ATOM 2372 C CA . ASN A 1 298 ? 62.633 9.403 23.753 1.00 36.47 298 ASN A CA 1
ATOM 2373 C C . ASN A 1 298 ? 63.532 9.863 24.926 1.00 36.47 298 ASN A C 1
ATOM 2375 O O . ASN A 1 298 ? 63.812 11.067 24.982 1.00 36.47 298 ASN A O 1
ATOM 2379 N N . PRO A 1 299 ? 63.995 8.996 25.852 1.00 49.28 299 PRO A N 1
ATOM 2380 C CA . PRO A 1 299 ? 65.219 8.251 25.542 1.00 49.28 299 PRO A CA 1
ATOM 2381 C C . PRO A 1 299 ? 65.377 6.847 26.182 1.00 49.28 299 PRO A C 1
ATOM 2383 O O . PRO A 1 299 ? 64.980 6.584 27.310 1.00 49.28 299 PRO A O 1
ATOM 2386 N N . GLN A 1 300 ? 66.067 5.996 25.416 1.00 32.47 300 GLN A N 1
ATOM 2387 C CA . GLN A 1 300 ? 67.145 5.044 25.754 1.00 32.47 300 GLN A CA 1
ATOM 2388 C C . GLN A 1 300 ? 67.087 4.083 26.973 1.00 32.47 300 GLN A C 1
ATOM 2390 O O . GLN A 1 300 ? 67.200 4.479 28.123 1.00 32.47 300 GLN A O 1
ATOM 2395 N N . GLN A 1 301 ? 67.196 2.794 26.593 1.00 33.16 301 GLN A N 1
ATOM 2396 C CA . GLN A 1 301 ? 68.085 1.713 27.084 1.00 33.16 301 GLN A CA 1
ATOM 2397 C C . GLN A 1 301 ? 67.944 1.155 28.517 1.00 33.16 301 GLN A C 1
ATOM 2399 O O . GLN A 1 301 ? 68.331 1.806 29.474 1.00 33.16 301 GLN A O 1
ATOM 2404 N N . GLN A 1 302 ? 67.639 -0.154 28.625 1.00 29.97 302 GLN A N 1
ATOM 2405 C CA . GLN A 1 302 ? 68.600 -1.209 29.037 1.00 29.97 302 GLN A CA 1
ATOM 2406 C C . GLN A 1 302 ? 67.967 -2.625 29.092 1.00 29.97 302 GLN A C 1
ATOM 2408 O O . GLN A 1 302 ? 66.811 -2.771 29.464 1.00 29.97 302 GLN A O 1
ATOM 2413 N N . SER A 1 303 ? 68.776 -3.626 28.686 1.00 31.72 303 SER A N 1
ATOM 2414 C CA . SER A 1 303 ? 68.844 -5.077 29.031 1.00 31.72 303 SER A CA 1
ATOM 2415 C C . SER A 1 303 ? 67.608 -5.784 29.629 1.00 31.72 303 SER A C 1
ATOM 2417 O O . SER A 1 303 ? 67.051 -5.315 30.608 1.00 31.72 303 SER A O 1
ATOM 2419 N N . ASN A 1 304 ? 67.201 -6.998 29.235 1.00 30.39 304 ASN A N 1
ATOM 2420 C CA . ASN A 1 304 ? 67.948 -8.270 29.255 1.00 30.39 304 ASN A CA 1
ATOM 2421 C C . ASN A 1 304 ? 67.013 -9.391 28.702 1.00 30.39 304 ASN A C 1
ATOM 2423 O O . ASN A 1 304 ? 65.797 -9.257 28.860 1.00 30.39 304 ASN A O 1
ATOM 2427 N N . PRO A 1 305 ? 67.500 -10.499 28.107 1.00 45.66 305 PRO A N 1
ATOM 2428 C CA . PRO A 1 305 ? 66.652 -11.578 27.597 1.00 45.66 305 PRO A CA 1
ATOM 2429 C C . PRO A 1 305 ? 66.532 -12.737 28.601 1.00 45.66 305 PRO A C 1
ATOM 2431 O O . PRO A 1 305 ? 67.527 -13.110 29.216 1.00 45.66 305 PRO A O 1
ATOM 2434 N N . ASN A 1 306 ? 65.330 -13.309 28.749 1.00 32.69 306 ASN A N 1
ATOM 2435 C CA . ASN A 1 306 ? 65.051 -14.740 28.984 1.00 32.69 306 ASN A CA 1
ATOM 2436 C C . ASN A 1 306 ? 63.620 -14.936 29.506 1.00 32.69 306 ASN A C 1
ATOM 2438 O O . ASN A 1 306 ? 63.289 -14.435 30.576 1.00 32.69 306 ASN A O 1
ATOM 2442 N N . LEU A 1 307 ? 62.810 -15.713 28.778 1.00 32.38 307 LEU A N 1
ATOM 2443 C CA . LEU A 1 307 ? 62.101 -16.918 29.252 1.00 32.38 307 LEU A CA 1
ATOM 2444 C C . LEU A 1 307 ? 61.053 -17.359 28.203 1.00 32.38 307 LEU A C 1
ATOM 2446 O O . LEU A 1 307 ? 60.318 -16.517 27.686 1.00 32.38 307 LEU A O 1
ATOM 2450 N N . PRO A 1 308 ? 60.963 -18.661 27.873 1.00 36.72 308 PRO A N 1
ATOM 2451 C CA . PRO A 1 308 ? 59.999 -19.176 26.908 1.00 36.72 308 PRO A CA 1
ATOM 2452 C C . PRO A 1 308 ? 58.645 -19.457 27.575 1.00 36.72 308 PRO A C 1
ATOM 2454 O O . PRO A 1 308 ? 58.570 -20.140 28.597 1.00 36.72 308 PRO A O 1
ATOM 2457 N N . ILE A 1 309 ? 57.564 -18.966 26.966 1.00 34.19 309 ILE A N 1
ATOM 2458 C CA . ILE A 1 309 ? 56.190 -19.310 27.349 1.00 34.19 309 ILE A CA 1
ATOM 2459 C C . ILE A 1 309 ? 55.791 -20.605 26.634 1.00 34.19 309 ILE A C 1
ATOM 2461 O O . ILE A 1 309 ? 55.769 -20.690 25.407 1.00 34.19 309 ILE A O 1
ATOM 2465 N N . VAL A 1 310 ? 55.489 -21.617 27.444 1.00 30.88 310 VAL A N 1
ATOM 2466 C CA . VAL A 1 310 ? 54.958 -22.928 27.065 1.00 30.88 310 VAL A CA 1
ATOM 2467 C C . VAL A 1 310 ? 53.460 -22.798 26.767 1.00 30.88 310 VAL A C 1
ATOM 2469 O O . VAL A 1 310 ? 52.688 -22.399 27.635 1.00 30.88 310 VAL A O 1
ATOM 2472 N N . LEU A 1 311 ? 53.043 -23.165 25.553 1.00 35.91 311 LEU A N 1
ATOM 2473 C CA . LEU A 1 311 ? 51.636 -23.355 25.180 1.00 35.91 311 LEU A CA 1
ATOM 2474 C C . LEU A 1 311 ? 51.199 -24.801 25.494 1.00 35.91 311 LEU A C 1
ATOM 2476 O O . LEU A 1 311 ? 51.913 -25.737 25.118 1.00 35.91 311 LEU A O 1
ATOM 2480 N N . PRO A 1 312 ? 50.044 -25.028 26.148 1.00 37.34 312 PRO A N 1
ATOM 2481 C CA . PRO A 1 312 ? 49.563 -26.372 26.443 1.00 37.34 312 PRO A CA 1
ATOM 2482 C C . PRO A 1 312 ? 48.938 -27.044 25.208 1.00 37.34 312 PRO A C 1
ATOM 2484 O O . PRO A 1 312 ? 48.136 -26.453 24.485 1.00 37.34 312 PRO A O 1
ATOM 2487 N N . LYS A 1 313 ? 49.309 -28.313 24.990 1.00 40.25 313 LYS A N 1
ATOM 24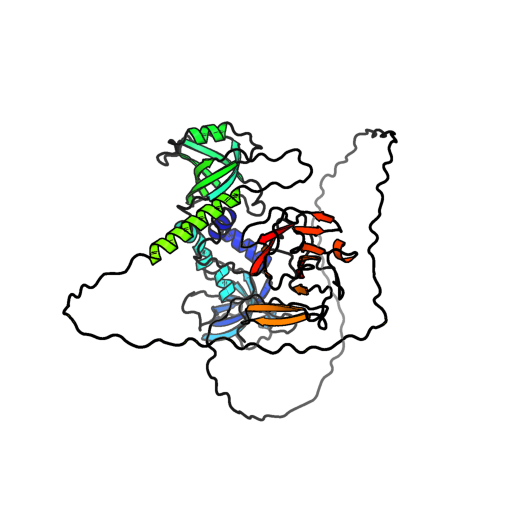88 C CA . LYS A 1 313 ? 48.732 -29.222 23.984 1.00 40.25 313 LYS A CA 1
ATOM 2489 C C . LYS A 1 313 ? 47.280 -29.609 24.329 1.00 40.25 313 LYS A C 1
ATOM 2491 O O . LYS A 1 313 ? 46.968 -29.764 25.509 1.00 40.25 313 LYS A O 1
ATOM 2496 N N . PRO A 1 314 ? 46.423 -29.857 23.320 1.00 39.75 314 PRO A N 1
ATOM 2497 C CA . PRO A 1 314 ? 45.059 -30.339 23.523 1.00 39.75 314 PRO A CA 1
ATOM 2498 C C . PRO A 1 314 ? 45.023 -31.826 23.938 1.00 39.75 314 PRO A C 1
ATOM 2500 O O . PRO A 1 314 ? 45.921 -32.590 23.569 1.00 39.75 314 PRO A O 1
ATOM 2503 N N . PRO A 1 315 ? 43.993 -32.260 24.689 1.00 43.66 315 PRO A N 1
ATOM 2504 C CA . PRO A 1 315 ? 43.912 -33.616 25.216 1.00 43.66 315 PRO A CA 1
ATOM 2505 C C . PRO A 1 315 ? 43.452 -34.625 24.155 1.00 43.66 315 PRO A C 1
ATOM 2507 O O . PRO A 1 315 ? 42.353 -34.542 23.611 1.00 43.66 315 PRO A O 1
ATOM 2510 N N . THR A 1 316 ? 44.285 -35.636 23.923 1.00 39.09 316 THR A N 1
ATOM 2511 C CA . THR A 1 316 ? 43.942 -36.894 23.250 1.00 39.09 316 THR A CA 1
ATOM 2512 C C . THR A 1 316 ? 43.072 -37.769 24.154 1.00 39.09 316 THR A C 1
ATOM 2514 O O . THR A 1 316 ? 43.463 -38.063 25.285 1.00 39.09 316 THR A O 1
ATOM 2517 N N . ARG A 1 317 ? 41.916 -38.225 23.652 1.00 36.28 317 ARG A N 1
ATOM 2518 C CA . ARG A 1 317 ? 41.115 -39.299 24.266 1.00 36.28 317 ARG A CA 1
ATOM 2519 C C . ARG A 1 317 ? 41.423 -40.667 23.635 1.00 36.28 317 ARG A C 1
ATOM 2521 O O . ARG A 1 317 ? 41.881 -40.708 22.495 1.00 36.28 317 ARG A O 1
ATOM 2528 N N . PRO A 1 318 ? 41.204 -41.768 24.378 1.00 44.00 318 PRO A N 1
ATOM 2529 C CA . PRO A 1 318 ? 41.833 -43.057 24.120 1.00 44.00 318 PRO A CA 1
ATOM 2530 C C . PRO A 1 318 ? 41.069 -43.910 23.107 1.00 44.00 318 PRO A C 1
ATOM 2532 O O . PRO A 1 318 ? 39.840 -43.946 23.094 1.00 44.00 318 PRO A O 1
ATOM 2535 N N . ILE A 1 319 ? 41.844 -44.652 22.321 1.00 34.12 319 ILE A N 1
ATOM 2536 C CA . ILE A 1 319 ? 41.408 -45.721 21.424 1.00 34.12 319 ILE A CA 1
ATOM 2537 C C . ILE A 1 319 ? 41.133 -46.969 22.273 1.00 34.12 319 ILE A C 1
ATOM 2539 O O . ILE A 1 319 ? 42.041 -47.488 22.919 1.00 34.12 319 ILE A O 1
ATOM 2543 N N . GLY A 1 320 ? 39.886 -47.439 22.271 1.00 38.66 320 GLY A N 1
ATOM 2544 C CA . GLY A 1 320 ? 39.491 -48.739 22.810 1.00 38.66 320 GLY A CA 1
ATOM 2545 C C . GLY A 1 320 ? 39.211 -49.719 21.672 1.00 38.66 320 GLY A C 1
ATOM 2546 O O . GLY A 1 320 ? 38.311 -49.500 20.868 1.00 38.66 320 GLY A O 1
ATOM 2547 N N . THR A 1 321 ? 39.997 -50.787 21.606 1.00 33.50 321 THR A N 1
ATOM 2548 C CA . THR A 1 321 ? 39.814 -51.968 20.751 1.00 33.50 321 THR A CA 1
ATOM 2549 C C . THR A 1 321 ? 38.721 -52.887 21.299 1.00 33.50 321 THR A C 1
ATOM 2551 O O . THR A 1 321 ? 38.839 -53.330 22.440 1.00 33.50 321 THR A O 1
ATOM 2554 N N . ILE A 1 322 ? 37.730 -53.254 20.478 1.00 36.50 322 ILE A N 1
ATOM 2555 C CA . ILE A 1 322 ? 36.881 -54.443 20.679 1.00 36.50 322 ILE A CA 1
ATOM 2556 C C . ILE A 1 322 ? 36.715 -55.163 19.329 1.00 36.50 322 ILE A C 1
ATOM 2558 O O . ILE A 1 322 ? 36.458 -54.541 18.301 1.00 36.50 322 ILE A O 1
ATOM 2562 N N . THR A 1 323 ? 36.936 -56.476 19.358 1.00 37.03 323 THR A N 1
ATOM 2563 C CA . THR A 1 323 ? 36.850 -57.470 18.275 1.00 37.03 323 THR A CA 1
ATOM 2564 C C . THR A 1 323 ? 35.403 -57.881 17.934 1.00 37.03 323 THR A C 1
ATOM 2566 O O . THR A 1 323 ? 34.491 -57.613 18.714 1.00 37.03 323 THR A O 1
ATOM 2569 N N . PRO A 1 324 ? 35.164 -58.530 16.772 1.00 43.22 324 PRO A N 1
ATOM 2570 C CA . PRO A 1 324 ? 33.852 -58.581 16.129 1.00 43.22 324 PRO A CA 1
ATOM 2571 C C . PRO A 1 324 ? 33.028 -59.819 16.509 1.00 43.22 324 PRO A C 1
ATOM 2573 O O . PRO A 1 324 ? 33.560 -60.914 16.678 1.00 43.22 324 PRO A O 1
ATOM 2576 N N . SER A 1 325 ? 31.705 -59.660 16.534 1.00 35.22 325 SER A N 1
ATOM 2577 C CA . SER A 1 325 ? 30.746 -60.763 16.397 1.00 35.22 325 SER A CA 1
ATOM 2578 C C . SER A 1 325 ? 29.613 -60.337 15.454 1.00 35.22 325 SER A C 1
ATOM 2580 O O . SER A 1 325 ? 29.166 -59.194 15.475 1.00 35.22 325 SER A O 1
ATOM 2582 N N . ALA A 1 326 ? 29.273 -61.250 14.545 1.00 42.50 326 ALA A N 1
ATOM 2583 C CA . ALA A 1 326 ? 28.411 -61.094 13.371 1.00 42.50 326 ALA A CA 1
ATOM 2584 C C . ALA A 1 326 ? 26.910 -61.381 13.702 1.00 42.50 326 ALA A C 1
ATOM 2586 O O . ALA A 1 326 ? 26.631 -61.782 14.831 1.00 42.50 326 ALA A O 1
ATOM 2587 N N . PRO A 1 327 ? 25.960 -61.170 12.755 1.00 62.38 327 PRO A N 1
ATOM 2588 C CA . PRO A 1 327 ? 24.619 -60.589 12.987 1.00 62.38 327 PRO A CA 1
ATOM 2589 C C . PRO A 1 327 ? 23.476 -61.647 12.949 1.00 62.38 327 PRO A C 1
ATOM 2591 O O . PRO A 1 327 ? 23.825 -62.833 12.979 1.00 62.38 327 PRO A O 1
ATOM 2594 N N . PRO A 1 328 ? 22.148 -61.314 12.896 1.00 56.75 328 PRO A N 1
ATOM 2595 C CA . PRO A 1 328 ? 21.481 -60.786 11.668 1.00 56.75 328 PRO A CA 1
ATOM 2596 C C . PRO A 1 328 ? 20.138 -59.982 11.831 1.00 56.75 328 PRO A C 1
ATOM 2598 O O . PRO A 1 328 ? 19.590 -59.898 12.928 1.00 56.75 328 PRO A O 1
ATOM 2601 N N . LEU A 1 329 ? 19.600 -59.527 10.673 1.00 35.16 329 LEU A N 1
ATOM 2602 C CA . LEU A 1 329 ? 18.199 -59.144 10.313 1.00 35.16 329 LEU A CA 1
ATOM 2603 C C . LEU A 1 329 ? 17.740 -57.725 10.718 1.00 35.16 329 LEU A C 1
ATOM 2605 O O . LEU A 1 329 ? 18.009 -57.303 11.832 1.00 35.16 329 LEU A O 1
ATOM 2609 N N . GLU A 1 330 ? 17.021 -56.918 9.933 1.00 34.66 330 GLU A N 1
ATOM 2610 C CA . GLU A 1 330 ? 16.397 -56.956 8.595 1.00 34.66 330 GLU A CA 1
ATOM 2611 C C . GLU A 1 330 ? 16.089 -55.472 8.279 1.00 34.66 330 GLU A C 1
ATOM 2613 O O . GLU A 1 330 ? 15.473 -54.814 9.115 1.00 34.66 330 GLU A O 1
ATOM 2618 N N . ASP A 1 331 ? 16.519 -54.934 7.133 1.00 34.97 331 ASP A N 1
ATOM 2619 C CA . ASP A 1 331 ? 16.095 -53.610 6.649 1.00 34.97 331 ASP A CA 1
ATOM 2620 C C . ASP A 1 331 ? 15.360 -53.802 5.315 1.00 34.97 331 ASP A C 1
ATOM 2622 O O . ASP A 1 331 ? 15.907 -54.371 4.366 1.00 34.97 331 ASP A O 1
ATOM 2626 N N . ASP A 1 332 ? 14.108 -53.342 5.278 1.00 36.91 332 ASP A N 1
ATOM 2627 C CA . ASP A 1 332 ? 13.250 -53.291 4.097 1.00 36.91 332 ASP A CA 1
ATOM 2628 C C . ASP A 1 332 ? 13.708 -52.170 3.152 1.00 36.91 332 ASP A C 1
ATOM 2630 O O . ASP A 1 332 ? 13.577 -50.976 3.434 1.00 36.91 332 ASP A O 1
ATOM 2634 N N . ASP A 1 333 ? 14.219 -52.582 1.998 1.00 34.50 333 ASP A N 1
ATOM 2635 C CA . ASP A 1 333 ? 14.709 -51.729 0.920 1.00 34.50 333 ASP A CA 1
ATOM 2636 C C . ASP A 1 333 ? 13.535 -51.317 0.002 1.00 34.50 333 ASP A C 1
ATOM 2638 O O . ASP A 1 333 ? 13.057 -52.097 -0.829 1.00 34.50 333 ASP A O 1
ATOM 2642 N N . TYR A 1 334 ? 13.033 -50.083 0.137 1.00 35.91 334 TYR A N 1
ATOM 2643 C CA . TYR A 1 334 ? 12.082 -49.498 -0.821 1.00 35.91 334 TYR A CA 1
ATOM 2644 C C . TYR A 1 334 ? 12.835 -48.892 -2.013 1.00 35.91 334 TYR A C 1
ATOM 2646 O O . TYR A 1 334 ? 13.163 -47.705 -2.052 1.00 35.91 334 TYR A O 1
ATOM 2654 N N . SER A 1 335 ? 13.069 -49.733 -3.016 1.00 35.34 335 SER A N 1
ATOM 2655 C CA . SER A 1 335 ? 13.525 -49.349 -4.352 1.00 35.34 335 SER A CA 1
ATOM 2656 C C . SER A 1 335 ? 12.426 -48.596 -5.122 1.00 35.34 335 SER A C 1
ATOM 2658 O O . SER A 1 335 ? 11.334 -49.119 -5.351 1.00 35.34 335 SER A O 1
ATOM 2660 N N . TYR A 1 336 ? 12.714 -47.354 -5.527 1.00 35.19 336 TYR A N 1
ATOM 2661 C CA . TYR A 1 336 ? 11.897 -46.577 -6.464 1.00 35.19 336 TYR A CA 1
ATOM 2662 C C . TYR A 1 336 ? 12.219 -46.996 -7.904 1.00 35.19 336 TYR A C 1
ATOM 2664 O O . TYR A 1 336 ? 13.234 -46.596 -8.475 1.00 35.19 336 TYR A O 1
ATOM 2672 N N . ASP A 1 337 ? 11.318 -47.769 -8.503 1.00 31.59 337 ASP A N 1
ATOM 2673 C CA . ASP A 1 337 ? 11.374 -48.149 -9.911 1.00 31.59 337 ASP A CA 1
ATOM 2674 C C . ASP A 1 337 ? 10.756 -47.026 -10.767 1.00 31.59 337 ASP A C 1
ATOM 2676 O O . ASP A 1 337 ? 9.542 -46.810 -10.796 1.00 31.59 337 ASP A O 1
ATOM 2680 N N . SER A 1 338 ? 11.610 -46.251 -11.437 1.00 35.78 338 SER A N 1
ATOM 2681 C CA . SER A 1 338 ? 11.207 -45.192 -12.370 1.00 35.78 338 SER A CA 1
ATOM 2682 C C . SER A 1 338 ? 11.396 -45.673 -13.804 1.00 35.78 338 SER A C 1
ATOM 2684 O O . SER A 1 338 ? 12.422 -45.456 -14.436 1.00 35.78 338 SER A O 1
ATOM 2686 N N . ASN A 1 339 ? 10.364 -46.322 -14.336 1.00 32.50 339 ASN A N 1
ATOM 2687 C CA . ASN A 1 339 ? 10.262 -46.634 -15.756 1.00 32.50 339 ASN A CA 1
ATOM 2688 C C . ASN A 1 339 ? 8.848 -46.324 -16.248 1.00 32.50 339 ASN A C 1
ATOM 2690 O O . ASN A 1 339 ? 7.945 -47.151 -16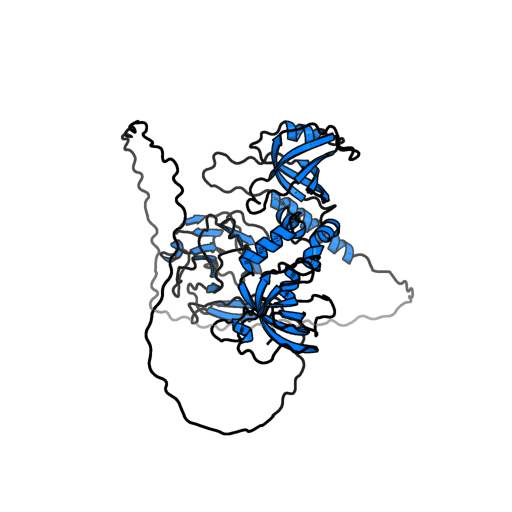.168 1.00 32.50 339 ASN A O 1
ATOM 2694 N N . THR A 1 340 ? 8.646 -45.127 -16.803 1.00 36.75 340 THR A N 1
ATOM 2695 C CA . THR A 1 340 ? 7.517 -44.878 -17.710 1.00 36.75 340 THR A CA 1
ATOM 2696 C C . THR A 1 340 ? 8.072 -44.498 -19.075 1.00 36.75 340 THR A C 1
ATOM 2698 O O . THR A 1 340 ? 8.526 -43.380 -19.305 1.00 36.75 340 THR A O 1
ATOM 2701 N N . ARG A 1 341 ? 8.063 -45.491 -19.969 1.00 33.00 341 ARG A N 1
ATOM 2702 C CA . ARG A 1 341 ? 8.294 -45.360 -21.408 1.00 33.00 341 ARG A CA 1
ATOM 2703 C C . ARG A 1 341 ? 7.346 -44.314 -21.999 1.00 33.00 341 ARG A C 1
ATOM 2705 O O . ARG A 1 341 ? 6.130 -44.453 -21.878 1.00 33.00 341 ARG A O 1
ATOM 2712 N N . MET A 1 342 ? 7.905 -43.329 -22.700 1.00 31.69 342 MET A N 1
ATOM 2713 C CA . MET A 1 342 ? 7.169 -42.576 -23.713 1.00 31.69 342 MET A CA 1
ATOM 2714 C C . MET A 1 342 ? 6.907 -43.496 -24.909 1.00 31.69 342 MET A C 1
ATOM 2716 O O . MET A 1 342 ? 7.842 -44.069 -25.466 1.00 31.69 342 MET A O 1
ATOM 2720 N N . ASN A 1 343 ? 5.637 -43.643 -25.283 1.00 38.34 343 ASN A N 1
ATOM 2721 C CA . ASN A 1 343 ? 5.242 -44.169 -26.583 1.00 38.34 343 ASN A CA 1
ATOM 2722 C C . ASN A 1 343 ? 4.996 -42.983 -27.515 1.00 38.34 343 ASN A C 1
ATOM 2724 O O . ASN A 1 343 ? 4.060 -42.210 -27.305 1.00 38.34 343 ASN A O 1
ATOM 2728 N N . ASP A 1 344 ? 5.812 -42.899 -28.560 1.00 34.41 344 ASP A N 1
ATOM 2729 C CA . ASP A 1 344 ? 5.473 -42.208 -29.794 1.00 34.41 344 ASP A CA 1
ATOM 2730 C C . ASP A 1 344 ? 4.261 -42.889 -30.433 1.00 34.41 344 ASP A C 1
ATOM 2732 O O . ASP A 1 344 ? 4.242 -44.108 -30.612 1.00 34.41 344 ASP A O 1
ATOM 2736 N N . ASN A 1 345 ? 3.258 -42.105 -30.828 1.00 34.81 345 ASN A N 1
ATOM 2737 C CA . ASN A 1 345 ? 2.327 -42.541 -31.855 1.00 34.81 345 ASN A CA 1
ATOM 2738 C C . ASN A 1 345 ? 1.965 -41.382 -32.780 1.00 34.81 345 ASN A C 1
ATOM 2740 O O . ASN A 1 345 ? 1.504 -40.318 -32.367 1.00 34.81 345 ASN A O 1
ATOM 2744 N N . THR A 1 346 ? 2.224 -41.635 -34.054 1.00 34.69 346 THR A N 1
ATOM 2745 C CA . THR A 1 346 ? 1.990 -40.779 -35.207 1.00 34.69 346 THR A CA 1
ATOM 2746 C C . THR A 1 346 ? 0.561 -40.943 -35.734 1.00 34.69 346 THR A C 1
ATOM 2748 O O . THR A 1 346 ? -0.055 -41.995 -35.598 1.00 34.69 346 THR A O 1
ATOM 2751 N N . ASN A 1 347 ? 0.104 -39.894 -36.424 1.00 35.75 347 ASN A N 1
ATOM 2752 C CA . ASN A 1 347 ? -0.984 -39.843 -37.406 1.00 35.75 347 ASN A CA 1
ATOM 2753 C C . ASN A 1 347 ? -2.429 -40.070 -36.936 1.00 35.75 347 ASN A C 1
ATOM 2755 O O . ASN A 1 347 ? -2.866 -41.193 -36.707 1.00 35.75 347 ASN A O 1
ATOM 2759 N N . SER A 1 348 ? -3.238 -39.010 -37.048 1.00 32.59 348 SER A N 1
ATOM 2760 C CA . SER A 1 348 ? -4.434 -39.029 -37.909 1.00 32.59 348 SER A CA 1
ATOM 2761 C C . SER A 1 348 ? -4.951 -37.614 -38.172 1.00 32.59 348 SER A C 1
ATOM 2763 O O . SER A 1 348 ? -5.377 -36.898 -37.271 1.00 32.59 348 SER A O 1
ATOM 2765 N N . ALA A 1 349 ? -4.912 -37.231 -39.445 1.00 35.00 349 ALA A N 1
ATOM 2766 C CA . ALA A 1 349 ? -5.677 -36.131 -40.004 1.00 35.00 349 ALA A CA 1
ATOM 2767 C C . ALA A 1 349 ? -7.174 -36.482 -39.995 1.00 35.00 349 ALA A C 1
ATOM 2769 O O . ALA A 1 349 ? -7.519 -37.608 -40.341 1.00 35.00 349 ALA A O 1
ATOM 2770 N N . ASN A 1 350 ? -8.047 -35.522 -39.666 1.00 33.94 350 ASN A N 1
ATOM 2771 C CA . ASN A 1 350 ? -9.301 -35.284 -40.392 1.00 33.94 350 ASN A CA 1
ATOM 2772 C C . ASN A 1 350 ? -10.061 -34.041 -39.880 1.00 33.94 350 ASN A C 1
ATOM 2774 O O . ASN A 1 350 ? -10.477 -33.971 -38.732 1.00 33.94 350 ASN A O 1
ATOM 2778 N N . GLN A 1 351 ? -10.260 -33.111 -40.820 1.00 32.72 351 GLN A N 1
ATOM 2779 C CA . GLN A 1 351 ? -11.500 -32.383 -41.133 1.00 32.72 351 GLN A CA 1
ATOM 2780 C C . GLN A 1 351 ? -12.140 -31.467 -40.068 1.00 32.72 351 GLN A C 1
ATOM 2782 O O . GLN A 1 351 ? -12.887 -31.894 -39.194 1.00 32.72 351 GLN A O 1
ATOM 2787 N N . LEU A 1 352 ? -11.949 -30.154 -40.270 1.00 36.72 352 LEU A N 1
ATOM 2788 C CA . LEU A 1 352 ? -12.815 -29.090 -39.749 1.00 36.72 352 LEU A CA 1
ATOM 2789 C C . LEU A 1 352 ? -14.162 -29.055 -40.502 1.00 36.72 352 LEU A C 1
ATOM 2791 O O . LEU A 1 352 ? -14.151 -29.043 -41.737 1.00 36.72 352 LEU A O 1
ATOM 2795 N N . PRO A 1 353 ? -15.302 -28.880 -39.811 1.00 42.09 353 PRO A N 1
ATOM 2796 C CA . PRO A 1 353 ? -16.521 -28.381 -40.431 1.00 42.09 353 PRO A CA 1
ATOM 2797 C C . PRO A 1 353 ? -16.553 -26.840 -40.457 1.00 42.09 353 PRO A C 1
ATOM 2799 O O . PRO A 1 353 ? -16.160 -26.166 -39.504 1.00 42.09 353 PRO A O 1
ATOM 2802 N N . LYS A 1 354 ? -17.035 -26.292 -41.580 1.00 37.78 354 LYS A N 1
ATOM 2803 C CA . LYS A 1 354 ? -17.304 -24.860 -41.805 1.00 37.78 354 LYS A CA 1
ATOM 2804 C C . LYS A 1 354 ? -18.440 -24.344 -40.900 1.00 37.78 354 LYS A C 1
ATOM 2806 O O . LYS A 1 354 ? -19.379 -25.098 -40.645 1.00 37.78 354 LYS A O 1
ATOM 2811 N N . PRO A 1 355 ? -18.422 -23.060 -40.499 1.00 40.38 355 PRO A N 1
ATOM 2812 C CA . PRO A 1 355 ? -19.551 -22.420 -39.830 1.00 40.38 355 PRO A CA 1
ATOM 2813 C C . PRO A 1 355 ? -20.623 -21.979 -40.847 1.00 40.38 355 PRO A C 1
ATOM 2815 O O . PRO A 1 355 ? -20.270 -21.632 -41.978 1.00 40.38 355 PRO A O 1
ATOM 2818 N N . PRO A 1 356 ? -21.916 -21.956 -40.478 1.00 45.94 356 PRO A N 1
ATOM 2819 C CA . PRO A 1 356 ? -22.934 -21.299 -41.282 1.00 45.94 356 PRO A CA 1
ATOM 2820 C C . PRO A 1 356 ? -23.032 -19.805 -40.938 1.00 45.94 356 PRO A C 1
ATOM 2822 O O . PRO A 1 356 ? -23.144 -19.423 -39.773 1.00 45.94 356 PRO A O 1
ATOM 2825 N N . ASP A 1 357 ? -23.037 -18.980 -41.983 1.00 38.41 357 ASP A N 1
ATOM 2826 C CA . ASP A 1 357 ? -23.574 -17.620 -41.969 1.00 38.41 357 ASP A CA 1
ATOM 2827 C C . ASP A 1 357 ? -25.099 -17.661 -41.775 1.00 38.41 357 ASP A C 1
ATOM 2829 O O . ASP A 1 357 ? -25.752 -18.515 -42.371 1.00 38.41 357 ASP A O 1
ATOM 2833 N N . ILE A 1 358 ? -25.663 -16.724 -41.000 1.00 40.12 358 ILE A N 1
ATOM 2834 C CA . ILE A 1 358 ? -26.915 -15.994 -41.292 1.00 40.12 358 ILE A CA 1
ATOM 2835 C C . ILE A 1 358 ? -27.052 -14.802 -40.318 1.00 40.12 358 ILE A C 1
ATOM 2837 O O . ILE A 1 358 ? -26.802 -14.891 -39.118 1.00 40.12 358 ILE A O 1
ATOM 2841 N N . LEU A 1 359 ? -27.429 -13.677 -40.923 1.00 38.41 359 LEU A N 1
ATOM 2842 C CA . LEU A 1 359 ? -27.592 -12.298 -40.445 1.00 38.41 359 LEU A CA 1
ATOM 2843 C C . LEU A 1 359 ? -29.021 -12.069 -39.852 1.00 38.41 359 LEU A C 1
ATOM 2845 O O . LEU A 1 359 ? -29.759 -13.037 -39.686 1.00 38.41 359 LEU A O 1
ATOM 2849 N N . PRO A 1 360 ? -29.436 -10.848 -39.444 1.00 47.22 360 PRO A N 1
ATOM 2850 C CA . PRO A 1 360 ? -29.938 -10.571 -38.101 1.00 47.22 360 PRO A CA 1
ATOM 2851 C C . PRO A 1 360 ? -31.449 -10.277 -38.045 1.00 47.22 360 PRO A C 1
ATOM 2853 O O . PRO A 1 360 ? -32.097 -10.001 -39.052 1.00 47.22 360 PRO A O 1
ATOM 2856 N N . SER A 1 361 ? -32.000 -10.194 -36.833 1.00 32.88 361 SER A N 1
ATOM 2857 C CA . SER A 1 361 ? -33.208 -9.399 -36.587 1.00 32.88 361 SER A CA 1
ATOM 2858 C C . SER A 1 361 ? -33.140 -8.718 -35.219 1.00 32.88 361 SER A C 1
ATOM 2860 O O . SER A 1 361 ? -33.017 -9.359 -34.180 1.00 32.88 361 SER A O 1
ATOM 2862 N N . GLN A 1 362 ? -33.176 -7.384 -35.241 1.00 38.94 362 GLN A N 1
ATOM 2863 C CA . GLN A 1 362 ? -33.595 -6.570 -34.101 1.00 38.94 362 GLN A CA 1
ATOM 2864 C C . GLN A 1 362 ? -35.124 -6.564 -34.019 1.00 38.94 362 GLN A C 1
ATOM 2866 O O . GLN A 1 362 ? -35.794 -6.735 -35.041 1.00 38.94 362 GLN A O 1
ATOM 2871 N N . PRO A 1 363 ? -35.678 -6.220 -32.848 1.00 43.56 363 PRO A N 1
ATOM 2872 C CA . PRO A 1 363 ? -36.549 -5.054 -32.879 1.00 43.56 363 PRO A CA 1
ATOM 2873 C C . PRO A 1 363 ? -36.342 -4.065 -31.728 1.00 43.56 363 PRO A C 1
ATOM 2875 O O . PRO A 1 363 ? -35.983 -4.401 -30.601 1.00 43.56 363 PRO A O 1
ATOM 2878 N N . ASN A 1 364 ? -36.633 -2.820 -32.099 1.00 31.88 364 ASN A N 1
ATOM 2879 C CA . ASN A 1 364 ? -36.877 -1.636 -31.290 1.00 31.88 364 ASN A CA 1
ATOM 2880 C C . ASN A 1 364 ? -37.656 -1.903 -29.995 1.00 31.88 364 ASN A C 1
ATOM 2882 O O . ASN A 1 364 ? -38.705 -2.541 -30.030 1.00 31.88 364 ASN A O 1
ATOM 2886 N N . TYR A 1 365 ? -37.254 -1.228 -28.916 1.00 30.78 365 TYR A N 1
ATOM 2887 C CA . TYR A 1 365 ? -38.190 -0.782 -27.887 1.00 30.78 365 TYR A CA 1
ATOM 2888 C C . TYR A 1 365 ? -38.036 0.719 -27.656 1.00 30.78 365 TYR A C 1
ATOM 2890 O O . TYR A 1 365 ? -37.019 1.205 -27.162 1.00 30.78 365 TYR A O 1
ATOM 2898 N N . GLN A 1 366 ? -39.079 1.440 -28.067 1.00 28.58 366 GLN A N 1
ATOM 2899 C CA . GLN A 1 366 ? -39.353 2.808 -27.666 1.00 28.58 366 GLN A CA 1
ATOM 2900 C C . GLN A 1 366 ? -39.888 2.858 -26.231 1.00 28.58 366 GLN A C 1
ATOM 2902 O O . GLN A 1 366 ? -40.505 1.926 -25.721 1.00 28.58 366 GLN A O 1
ATOM 2907 N N . SER A 1 367 ? -39.635 4.019 -25.642 1.00 31.36 367 SER A N 1
ATOM 2908 C CA . SER A 1 367 ? -40.122 4.582 -24.390 1.00 31.36 367 SER A CA 1
ATOM 2909 C C . SER A 1 367 ? -41.584 4.307 -24.031 1.00 31.36 367 SER A C 1
ATOM 2911 O O . SER A 1 367 ? -42.474 4.507 -24.855 1.00 31.36 367 SER A O 1
ATOM 2913 N N . SER A 1 368 ? -41.836 4.135 -22.733 1.00 30.00 368 SER A N 1
ATOM 2914 C CA . SER A 1 368 ? -42.974 4.790 -22.082 1.00 30.00 368 SER A CA 1
ATOM 2915 C C . SER A 1 368 ? -42.714 4.972 -20.588 1.00 30.00 368 SER A C 1
ATOM 2917 O O . SER A 1 368 ? -42.668 4.021 -19.812 1.00 30.00 368 SER A O 1
ATOM 2919 N N . SER A 1 369 ? -42.553 6.233 -20.211 1.00 32.19 369 SER A N 1
ATOM 2920 C CA . SER A 1 369 ? -42.770 6.789 -18.882 1.00 32.19 369 SER A CA 1
ATOM 2921 C C . SER A 1 369 ? -44.222 6.598 -18.437 1.00 32.19 369 SER A C 1
ATOM 2923 O O . SER A 1 369 ? -45.124 6.992 -19.175 1.00 32.19 369 SER A O 1
ATOM 2925 N N . ILE A 1 370 ? -44.447 6.094 -17.219 1.00 30.38 370 ILE A N 1
ATOM 2926 C CA . ILE A 1 370 ? -45.703 6.294 -16.482 1.00 30.38 370 ILE A CA 1
ATOM 2927 C C . ILE A 1 370 ? -45.384 6.677 -15.035 1.00 30.38 370 ILE A C 1
ATOM 2929 O O . ILE A 1 370 ? -44.570 6.065 -14.347 1.00 30.38 370 ILE A O 1
ATOM 2933 N N . SER A 1 371 ? -46.042 7.754 -14.642 1.00 29.86 371 SER A N 1
ATOM 2934 C CA . SER A 1 371 ? -46.069 8.452 -13.371 1.00 29.86 371 SER A CA 1
ATOM 2935 C C . SER A 1 371 ? -46.969 7.777 -12.326 1.00 29.86 371 SER A C 1
ATOM 2937 O O . SER A 1 371 ? -48.033 7.268 -12.661 1.00 29.86 371 SER A O 1
ATOM 2939 N N . SER A 1 372 ? -46.541 7.877 -11.064 1.00 33.56 372 SER A N 1
ATOM 2940 C CA . SER A 1 372 ? -47.321 8.128 -9.835 1.00 33.56 372 SER A CA 1
ATOM 2941 C C . SER A 1 372 ? -48.779 7.651 -9.732 1.00 33.56 372 SER A C 1
ATOM 2943 O O . SER A 1 372 ? -49.648 8.225 -10.384 1.00 33.56 372 SER A O 1
ATOM 2945 N N . VAL A 1 373 ? -49.070 6.812 -8.727 1.00 29.45 373 VAL A N 1
ATOM 2946 C CA . VAL A 1 373 ? -50.318 6.894 -7.942 1.00 29.45 373 VAL A CA 1
ATOM 2947 C C . VAL A 1 373 ? -50.041 6.570 -6.466 1.00 29.45 373 VAL A C 1
ATOM 2949 O O . VAL A 1 373 ? -49.340 5.622 -6.127 1.00 29.45 373 VAL A O 1
ATOM 2952 N N . SER A 1 374 ? -50.594 7.432 -5.621 1.00 32.69 374 SER A N 1
ATOM 2953 C CA . SER A 1 374 ? -50.669 7.470 -4.160 1.00 32.69 374 SER A CA 1
ATOM 2954 C C . SER A 1 374 ? -51.805 6.620 -3.563 1.00 32.69 374 SER A C 1
ATOM 2956 O O . SER A 1 374 ? -52.831 6.444 -4.212 1.00 32.69 374 SER A O 1
ATOM 2958 N N . GLY A 1 375 ? -51.687 6.260 -2.278 1.00 29.98 375 GLY A N 1
ATOM 2959 C CA . GLY A 1 375 ? -52.778 5.802 -1.387 1.00 29.98 375 GLY A CA 1
ATOM 2960 C C . GLY A 1 375 ? -52.267 4.701 -0.445 1.00 29.98 375 GLY A C 1
ATOM 2961 O O . GLY A 1 375 ? -51.873 3.655 -0.936 1.00 29.98 375 GLY A O 1
ATOM 2962 N N . ALA A 1 376 ? -51.979 4.914 0.845 1.00 30.97 376 ALA A N 1
ATOM 2963 C CA . ALA A 1 376 ? -52.792 5.341 1.999 1.00 30.97 376 ALA A CA 1
ATOM 2964 C C . ALA A 1 376 ? -53.778 4.271 2.530 1.00 30.97 376 ALA A C 1
ATOM 2966 O O . ALA A 1 376 ? -54.391 3.565 1.742 1.00 30.97 376 ALA A O 1
ATOM 2967 N N . SER A 1 377 ? -53.914 4.270 3.870 1.00 30.64 377 SER A N 1
ATOM 2968 C CA . SER A 1 377 ? -54.747 3.483 4.818 1.00 30.64 377 SER A CA 1
ATOM 2969 C C . SER A 1 377 ? -54.247 2.070 5.179 1.00 30.64 377 SER A C 1
ATOM 2971 O O . SER A 1 377 ? -54.132 1.237 4.290 1.00 30.64 377 SER A O 1
ATOM 2973 N N . ASN A 1 378 ? -53.747 1.785 6.394 1.00 33.53 378 ASN A N 1
ATOM 2974 C CA . ASN A 1 378 ? -54.285 1.820 7.782 1.00 33.53 378 ASN A CA 1
ATOM 2975 C C . ASN A 1 378 ? -55.064 0.563 8.215 1.00 33.53 378 ASN A C 1
ATOM 2977 O O . ASN A 1 378 ? -55.802 -0.017 7.429 1.00 33.53 378 ASN A O 1
ATOM 2981 N N . ASP A 1 379 ? -54.904 0.277 9.515 1.00 29.42 379 ASP A N 1
ATOM 2982 C CA . ASP A 1 379 ? -55.594 -0.681 10.400 1.00 29.42 379 ASP A CA 1
ATOM 2983 C C . ASP A 1 379 ? -55.027 -2.114 10.391 1.00 29.42 379 ASP A C 1
ATOM 2985 O O . ASP A 1 379 ? -54.824 -2.710 9.343 1.00 29.42 379 ASP A O 1
ATOM 2989 N N . GLY A 1 380 ? -54.717 -2.772 11.511 1.00 30.39 380 GLY A N 1
ATOM 2990 C CA . GLY A 1 380 ? -54.947 -2.510 12.934 1.00 30.39 380 GLY A CA 1
ATOM 2991 C C . GLY A 1 380 ? -55.022 -3.861 13.680 1.00 30.39 380 GLY A C 1
ATOM 2992 O O . GLY A 1 380 ? -55.274 -4.880 13.042 1.00 30.39 380 GLY A O 1
ATOM 2993 N N . LEU A 1 381 ? -54.881 -3.826 15.017 1.00 30.69 381 LEU A N 1
ATOM 2994 C CA . LEU A 1 381 ? -55.065 -4.890 16.041 1.00 30.69 381 LEU A CA 1
ATOM 2995 C C . LEU A 1 381 ? -53.780 -5.664 16.449 1.00 30.69 381 LEU A C 1
ATOM 2997 O O . LEU A 1 381 ? -53.252 -6.432 15.656 1.00 30.69 381 LEU A O 1
ATOM 3001 N N . GLU A 1 382 ? -53.109 -5.387 17.585 1.00 32.38 382 GLU A N 1
ATOM 3002 C CA . GLU A 1 382 ? -53.451 -5.545 19.036 1.00 32.38 382 GLU A CA 1
ATOM 3003 C C . GLU A 1 382 ? -53.052 -6.934 19.630 1.00 32.38 382 GLU A C 1
ATOM 3005 O O . GLU A 1 382 ? -52.920 -7.894 18.875 1.00 32.38 382 GLU A O 1
ATOM 3010 N N . PRO A 1 383 ? -52.738 -7.041 20.949 1.00 54.97 383 PRO A N 1
ATOM 3011 C CA . PRO A 1 383 ? -51.455 -7.572 21.452 1.00 54.97 383 PRO A CA 1
ATOM 3012 C C . PRO A 1 383 ? -51.596 -8.730 22.476 1.00 54.97 383 PRO A C 1
ATOM 3014 O O . PRO A 1 383 ? -52.671 -9.298 22.586 1.00 54.97 383 PRO A O 1
ATOM 3017 N N . TYR A 1 384 ? -50.502 -9.076 23.194 1.00 32.78 384 TYR A N 1
ATOM 3018 C CA . TYR A 1 384 ? -50.372 -9.567 24.604 1.00 32.78 384 TYR A CA 1
ATOM 3019 C C . TYR A 1 384 ? -49.177 -10.550 24.772 1.00 32.78 384 TYR A C 1
ATOM 3021 O O . TYR A 1 384 ? -48.801 -11.199 23.799 1.00 32.78 384 TYR A O 1
ATOM 3029 N N . PRO A 1 385 ? -48.644 -10.817 25.991 1.00 42.06 385 PRO A N 1
ATOM 3030 C CA . PRO A 1 385 ? -48.447 -9.952 27.158 1.00 42.06 385 PRO A CA 1
ATOM 3031 C C . PRO A 1 385 ? -47.017 -10.027 27.764 1.00 42.06 385 PRO A C 1
ATOM 3033 O O . PRO A 1 385 ? -46.195 -10.888 27.464 1.00 42.06 385 PRO A O 1
ATOM 3036 N N . SER A 1 386 ? -46.773 -9.100 28.691 1.00 31.39 386 SER A N 1
ATOM 3037 C CA . SER A 1 386 ? -45.626 -8.936 29.591 1.00 31.39 386 SER A CA 1
ATOM 3038 C C . SER A 1 386 ? -45.460 -10.030 30.658 1.00 31.39 386 SER A C 1
ATOM 3040 O O . SER A 1 386 ? -46.451 -10.460 31.249 1.00 31.39 386 SER A O 1
ATOM 3042 N N . LEU A 1 387 ? -44.209 -10.322 31.041 1.00 28.20 387 LEU A N 1
ATOM 3043 C CA . LEU A 1 387 ? -43.845 -10.943 32.322 1.00 28.20 387 LEU A CA 1
ATOM 3044 C C . LEU A 1 387 ? -42.587 -10.281 32.918 1.00 28.20 387 LEU A C 1
ATOM 3046 O O . LEU A 1 387 ? -41.528 -10.277 32.304 1.00 28.20 387 LEU A O 1
ATOM 3050 N N . THR A 1 388 ? -42.726 -9.757 34.134 1.00 30.06 388 THR A N 1
ATOM 3051 C CA . THR A 1 388 ? -41.729 -9.617 35.226 1.00 30.06 388 THR A CA 1
ATOM 3052 C C . THR A 1 388 ? -42.544 -9.737 36.544 1.00 30.06 388 THR A C 1
ATOM 3054 O O . THR A 1 388 ? -43.774 -9.652 36.425 1.00 30.06 388 THR A O 1
ATOM 3057 N N . PRO A 1 389 ? -41.996 -9.910 37.779 1.00 46.31 389 PRO A N 1
ATOM 3058 C CA . PRO A 1 389 ? -40.671 -9.473 38.266 1.00 46.31 389 PRO A CA 1
ATOM 3059 C C . PRO A 1 389 ? -40.036 -10.333 39.408 1.00 46.31 389 PRO A C 1
ATOM 3061 O O . PRO A 1 389 ? -40.503 -11.431 39.694 1.00 46.31 389 PRO A O 1
ATOM 3064 N N . ILE A 1 390 ? -39.050 -9.730 40.110 1.00 27.80 390 ILE A N 1
ATOM 3065 C CA . ILE A 1 390 ? -38.479 -10.025 41.461 1.00 27.80 390 ILE A CA 1
ATOM 3066 C C . ILE A 1 390 ? -37.149 -10.808 41.405 1.00 27.80 390 ILE A C 1
ATOM 3068 O O . ILE A 1 390 ? -37.064 -11.798 40.697 1.00 27.80 390 ILE A O 1
ATOM 3072 N N . GLY A 1 391 ? -36.052 -10.478 42.102 1.00 26.73 391 GLY A N 1
ATOM 3073 C CA . GLY A 1 391 ? -35.682 -9.465 43.107 1.00 26.73 391 GLY A CA 1
ATOM 3074 C C . GLY A 1 391 ? -34.177 -9.651 43.434 1.00 26.73 391 GLY A C 1
ATOM 3075 O O . GLY A 1 391 ? -33.656 -10.749 43.289 1.00 26.73 391 GLY A O 1
ATOM 3076 N N . SER A 1 392 ? -33.419 -8.566 43.630 1.00 28.94 392 SER A N 1
ATOM 3077 C CA . SER A 1 392 ? -32.845 -8.105 44.918 1.00 28.94 392 SER A CA 1
ATOM 3078 C C . SER A 1 392 ? -31.461 -8.661 45.331 1.00 28.94 392 SER A C 1
ATOM 3080 O O . SER A 1 392 ? -31.343 -9.816 45.718 1.00 28.94 392 SER A O 1
ATOM 3082 N N . ASN A 1 393 ? -30.506 -7.719 45.378 1.00 30.73 393 ASN A N 1
ATOM 3083 C CA . ASN A 1 393 ? -29.592 -7.382 46.485 1.00 30.73 393 ASN A CA 1
ATOM 3084 C C . ASN A 1 393 ? -28.277 -8.136 46.797 1.00 30.73 393 ASN A C 1
ATOM 3086 O O . ASN A 1 393 ? -28.205 -9.357 46.841 1.00 30.73 393 ASN A O 1
ATOM 3090 N N . ASP A 1 394 ? -27.314 -7.269 47.168 1.00 30.42 394 ASP A N 1
ATOM 3091 C CA . ASP A 1 394 ? -26.134 -7.433 48.035 1.00 30.42 394 ASP A CA 1
ATOM 3092 C C . ASP A 1 394 ? -24.905 -8.144 47.433 1.00 30.42 394 ASP A C 1
ATOM 3094 O O . ASP A 1 394 ? -25.014 -9.101 46.686 1.00 30.42 394 ASP A O 1
ATOM 3098 N N . SER A 1 395 ? -23.646 -7.800 47.710 1.00 31.08 395 SER A N 1
ATOM 3099 C CA . SER A 1 395 ? -22.974 -6.655 48.331 1.00 31.08 395 SER A CA 1
ATOM 3100 C C . SER A 1 395 ? -21.471 -6.970 48.267 1.00 31.08 395 SER A C 1
ATOM 3102 O O . SER A 1 395 ? -21.067 -8.059 48.649 1.00 31.08 395 SER A O 1
ATOM 3104 N N . ASN A 1 396 ? -20.663 -6.016 47.805 1.00 29.27 396 ASN A N 1
ATOM 3105 C CA . ASN A 1 396 ? -19.429 -5.548 48.450 1.00 29.27 396 ASN A CA 1
ATOM 3106 C C . ASN A 1 396 ? -18.454 -6.580 49.083 1.00 29.27 396 ASN A C 1
ATOM 3108 O O . ASN A 1 396 ? -18.767 -7.192 50.097 1.00 29.27 396 ASN A O 1
ATOM 3112 N N . THR A 1 397 ? -17.200 -6.631 48.616 1.00 30.55 397 THR A N 1
ATOM 3113 C CA . THR A 1 397 ? -16.006 -6.520 49.491 1.00 30.55 397 THR A CA 1
ATOM 3114 C C . THR A 1 397 ? -14.710 -6.377 48.686 1.00 30.55 397 THR A C 1
ATOM 3116 O O . THR A 1 397 ? -14.372 -7.181 47.824 1.00 30.55 397 THR A O 1
ATOM 3119 N N . ASN A 1 398 ? -13.981 -5.317 49.033 1.00 30.16 398 ASN A N 1
ATOM 3120 C CA . ASN A 1 398 ? -12.568 -5.069 48.765 1.00 30.16 398 ASN A CA 1
ATOM 3121 C C . ASN A 1 398 ? -11.667 -6.252 49.152 1.00 30.16 398 ASN A C 1
ATOM 3123 O O . ASN A 1 398 ? -11.864 -6.849 50.207 1.00 30.16 398 ASN A O 1
ATOM 3127 N N . THR A 1 399 ? -10.547 -6.422 48.443 1.00 30.72 399 THR A N 1
ATOM 3128 C CA . THR A 1 399 ? -9.217 -6.346 49.082 1.00 30.72 399 THR A CA 1
ATOM 3129 C C . THR A 1 399 ? -8.096 -6.187 48.051 1.00 30.72 399 THR A C 1
ATOM 3131 O O . THR A 1 399 ? -7.889 -7.026 47.182 1.00 30.72 399 THR A O 1
ATOM 3134 N N . ASN A 1 400 ? -7.360 -5.082 48.196 1.00 32.84 400 ASN A N 1
ATOM 3135 C CA . ASN A 1 400 ? -6.038 -4.841 47.622 1.00 32.84 400 ASN A CA 1
ATOM 3136 C C . ASN A 1 400 ? -5.047 -5.937 48.029 1.00 32.84 400 ASN A C 1
ATOM 3138 O O . ASN A 1 400 ? -5.051 -6.337 49.194 1.00 32.84 400 ASN A O 1
ATOM 3142 N N . LYS A 1 401 ? -4.124 -6.285 47.122 1.00 30.20 401 LYS A N 1
ATOM 3143 C CA . LYS A 1 401 ? -2.727 -6.604 47.456 1.00 30.20 401 LYS A CA 1
ATOM 3144 C C . LYS A 1 401 ? -1.811 -6.447 46.233 1.00 30.20 401 LYS A C 1
ATOM 3146 O O . LYS A 1 401 ? -1.965 -7.137 45.234 1.00 30.20 401 LYS A O 1
ATOM 3151 N N . ASP A 1 402 ? -0.891 -5.499 46.383 1.00 35.50 402 ASP A N 1
ATOM 3152 C CA . ASP A 1 402 ? 0.490 -5.463 45.895 1.00 35.50 402 ASP A CA 1
ATOM 3153 C C . ASP A 1 402 ? 0.769 -5.636 44.391 1.00 35.50 402 ASP A C 1
ATOM 3155 O O . ASP A 1 402 ? 0.963 -6.737 43.883 1.00 35.50 402 ASP A O 1
ATOM 3159 N N . GLN A 1 403 ? 0.963 -4.503 43.702 1.00 30.50 403 GLN A N 1
ATOM 3160 C CA . GLN A 1 403 ? 1.790 -4.436 42.494 1.00 30.50 403 GLN A CA 1
ATOM 3161 C C . GLN A 1 403 ? 2.969 -3.485 42.710 1.00 30.50 403 GLN A C 1
ATOM 3163 O O . GLN A 1 403 ? 2.837 -2.265 42.667 1.00 30.50 403 GLN A O 1
ATOM 3168 N N . ASN A 1 404 ? 4.143 -4.080 42.907 1.00 32.75 404 ASN A N 1
ATOM 3169 C CA . ASN A 1 404 ? 5.435 -3.431 42.730 1.00 32.75 404 ASN A CA 1
ATOM 3170 C C . ASN A 1 404 ? 5.730 -3.429 41.217 1.00 32.75 404 ASN A C 1
ATOM 3172 O O . ASN A 1 404 ? 6.241 -4.411 40.676 1.00 32.75 404 ASN A O 1
ATOM 3176 N N . GLN A 1 405 ? 5.339 -2.366 40.510 1.00 32.12 405 GLN A N 1
ATOM 3177 C CA . GLN A 1 405 ? 5.655 -2.199 39.089 1.00 32.12 405 GLN A CA 1
ATOM 3178 C C . GLN A 1 405 ? 7.083 -1.667 38.929 1.00 32.12 405 GLN A C 1
ATOM 3180 O O . GLN A 1 405 ? 7.371 -0.495 39.157 1.00 32.12 405 GLN A O 1
ATOM 3185 N N . LYS A 1 406 ? 7.979 -2.562 38.512 1.00 32.84 406 LYS A N 1
ATOM 3186 C CA . LYS A 1 406 ? 9.243 -2.229 37.854 1.00 32.84 406 LYS A CA 1
ATOM 3187 C C . LYS A 1 406 ? 8.912 -1.975 36.378 1.00 32.84 406 LYS A C 1
ATOM 3189 O O . LYS A 1 406 ? 8.298 -2.835 35.751 1.00 32.84 406 LYS A O 1
ATOM 3194 N N . SER A 1 407 ? 9.248 -0.795 35.857 1.00 31.05 407 SER A N 1
ATOM 3195 C CA . SER A 1 407 ? 8.900 -0.378 34.491 1.00 31.05 407 SER A CA 1
ATOM 3196 C C . SER A 1 407 ? 9.455 -1.354 33.442 1.00 31.05 407 SER A C 1
ATOM 3198 O O . SER A 1 407 ? 10.665 -1.613 33.465 1.00 31.05 407 SER A O 1
ATOM 3200 N N . PRO A 1 408 ? 8.640 -1.867 32.503 1.00 36.03 408 PRO A N 1
ATOM 3201 C CA . PRO A 1 408 ? 9.163 -2.490 31.301 1.00 36.03 408 PRO A CA 1
ATOM 3202 C C . PRO A 1 408 ? 9.711 -1.394 30.389 1.00 36.03 408 PRO A C 1
ATOM 3204 O O . PRO A 1 408 ? 9.110 -0.340 30.218 1.00 36.03 408 PRO A O 1
ATOM 3207 N N . ASN A 1 409 ? 10.897 -1.659 29.874 1.00 33.59 409 ASN A N 1
ATOM 3208 C CA . ASN A 1 409 ? 11.629 -0.850 28.921 1.00 33.59 409 ASN A CA 1
ATOM 3209 C C . ASN A 1 409 ? 10.809 -0.743 27.618 1.00 33.59 409 ASN A C 1
ATOM 3211 O O . ASN A 1 409 ? 10.547 -1.766 26.985 1.00 33.59 409 ASN A O 1
ATOM 3215 N N . ASP A 1 410 ? 10.390 0.467 27.247 1.00 32.59 410 ASP A N 1
ATOM 3216 C CA . ASP A 1 410 ? 9.659 0.759 26.011 1.00 32.59 410 ASP A CA 1
ATOM 3217 C C . ASP A 1 410 ? 10.586 0.604 24.793 1.00 32.59 410 ASP A C 1
ATOM 3219 O O . ASP A 1 410 ? 11.309 1.523 24.425 1.00 32.59 410 ASP A O 1
ATOM 3223 N N . ASN A 1 411 ? 10.555 -0.568 24.163 1.00 35.97 411 ASN A N 1
ATOM 3224 C CA . ASN A 1 411 ? 10.993 -0.786 22.783 1.00 35.97 411 ASN A CA 1
ATOM 3225 C C . ASN A 1 411 ? 9.966 -1.726 22.132 1.00 35.97 411 ASN A C 1
ATOM 3227 O O . ASN A 1 411 ? 10.170 -2.935 22.077 1.00 35.97 411 ASN A O 1
ATOM 3231 N N . ALA A 1 412 ? 8.819 -1.175 21.722 1.00 35.72 412 ALA A N 1
ATOM 3232 C CA . ALA A 1 412 ? 7.781 -1.929 21.027 1.00 35.72 412 ALA A CA 1
ATOM 3233 C C . ALA A 1 412 ? 8.157 -2.093 19.547 1.00 35.72 412 ALA A C 1
ATOM 3235 O O . ALA A 1 412 ? 8.239 -1.124 18.790 1.00 35.72 412 ALA A O 1
ATOM 3236 N N . ASP A 1 413 ? 8.424 -3.342 19.186 1.00 42.22 413 ASP A N 1
ATOM 3237 C CA . ASP A 1 413 ? 8.610 -3.832 17.831 1.00 42.22 413 ASP A CA 1
ATOM 3238 C C . ASP A 1 413 ? 7.271 -3.859 17.062 1.00 42.22 413 ASP A C 1
ATOM 3240 O O . ASP A 1 413 ? 6.239 -4.290 17.578 1.00 42.22 413 ASP A O 1
ATOM 3244 N N . TYR A 1 414 ? 7.279 -3.364 15.824 1.00 37.25 414 TYR A N 1
ATOM 3245 C CA . TYR A 1 414 ? 6.095 -3.094 14.994 1.00 37.25 414 TYR A CA 1
ATOM 3246 C C . TYR A 1 414 ? 5.619 -4.336 14.206 1.00 37.25 414 TYR A C 1
ATOM 3248 O O . TYR A 1 414 ? 5.486 -4.296 12.978 1.00 37.25 414 TYR A O 1
ATOM 3256 N N . GLY A 1 415 ? 5.370 -5.456 14.887 1.00 44.16 415 GLY A N 1
ATOM 3257 C CA . GLY A 1 415 ? 4.957 -6.715 14.258 1.00 44.16 415 GLY A CA 1
ATOM 3258 C C . GLY A 1 415 ? 3.444 -6.828 14.027 1.00 44.16 415 GLY A C 1
ATOM 3259 O O . GLY A 1 415 ? 2.652 -6.765 14.966 1.00 44.16 415 GLY A O 1
ATOM 3260 N N . TYR A 1 416 ? 3.006 -7.080 12.786 1.00 54.41 416 TYR A N 1
ATOM 3261 C CA . TYR A 1 416 ? 1.675 -7.658 12.550 1.00 54.41 416 TYR A CA 1
ATOM 3262 C C . TYR A 1 416 ? 1.579 -8.979 13.330 1.00 54.41 416 TYR A C 1
ATOM 3264 O O . TYR A 1 416 ? 2.503 -9.785 13.208 1.00 54.41 416 TYR A O 1
ATOM 3272 N N . PRO A 1 417 ? 0.502 -9.269 14.085 1.00 56.06 417 PRO A N 1
ATOM 3273 C CA . PRO A 1 417 ? 0.379 -10.553 14.763 1.00 56.06 417 PRO A CA 1
ATOM 3274 C C . PRO A 1 417 ? 0.179 -11.661 13.721 1.00 56.06 417 PRO A C 1
ATOM 3276 O O . PRO A 1 417 ? -0.941 -11.978 13.320 1.00 56.06 417 PRO A O 1
ATOM 3279 N N . TYR A 1 418 ? 1.272 -12.261 13.253 1.00 68.31 418 TYR A N 1
ATOM 3280 C CA . TYR A 1 418 ? 1.219 -13.422 12.381 1.00 68.31 418 TYR A CA 1
ATOM 3281 C C . TYR A 1 418 ? 1.022 -14.662 13.255 1.00 68.31 418 TYR A C 1
ATOM 3283 O O . TYR A 1 418 ? 1.919 -15.156 13.937 1.00 68.31 418 TYR A O 1
ATOM 3291 N N . THR A 1 419 ? -0.209 -15.169 13.273 1.00 84.12 419 THR A N 1
ATOM 3292 C CA . THR A 1 419 ? -0.474 -16.469 13.889 1.00 84.12 419 THR A CA 1
ATOM 3293 C C . THR A 1 419 ? 0.002 -17.553 12.933 1.00 84.12 419 THR A C 1
ATOM 3295 O O . THR A 1 419 ? -0.408 -17.592 11.771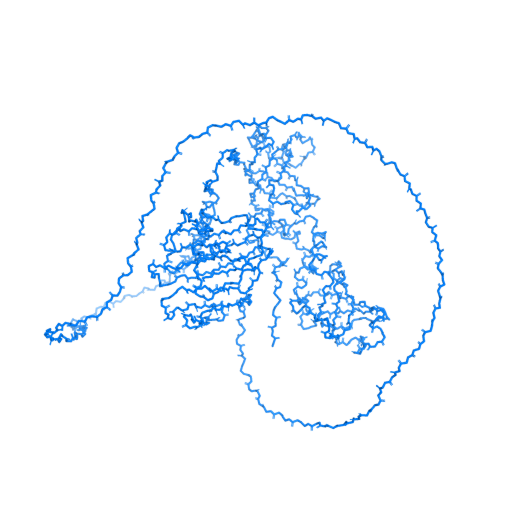 1.00 84.12 419 THR A O 1
ATOM 3298 N N . ILE A 1 420 ? 0.868 -18.432 13.426 1.00 88.69 420 ILE A N 1
ATOM 3299 C CA . ILE A 1 420 ? 1.322 -19.618 12.706 1.00 88.69 420 ILE A CA 1
ATOM 3300 C C . ILE A 1 420 ? 0.547 -20.823 13.234 1.00 88.69 420 ILE A C 1
ATOM 3302 O O . ILE A 1 420 ? 0.426 -21.005 14.445 1.00 88.69 420 ILE A O 1
ATOM 3306 N N . PHE A 1 421 ? 0.036 -21.651 12.329 1.00 89.56 421 PHE A N 1
ATOM 3307 C CA . PHE A 1 421 ? -0.667 -22.883 12.648 1.00 89.56 421 PHE A CA 1
ATOM 3308 C C . PHE A 1 421 ? 0.178 -24.095 12.252 1.00 89.56 421 PHE A C 1
ATOM 3310 O O . PHE A 1 421 ? 0.551 -24.262 11.089 1.00 89.56 421 PHE A O 1
ATOM 3317 N N . ASN A 1 422 ? 0.484 -24.933 13.243 1.00 91.25 422 ASN A N 1
ATOM 3318 C CA . ASN A 1 422 ? 1.204 -26.185 13.058 1.00 91.25 422 ASN A CA 1
ATOM 3319 C C . ASN A 1 422 ? 0.212 -27.340 12.934 1.00 91.25 422 ASN A C 1
ATOM 3321 O O . ASN A 1 422 ? -0.458 -27.676 13.910 1.00 91.25 422 ASN A O 1
ATOM 3325 N N . MET A 1 423 ? 0.152 -27.966 11.761 1.00 89.88 423 MET A N 1
ATOM 3326 C CA . MET A 1 423 ? -0.672 -29.161 11.547 1.00 89.88 423 MET A CA 1
ATOM 3327 C C . MET A 1 423 ? -0.087 -30.409 12.228 1.00 89.88 423 MET A C 1
ATOM 3329 O O . MET A 1 423 ? -0.798 -31.384 12.451 1.00 89.88 423 MET A O 1
ATOM 3333 N N . ASP A 1 424 ? 1.200 -30.370 12.580 1.00 92.88 424 ASP A N 1
ATOM 3334 C CA . ASP A 1 424 ? 2.004 -31.510 13.005 1.00 92.88 424 ASP A CA 1
ATOM 3335 C C . ASP A 1 424 ? 2.791 -31.196 14.304 1.00 92.88 424 ASP A C 1
ATOM 3337 O O . ASP A 1 424 ? 4.028 -31.247 14.321 1.00 92.88 424 ASP A O 1
ATOM 3341 N N . PRO A 1 425 ? 2.119 -30.891 15.437 1.00 93.12 425 PRO A N 1
ATOM 3342 C CA . PRO A 1 425 ? 2.780 -30.515 16.695 1.00 93.12 425 PRO A CA 1
ATOM 3343 C C . PRO A 1 425 ? 3.683 -31.607 17.278 1.00 93.12 425 PRO A C 1
ATOM 3345 O O . PRO A 1 425 ? 4.545 -31.321 18.105 1.00 93.12 425 PRO A O 1
ATOM 3348 N N . GLU A 1 426 ? 3.542 -32.860 16.847 1.00 94.00 426 GLU A N 1
ATOM 3349 C CA . GLU A 1 426 ? 4.458 -33.947 17.207 1.00 94.00 426 GLU A CA 1
ATOM 3350 C C . GLU A 1 426 ? 5.796 -33.893 16.451 1.00 94.00 426 GLU A C 1
ATOM 3352 O O . GLU A 1 426 ? 6.803 -34.384 16.965 1.00 94.00 426 GLU A O 1
ATOM 3357 N N . TYR A 1 427 ? 5.822 -33.286 15.261 1.00 92.81 427 TYR A N 1
ATOM 3358 C CA . TYR A 1 427 ? 6.966 -33.272 14.338 1.00 92.81 427 TYR A CA 1
ATOM 3359 C C . TYR A 1 427 ? 7.649 -31.909 14.271 1.00 92.81 427 TYR A C 1
ATOM 3361 O O . TYR A 1 427 ? 8.833 -31.847 13.948 1.00 92.81 427 TYR A O 1
ATOM 3369 N N . VAL A 1 428 ? 6.939 -30.837 14.618 1.00 93.25 428 VAL A N 1
ATOM 3370 C CA . VAL A 1 428 ? 7.447 -29.464 14.589 1.00 93.25 428 VAL A CA 1
ATOM 3371 C C . VAL A 1 428 ? 7.205 -28.795 15.937 1.00 93.25 428 VAL A C 1
ATOM 3373 O O . VAL A 1 428 ? 6.156 -28.973 16.554 1.00 93.25 428 VAL A O 1
ATOM 3376 N N . GLU A 1 429 ? 8.183 -28.029 16.400 1.00 95.00 429 GLU A N 1
ATOM 3377 C CA . GLU A 1 429 ? 8.052 -27.115 17.532 1.00 95.00 429 GLU A CA 1
ATOM 3378 C C . GLU A 1 429 ? 8.370 -25.683 17.085 1.00 95.00 429 GLU A C 1
ATOM 3380 O O . GLU A 1 429 ? 9.131 -25.465 16.135 1.00 95.00 429 GLU A O 1
ATOM 3385 N N . PHE A 1 430 ? 7.785 -24.710 17.779 1.00 93.88 430 PHE A N 1
ATOM 3386 C CA . PHE A 1 430 ? 8.065 -23.297 17.558 1.00 93.88 430 PHE A CA 1
ATOM 3387 C C . PHE A 1 430 ? 8.763 -22.711 18.772 1.00 93.88 430 PHE A C 1
ATOM 3389 O O . PHE A 1 430 ? 8.349 -22.951 19.904 1.00 93.88 430 PHE A O 1
ATOM 3396 N N . ILE A 1 431 ? 9.795 -21.917 18.514 1.00 93.38 431 ILE A N 1
ATOM 3397 C CA . ILE A 1 431 ? 10.500 -21.140 19.528 1.00 93.38 431 ILE A CA 1
ATOM 3398 C C . ILE A 1 431 ? 10.347 -19.672 19.149 1.00 93.38 431 ILE A C 1
ATOM 3400 O O . ILE A 1 431 ? 10.674 -19.285 18.027 1.00 93.38 431 ILE A O 1
ATOM 3404 N N . GLU A 1 432 ? 9.824 -18.866 20.064 1.00 90.31 432 GLU A N 1
ATOM 3405 C CA . GLU A 1 432 ? 9.775 -17.415 19.892 1.00 90.31 432 GLU A CA 1
ATOM 3406 C C . GLU A 1 432 ? 11.177 -16.840 20.108 1.00 90.31 432 GLU A C 1
ATOM 3408 O O . GLU A 1 432 ? 11.872 -17.208 21.057 1.00 90.31 432 GLU A O 1
ATOM 3413 N N . ILE A 1 433 ? 11.613 -15.993 19.179 1.00 88.44 433 ILE A N 1
ATOM 3414 C CA . ILE A 1 433 ? 12.890 -15.286 19.223 1.00 88.44 433 ILE A CA 1
ATOM 3415 C C . ILE A 1 433 ? 12.573 -13.799 19.277 1.00 88.44 433 ILE A C 1
ATOM 3417 O O . ILE A 1 433 ? 12.002 -13.251 18.333 1.00 88.44 433 ILE A O 1
ATOM 3421 N N . ASP A 1 434 ? 12.959 -13.182 20.392 1.00 84.31 434 ASP A N 1
ATOM 3422 C CA . ASP A 1 434 ? 12.883 -11.741 20.636 1.00 84.31 434 ASP A CA 1
ATOM 3423 C C . ASP A 1 434 ? 11.487 -11.131 20.408 1.00 84.31 434 ASP A C 1
ATOM 3425 O O . ASP A 1 434 ? 11.384 -9.964 20.066 1.00 84.31 434 ASP A O 1
ATOM 3429 N N . ASP A 1 435 ? 10.413 -11.916 20.554 1.00 79.81 435 ASP A N 1
ATOM 3430 C CA . ASP A 1 435 ? 9.010 -11.544 20.278 1.00 79.81 435 ASP A CA 1
ATOM 3431 C C . ASP A 1 435 ? 8.702 -11.111 18.824 1.00 79.81 435 ASP A C 1
ATOM 3433 O O . ASP A 1 435 ? 7.546 -10.874 18.475 1.00 79.81 435 ASP A O 1
ATOM 3437 N N . VAL A 1 436 ? 9.712 -11.084 17.947 1.00 78.44 436 VAL A N 1
ATOM 3438 C CA . VAL A 1 436 ? 9.622 -10.605 16.556 1.00 78.44 436 VAL A CA 1
ATOM 3439 C C . VAL A 1 436 ? 9.630 -11.751 15.539 1.00 78.44 436 VAL A C 1
ATOM 3441 O O . VAL A 1 436 ? 9.042 -11.665 14.457 1.00 78.44 436 VAL A O 1
ATOM 3444 N N . GLN A 1 437 ? 10.287 -12.862 15.881 1.00 88.12 437 GLN A N 1
ATOM 3445 C CA . GLN A 1 437 ? 10.539 -14.001 14.999 1.00 88.12 437 GLN A CA 1
ATOM 3446 C C . GLN A 1 437 ? 10.051 -15.311 15.621 1.00 88.12 437 GLN A C 1
ATOM 3448 O O . GLN A 1 437 ? 10.093 -15.518 16.833 1.00 88.12 437 GLN A O 1
ATOM 3453 N N . LYS A 1 438 ? 9.637 -16.251 14.769 1.00 90.81 438 LYS A N 1
ATOM 3454 C CA . LYS A 1 438 ? 9.360 -17.635 15.167 1.00 90.81 438 LYS A CA 1
ATOM 3455 C C . LYS A 1 438 ? 10.342 -18.564 14.476 1.00 90.81 438 LYS A C 1
ATOM 3457 O O . LYS A 1 438 ? 10.338 -18.697 13.254 1.00 90.81 438 LYS A O 1
ATOM 3462 N N . LYS A 1 439 ? 11.164 -19.245 15.268 1.00 93.25 439 LYS A N 1
ATOM 3463 C CA . LYS A 1 439 ? 12.012 -20.330 14.787 1.00 93.25 439 LYS A CA 1
ATOM 3464 C C . LYS A 1 439 ? 11.198 -21.608 14.690 1.00 93.25 439 LYS A C 1
ATOM 3466 O O . LYS A 1 439 ? 10.559 -22.030 15.653 1.00 93.25 439 LYS A O 1
ATOM 3471 N N . ILE A 1 440 ? 11.262 -22.227 13.520 1.00 92.62 440 ILE A N 1
ATOM 3472 C CA . ILE A 1 440 ? 10.631 -23.506 13.217 1.00 92.62 440 ILE A CA 1
ATOM 3473 C C . ILE A 1 440 ? 11.682 -24.599 13.394 1.00 92.62 440 ILE A C 1
ATOM 3475 O O . ILE A 1 440 ? 12.645 -24.670 12.633 1.00 92.62 440 ILE A O 1
ATOM 3479 N N . ASN A 1 441 ? 11.487 -25.463 14.386 1.00 92.19 441 ASN A N 1
ATOM 3480 C CA . ASN A 1 441 ? 12.361 -26.599 14.644 1.00 92.19 441 ASN A CA 1
ATOM 3481 C C . ASN A 1 441 ? 11.651 -27.899 14.271 1.00 92.19 441 ASN A C 1
ATOM 3483 O O . ASN A 1 441 ? 10.558 -28.203 14.753 1.00 92.19 441 ASN A O 1
ATOM 3487 N N . LYS A 1 442 ? 12.308 -28.704 13.439 1.00 89.50 442 LYS A N 1
ATOM 3488 C CA . LYS A 1 442 ? 11.849 -30.044 13.084 1.00 89.50 442 LYS A CA 1
ATOM 3489 C C . LYS A 1 442 ? 12.359 -31.046 14.126 1.00 89.50 442 LYS A C 1
ATOM 3491 O O . LYS A 1 442 ? 13.562 -31.160 14.333 1.00 89.50 442 LYS A O 1
ATOM 3496 N N . LYS A 1 443 ? 11.449 -31.778 14.770 1.00 92.44 443 LYS A N 1
ATOM 3497 C CA . LYS A 1 443 ? 11.744 -32.795 15.797 1.00 92.44 443 LYS A CA 1
ATOM 3498 C C . LYS A 1 443 ? 11.985 -34.188 15.220 1.00 92.44 443 LYS A C 1
ATOM 3500 O O . LYS A 1 443 ? 12.689 -34.990 15.822 1.00 92.44 443 LYS A O 1
ATOM 3505 N N . LYS A 1 444 ? 11.361 -34.498 14.084 1.00 90.00 444 LYS A N 1
ATOM 3506 C CA . LYS A 1 444 ? 11.420 -35.807 13.418 1.00 90.00 444 LYS A CA 1
ATOM 3507 C C . LYS A 1 444 ? 11.496 -35.611 11.917 1.00 90.00 444 LYS A C 1
ATOM 3509 O O . LYS A 1 444 ? 10.881 -34.680 11.404 1.00 90.00 444 LYS A O 1
ATOM 3514 N N . ASP A 1 445 ? 12.186 -36.497 11.208 1.00 86.88 445 ASP A N 1
ATOM 3515 C CA . ASP A 1 445 ? 12.306 -36.379 9.759 1.00 86.88 445 ASP A CA 1
ATOM 3516 C C . ASP A 1 445 ? 11.041 -36.857 9.028 1.00 86.88 445 ASP A C 1
ATOM 3518 O O . ASP A 1 445 ? 10.901 -38.018 8.660 1.00 86.88 445 ASP A O 1
ATOM 3522 N N . TYR A 1 446 ? 10.073 -35.953 8.877 1.00 88.69 446 TYR A N 1
ATOM 3523 C CA . TYR A 1 446 ? 8.839 -36.176 8.125 1.00 88.69 446 TYR A CA 1
ATOM 3524 C C . TYR A 1 446 ? 8.411 -34.903 7.380 1.00 88.69 446 TYR A C 1
ATOM 3526 O O . TYR A 1 446 ? 8.872 -33.813 7.713 1.00 88.69 446 TYR A O 1
ATOM 3534 N N . TYR A 1 447 ? 7.550 -34.996 6.368 1.00 89.62 447 TYR A N 1
ATOM 3535 C CA . TYR A 1 447 ? 6.974 -33.797 5.749 1.00 89.62 447 TYR A CA 1
ATOM 3536 C C . TYR A 1 447 ? 6.044 -33.081 6.731 1.00 89.62 447 TYR A C 1
ATOM 3538 O O . TYR A 1 447 ? 5.231 -33.707 7.408 1.00 89.62 447 TYR A O 1
ATOM 3546 N N . SER A 1 448 ? 6.167 -31.766 6.826 1.00 92.19 448 SER A N 1
ATOM 3547 C CA . SER A 1 448 ? 5.287 -30.931 7.638 1.00 92.19 448 SER A CA 1
ATOM 3548 C C . SER A 1 448 ? 5.085 -29.633 6.883 1.00 92.19 448 SER A C 1
ATOM 3550 O O . SER A 1 448 ? 6.049 -29.097 6.345 1.00 92.19 448 SER A O 1
ATOM 3552 N N . THR A 1 449 ? 3.842 -29.166 6.822 1.00 93.50 449 THR A N 1
ATOM 3553 C CA . THR A 1 449 ? 3.512 -27.878 6.211 1.00 93.50 449 THR A CA 1
ATOM 3554 C C . THR A 1 449 ? 2.987 -26.956 7.295 1.00 93.50 449 THR A C 1
ATOM 3556 O O . THR A 1 449 ? 2.071 -27.309 8.044 1.00 93.50 449 THR A O 1
ATOM 3559 N N . ILE A 1 450 ? 3.568 -25.771 7.377 1.00 94.44 450 ILE A N 1
ATOM 3560 C CA . ILE A 1 450 ? 3.230 -24.763 8.369 1.00 94.44 450 ILE A CA 1
ATOM 3561 C C . ILE A 1 450 ? 2.455 -23.657 7.675 1.00 94.44 450 ILE A C 1
ATOM 3563 O O . ILE A 1 450 ? 2.867 -23.153 6.635 1.00 94.44 450 ILE A O 1
ATOM 3567 N N . LEU A 1 451 ? 1.319 -23.277 8.255 1.00 94.38 451 LEU A N 1
ATOM 3568 C CA . LEU A 1 451 ? 0.409 -22.306 7.664 1.00 94.38 451 LEU A CA 1
ATOM 3569 C C . LEU A 1 451 ? 0.464 -20.986 8.427 1.00 94.38 451 LEU A C 1
ATOM 3571 O O . LEU A 1 451 ? 0.233 -20.962 9.636 1.00 94.38 451 LEU A O 1
ATOM 3575 N N . LEU A 1 452 ? 0.668 -19.871 7.729 1.00 94.00 452 LEU A N 1
ATOM 3576 C CA . LEU A 1 452 ? 0.353 -18.560 8.291 1.00 94.00 452 LEU A CA 1
ATOM 3577 C C . LEU A 1 452 ? -1.160 -18.343 8.188 1.00 94.00 452 LEU A C 1
ATOM 3579 O O . LEU A 1 452 ? -1.741 -18.399 7.107 1.00 94.00 452 LEU A O 1
ATOM 3583 N N . VAL A 1 453 ? -1.817 -18.114 9.325 1.00 90.88 453 VAL A N 1
ATOM 3584 C CA . VAL A 1 453 ? -3.286 -18.029 9.417 1.00 90.88 453 VAL A CA 1
ATOM 3585 C C . VAL A 1 453 ? -3.845 -16.830 8.650 1.00 90.88 453 VAL A C 1
ATOM 3587 O O . VAL A 1 453 ? -4.995 -16.866 8.214 1.00 90.88 453 VAL A O 1
ATOM 3590 N N . GLN A 1 454 ? -3.039 -15.782 8.469 1.00 91.25 454 GLN A N 1
ATOM 3591 C CA . GLN A 1 454 ? -3.442 -14.567 7.774 1.00 91.25 454 GLN A CA 1
ATOM 3592 C C . GLN A 1 454 ? -3.879 -14.875 6.336 1.00 91.25 454 GLN A C 1
ATOM 3594 O O . GLN A 1 454 ? -3.075 -15.275 5.495 1.00 91.25 454 GLN A O 1
ATOM 3599 N N . VAL A 1 455 ? -5.162 -14.636 6.058 1.00 93.56 455 VAL A N 1
ATOM 3600 C CA . VAL A 1 455 ? -5.722 -14.707 4.707 1.00 93.56 455 VAL A CA 1
ATOM 3601 C C . VAL A 1 455 ? -5.338 -13.450 3.948 1.00 93.56 455 VAL A C 1
ATOM 3603 O O . VAL A 1 455 ? -5.533 -12.333 4.432 1.00 93.56 455 VAL A O 1
ATOM 3606 N N . ILE A 1 456 ? -4.817 -13.647 2.747 1.00 93.50 456 ILE A N 1
ATOM 3607 C CA . ILE A 1 456 ? -4.319 -12.597 1.878 1.00 93.50 456 ILE A CA 1
ATOM 3608 C C . ILE A 1 456 ? -5.228 -12.525 0.656 1.00 93.50 456 ILE A C 1
ATOM 3610 O O . ILE A 1 456 ? -5.282 -13.454 -0.151 1.00 93.50 456 ILE A O 1
ATOM 3614 N N . ASP A 1 457 ? -5.975 -11.429 0.531 1.00 89.94 457 ASP A N 1
ATOM 3615 C CA . ASP A 1 457 ? -6.914 -11.217 -0.576 1.00 89.94 457 ASP A CA 1
ATOM 3616 C C . ASP A 1 457 ? -6.727 -9.895 -1.323 1.00 89.94 457 ASP A C 1
ATOM 3618 O O . ASP A 1 457 ? -7.190 -9.758 -2.456 1.00 89.94 457 ASP A O 1
ATOM 3622 N N . LYS A 1 458 ? -6.064 -8.922 -0.697 1.00 87.19 458 LYS A N 1
ATOM 3623 C CA . LYS A 1 458 ? -5.851 -7.569 -1.207 1.00 87.19 458 LYS A CA 1
ATOM 3624 C C . LYS A 1 458 ? -4.498 -7.050 -0.733 1.00 87.19 458 LYS A C 1
ATOM 3626 O O . LYS A 1 458 ? -3.973 -7.521 0.275 1.00 87.19 458 LYS A O 1
ATOM 3631 N N . LEU A 1 459 ? -4.010 -6.004 -1.404 1.00 91.19 459 LEU A N 1
ATOM 3632 C CA . LEU A 1 459 ? -2.726 -5.339 -1.153 1.00 91.19 459 LEU A CA 1
ATOM 3633 C C . LEU A 1 459 ? -1.506 -6.155 -1.616 1.00 91.19 459 LEU A C 1
ATOM 3635 O O . LEU A 1 459 ? -1.632 -7.152 -2.331 1.00 91.19 459 LEU A O 1
ATOM 3639 N N . ILE A 1 460 ? -0.327 -5.663 -1.250 1.00 91.44 460 ILE A N 1
ATOM 3640 C CA . ILE A 1 460 ? 0.962 -6.310 -1.466 1.00 91.44 460 ILE A CA 1
ATOM 3641 C C . ILE A 1 460 ? 1.448 -6.796 -0.102 1.00 91.44 460 ILE A C 1
ATOM 3643 O O . ILE A 1 460 ? 1.417 -6.029 0.861 1.00 91.44 460 ILE A O 1
ATOM 3647 N N . TRP A 1 461 ? 1.861 -8.056 -0.020 1.00 95.19 461 TRP A N 1
ATOM 3648 C CA . TRP A 1 461 ? 2.313 -8.696 1.213 1.00 95.19 461 TRP A CA 1
ATOM 3649 C C . TRP A 1 461 ? 3.697 -9.290 1.026 1.00 95.19 461 TRP A C 1
ATOM 3651 O O . TRP A 1 461 ? 3.945 -9.959 0.027 1.00 95.19 461 TRP A O 1
ATOM 3661 N N . SER A 1 462 ? 4.566 -9.097 2.013 1.00 94.31 462 SER A N 1
ATOM 3662 C CA . SER A 1 462 ? 5.886 -9.717 2.059 1.00 94.31 462 SER A CA 1
ATOM 3663 C C . SER A 1 462 ? 5.985 -10.711 3.210 1.00 94.31 462 SER A C 1
ATOM 3665 O O . SER A 1 462 ? 5.498 -10.448 4.309 1.00 94.31 462 SER A O 1
ATOM 3667 N N . PHE A 1 463 ? 6.647 -11.832 2.960 1.00 93.81 463 PHE A N 1
ATOM 3668 C CA . PHE A 1 463 ? 6.943 -12.872 3.937 1.00 93.81 463 PHE A CA 1
ATOM 3669 C C . PHE A 1 463 ? 8.416 -13.251 3.826 1.00 93.81 463 PHE A C 1
ATOM 3671 O O . PHE A 1 463 ? 8.885 -13.524 2.725 1.00 93.81 463 PHE A O 1
ATOM 3678 N N . GLU A 1 464 ? 9.139 -13.261 4.942 1.00 95.44 464 GLU A N 1
ATOM 3679 C CA . GLU A 1 464 ? 10.575 -13.540 4.982 1.00 95.44 464 GLU A CA 1
ATOM 3680 C C . GLU A 1 464 ? 10.869 -14.744 5.875 1.00 95.44 464 GLU A C 1
ATOM 3682 O O . GLU A 1 464 ? 10.285 -14.895 6.949 1.00 95.44 464 GLU A O 1
ATOM 3687 N N . VAL A 1 465 ? 11.804 -15.586 5.439 1.00 94.31 465 VAL A N 1
ATOM 3688 C CA . VAL A 1 465 ? 12.384 -16.658 6.249 1.00 94.31 465 VAL A CA 1
ATOM 3689 C C . VAL A 1 465 ? 13.900 -16.622 6.158 1.00 94.31 465 VAL A C 1
ATOM 3691 O O . VAL A 1 465 ? 14.471 -16.326 5.109 1.00 94.31 465 VAL A O 1
ATOM 3694 N N . ILE A 1 466 ? 14.552 -16.984 7.258 1.00 94.25 466 ILE A N 1
ATOM 3695 C CA . ILE A 1 466 ? 15.987 -17.250 7.287 1.00 94.25 466 ILE A CA 1
ATOM 3696 C C . ILE A 1 466 ? 16.160 -18.759 7.309 1.00 94.25 466 ILE A C 1
ATOM 3698 O O . ILE A 1 466 ? 15.720 -19.438 8.242 1.00 94.25 466 ILE A O 1
ATOM 3702 N N . VAL A 1 467 ? 16.790 -19.297 6.270 1.00 89.69 467 VAL A N 1
ATOM 3703 C CA . VAL A 1 467 ? 16.960 -20.742 6.144 1.00 89.69 467 VAL A CA 1
ATOM 3704 C C . VAL A 1 467 ? 18.270 -21.159 6.805 1.00 89.69 467 VAL A C 1
ATOM 3706 O O . VAL A 1 467 ? 19.336 -20.683 6.439 1.00 89.69 467 VAL A O 1
ATOM 3709 N N . SER A 1 468 ? 18.207 -22.072 7.771 1.00 88.50 468 SER A N 1
ATOM 3710 C CA . SER A 1 468 ? 19.382 -22.649 8.440 1.00 88.50 468 SER A CA 1
ATOM 3711 C C . SER A 1 468 ? 19.310 -24.174 8.433 1.00 88.50 468 SER A C 1
ATOM 3713 O O . SER A 1 468 ? 18.235 -24.743 8.215 1.00 88.50 468 SER A O 1
ATOM 3715 N N . ASN A 1 469 ? 20.448 -24.845 8.646 1.00 82.50 469 ASN A N 1
ATOM 3716 C CA . ASN A 1 469 ? 20.537 -26.306 8.676 1.00 82.50 469 ASN A CA 1
ATOM 3717 C C . ASN A 1 469 ? 19.970 -26.945 7.393 1.00 82.50 469 ASN A C 1
ATOM 3719 O O . ASN A 1 469 ? 18.970 -27.678 7.372 1.00 82.50 469 ASN A O 1
ATOM 3723 N N . MET A 1 470 ? 20.615 -26.601 6.279 1.00 69.44 470 MET A N 1
ATOM 3724 C CA . MET A 1 470 ? 20.299 -27.041 4.921 1.00 69.44 470 MET A CA 1
ATOM 3725 C C . MET A 1 470 ? 20.597 -28.533 4.701 1.00 69.44 470 MET A C 1
ATOM 3727 O O . MET A 1 470 ? 21.400 -28.894 3.854 1.00 69.44 470 MET A O 1
ATOM 3731 N N . GLY A 1 471 ? 19.952 -29.434 5.451 1.00 72.31 471 GLY A N 1
ATOM 3732 C CA . GLY A 1 471 ? 19.891 -30.846 5.061 1.00 72.31 471 GLY A CA 1
ATOM 3733 C C . GLY A 1 471 ? 19.417 -31.008 3.606 1.00 72.31 471 GLY A C 1
ATOM 3734 O O . GLY A 1 471 ? 18.751 -30.117 3.073 1.00 72.31 471 GLY A O 1
ATOM 3735 N N . TYR A 1 472 ? 19.742 -32.149 2.992 1.00 67.12 472 TYR A N 1
ATOM 3736 C CA . TYR A 1 472 ? 19.675 -32.369 1.540 1.00 67.12 472 TYR A CA 1
ATOM 3737 C C . TYR A 1 472 ? 18.306 -32.133 0.873 1.00 67.12 472 TYR A C 1
ATOM 3739 O O . TYR A 1 472 ? 18.277 -31.813 -0.311 1.00 67.12 472 TYR A O 1
ATOM 3747 N N . TYR A 1 473 ? 17.175 -32.259 1.580 1.00 70.00 473 TYR A N 1
ATOM 3748 C CA . TYR A 1 473 ? 15.852 -32.190 0.947 1.00 70.00 473 TYR A CA 1
ATOM 3749 C C . TYR A 1 473 ? 14.800 -31.424 1.760 1.00 70.00 473 TYR A C 1
ATOM 3751 O O . TYR A 1 473 ? 14.852 -31.343 2.988 1.00 70.00 473 TYR A O 1
ATOM 3759 N N . GLY A 1 474 ? 13.795 -30.908 1.041 1.00 72.69 474 GLY A N 1
ATOM 3760 C CA . GLY A 1 474 ? 12.452 -30.691 1.589 1.00 72.69 474 GLY A CA 1
ATOM 3761 C C . GLY A 1 474 ? 12.144 -29.327 2.205 1.00 72.69 474 GLY A C 1
ATOM 3762 O O . GLY A 1 474 ? 11.160 -29.232 2.928 1.00 72.69 474 GLY A O 1
ATOM 3763 N N . LYS A 1 475 ? 12.932 -28.280 1.937 1.00 86.81 475 LYS A N 1
ATOM 3764 C CA . LYS A 1 475 ? 12.596 -26.911 2.365 1.00 86.81 475 LYS A CA 1
ATOM 3765 C C . LYS A 1 475 ? 11.914 -26.168 1.230 1.00 86.81 475 LYS A C 1
ATOM 3767 O O . LYS A 1 475 ? 12.469 -26.098 0.130 1.00 86.81 475 LYS A O 1
ATOM 3772 N N . ALA A 1 476 ? 10.741 -25.620 1.495 1.00 93.94 476 ALA A N 1
ATOM 3773 C CA . ALA A 1 476 ? 10.024 -24.809 0.534 1.00 93.94 476 ALA A CA 1
ATOM 3774 C C . ALA A 1 476 ? 9.366 -23.623 1.233 1.00 93.94 476 ALA A C 1
ATOM 3776 O O . ALA A 1 476 ? 9.173 -23.624 2.440 1.00 93.94 476 ALA A O 1
ATOM 3777 N N . VAL A 1 477 ? 9.056 -22.594 0.460 1.00 96.62 477 VAL A N 1
ATOM 3778 C CA . VAL A 1 477 ? 8.172 -21.509 0.885 1.00 96.62 477 VAL A CA 1
ATOM 3779 C C . VAL A 1 477 ? 7.179 -21.257 -0.227 1.00 96.62 477 VAL A C 1
ATOM 3781 O O . VAL A 1 477 ? 7.503 -21.410 -1.406 1.00 96.62 477 VAL A O 1
ATOM 3784 N N . GLY A 1 478 ? 5.956 -20.876 0.108 1.00 97.25 478 GLY A N 1
ATOM 3785 C CA . GLY A 1 478 ? 4.957 -20.705 -0.932 1.00 97.25 478 GLY A CA 1
ATOM 3786 C C . GLY A 1 478 ? 3.640 -20.155 -0.448 1.00 97.25 478 GLY A C 1
ATOM 3787 O O . GLY A 1 478 ? 3.550 -19.487 0.581 1.00 97.25 478 GLY A O 1
ATOM 3788 N N . ILE A 1 479 ? 2.610 -20.468 -1.224 1.00 97.88 479 ILE A N 1
ATOM 3789 C CA . ILE A 1 479 ? 1.230 -20.118 -0.930 1.00 97.88 479 ILE A CA 1
ATOM 3790 C C . ILE A 1 479 ? 0.309 -21.319 -1.103 1.00 97.88 479 ILE A C 1
ATOM 3792 O O . ILE A 1 479 ? 0.527 -22.188 -1.951 1.00 97.88 479 ILE A O 1
ATOM 3796 N N . VAL A 1 480 ? -0.769 -21.316 -0.331 1.00 97.75 480 VAL A N 1
ATOM 3797 C CA . VAL A 1 480 ? -1.908 -22.218 -0.482 1.00 97.75 480 VAL A CA 1
ATOM 3798 C C . VAL A 1 480 ? -3.175 -21.408 -0.716 1.00 97.75 480 VAL A C 1
ATOM 3800 O O . VAL A 1 480 ? -3.318 -20.303 -0.190 1.00 97.75 480 VAL A O 1
ATOM 3803 N N . ARG A 1 481 ? -4.117 -21.951 -1.486 1.00 97.50 481 ARG A N 1
ATOM 3804 C CA . ARG A 1 481 ? -5.469 -21.384 -1.590 1.00 97.50 481 ARG A CA 1
ATOM 3805 C C . ARG A 1 481 ? -6.160 -21.404 -0.228 1.00 97.50 481 ARG A C 1
ATOM 3807 O O . ARG A 1 481 ? -6.166 -22.427 0.446 1.00 97.50 481 ARG A O 1
ATOM 3814 N N . ASP A 1 482 ? -6.816 -20.307 0.133 1.00 96.81 482 ASP A N 1
ATOM 3815 C CA . ASP A 1 482 ? -7.526 -20.173 1.414 1.00 96.81 482 ASP A CA 1
ATOM 3816 C C . ASP A 1 482 ? -8.626 -21.233 1.616 1.00 96.81 482 ASP A C 1
ATOM 3818 O O . ASP A 1 482 ? -8.883 -21.672 2.732 1.00 96.81 482 ASP A O 1
ATOM 3822 N N . SER A 1 483 ? -9.245 -21.688 0.524 1.00 95.19 483 SER A N 1
ATOM 3823 C CA . SER A 1 483 ? -10.290 -22.717 0.539 1.00 95.19 483 SER A CA 1
ATOM 3824 C C . SER A 1 483 ? -9.778 -24.134 0.810 1.00 95.19 483 SER A C 1
ATOM 3826 O O . SER A 1 483 ? -10.587 -25.045 0.992 1.00 95.19 483 SER A O 1
ATOM 3828 N N . TYR A 1 484 ? -8.461 -24.351 0.813 1.00 96.88 484 TYR A N 1
ATOM 3829 C CA . TYR A 1 484 ? -7.874 -25.672 0.964 1.00 96.88 484 TYR A CA 1
ATOM 3830 C C . TYR A 1 484 ? -7.383 -25.910 2.393 1.00 96.88 484 TYR A C 1
ATOM 3832 O O . TYR A 1 484 ? -6.420 -25.300 2.857 1.00 96.88 484 TYR A O 1
ATOM 3840 N N . GLY A 1 485 ? -8.027 -26.850 3.087 1.00 94.62 485 GLY A N 1
ATOM 3841 C CA . GLY A 1 485 ? -7.537 -27.361 4.363 1.00 94.62 485 GLY A CA 1
ATOM 3842 C C . GLY A 1 485 ? -6.345 -28.287 4.140 1.00 94.62 485 GLY A C 1
ATOM 3843 O O . GLY A 1 485 ? -6.520 -29.402 3.649 1.00 94.62 485 GLY A O 1
ATOM 3844 N N . ILE A 1 486 ? -5.143 -27.834 4.498 1.00 94.19 486 ILE A N 1
ATOM 3845 C CA . ILE A 1 486 ? -3.930 -28.656 4.429 1.00 94.19 486 ILE A CA 1
ATOM 3846 C C . ILE A 1 486 ? -4.009 -29.733 5.525 1.00 94.19 486 ILE A C 1
ATOM 3848 O O . ILE A 1 486 ? -4.098 -29.375 6.699 1.00 94.19 486 ILE A O 1
ATOM 3852 N N . PRO A 1 487 ? -3.987 -31.036 5.194 1.00 94.25 487 PRO A N 1
ATOM 3853 C CA . PRO A 1 487 ? -3.936 -32.073 6.216 1.00 94.25 487 PRO A CA 1
ATOM 3854 C C . PRO A 1 487 ? -2.544 -32.149 6.856 1.00 94.25 487 PRO A C 1
ATOM 3856 O O . PRO A 1 487 ? -1.545 -31.736 6.266 1.00 94.25 487 PRO A O 1
ATOM 3859 N N . ALA A 1 488 ? -2.476 -32.740 8.048 1.00 91.50 488 ALA A N 1
ATOM 3860 C CA . ALA A 1 488 ? -1.218 -33.158 8.661 1.00 91.50 488 ALA A CA 1
ATOM 3861 C C . ALA A 1 488 ? -0.372 -33.957 7.659 1.00 91.50 488 ALA A C 1
ATOM 3863 O O . ALA A 1 488 ? -0.923 -34.713 6.849 1.00 91.50 488 ALA A O 1
ATOM 3864 N N . LYS A 1 489 ? 0.955 -33.804 7.721 1.00 90.38 489 LYS A N 1
ATOM 3865 C CA . LYS A 1 489 ? 1.913 -34.541 6.881 1.00 90.38 489 LYS A CA 1
ATOM 3866 C C . LYS A 1 489 ? 1.840 -34.253 5.375 1.00 90.38 489 LYS A C 1
ATOM 3868 O O . LYS A 1 489 ? 2.445 -34.979 4.582 1.00 90.38 489 LYS A O 1
ATOM 3873 N N . ALA A 1 490 ? 1.112 -33.213 4.969 1.00 91.75 490 ALA A N 1
ATOM 3874 C CA . ALA A 1 490 ? 1.003 -32.827 3.570 1.00 91.75 490 ALA A CA 1
ATOM 3875 C C . ALA A 1 490 ? 2.366 -32.455 2.977 1.00 91.75 490 ALA A C 1
ATOM 3877 O O . ALA A 1 490 ? 3.184 -31.782 3.608 1.00 91.75 490 ALA A O 1
ATOM 3878 N N . ASN A 1 491 ? 2.567 -32.867 1.728 1.00 91.44 491 ASN A N 1
ATOM 3879 C CA . ASN A 1 491 ? 3.749 -32.556 0.943 1.00 91.44 491 ASN A CA 1
ATOM 3880 C C . ASN A 1 491 ? 3.345 -31.798 -0.330 1.00 91.44 491 ASN A C 1
ATOM 3882 O O . ASN A 1 491 ? 2.535 -32.292 -1.115 1.00 91.44 491 ASN A O 1
ATOM 3886 N N . TYR A 1 492 ? 3.901 -30.602 -0.535 1.00 92.00 492 TYR A N 1
ATOM 3887 C CA . TYR A 1 492 ? 3.468 -29.658 -1.572 1.00 92.00 492 TYR A CA 1
ATOM 3888 C C . TYR A 1 492 ? 3.581 -30.197 -3.009 1.00 92.00 492 TYR A C 1
ATOM 3890 O O . TYR A 1 492 ? 2.813 -29.776 -3.875 1.00 92.00 492 TYR A O 1
ATOM 3898 N N . TYR A 1 493 ? 4.509 -31.122 -3.286 1.00 90.44 493 TYR A N 1
ATOM 3899 C CA . TYR A 1 493 ? 4.703 -31.683 -4.632 1.00 90.44 493 TYR A CA 1
ATOM 3900 C C . TYR A 1 493 ? 3.916 -32.978 -4.881 1.00 90.44 493 TYR A C 1
ATOM 3902 O O . TYR A 1 493 ? 3.917 -33.494 -5.999 1.00 90.44 493 TYR A O 1
ATOM 3910 N N . TRP A 1 494 ? 3.205 -33.501 -3.877 1.00 92.25 494 TRP A N 1
ATOM 3911 C CA . TRP A 1 494 ? 2.357 -34.683 -4.023 1.00 92.25 494 TRP A CA 1
ATOM 3912 C C . TRP A 1 494 ? 0.888 -34.322 -4.209 1.00 92.25 494 TRP A C 1
ATOM 3914 O O . TRP A 1 494 ? 0.380 -33.326 -3.688 1.00 92.25 494 TRP A O 1
ATOM 3924 N N . LYS A 1 495 ? 0.176 -35.155 -4.972 1.00 93.88 495 LYS A N 1
ATOM 3925 C CA . LYS A 1 495 ? -1.281 -35.056 -5.071 1.00 93.88 495 LYS A CA 1
ATOM 3926 C C . LYS A 1 495 ? -1.928 -35.506 -3.755 1.00 93.88 495 LYS A C 1
ATOM 3928 O O . LYS A 1 495 ? -1.440 -36.452 -3.144 1.00 93.88 495 LYS A O 1
ATOM 3933 N N . PRO A 1 496 ? -3.035 -34.867 -3.338 1.00 94.69 496 PRO A N 1
ATOM 3934 C CA . PRO A 1 496 ? -3.760 -33.805 -4.048 1.00 94.69 496 PRO A CA 1
ATOM 3935 C C . PRO A 1 496 ? -3.221 -32.384 -3.791 1.00 94.69 496 PRO A C 1
ATOM 3937 O O . PRO A 1 496 ? -3.697 -31.436 -4.406 1.00 94.69 496 PRO A O 1
ATOM 3940 N N . HIS A 1 497 ? -2.248 -32.208 -2.895 1.00 95.06 497 HIS A N 1
ATOM 3941 C CA . HIS A 1 497 ? -1.813 -30.894 -2.402 1.00 95.06 497 HIS A CA 1
ATOM 3942 C C . HIS A 1 497 ? -1.266 -29.979 -3.502 1.00 95.06 497 HIS A C 1
ATOM 3944 O O . HIS A 1 497 ? -1.539 -28.780 -3.500 1.00 95.06 497 HIS A O 1
ATOM 3950 N N . THR A 1 498 ? -0.561 -30.548 -4.481 1.00 94.06 498 THR A N 1
ATOM 3951 C CA . THR A 1 498 ? 0.051 -29.796 -5.586 1.00 94.06 498 THR A CA 1
ATOM 3952 C C . THR A 1 498 ? -0.947 -29.026 -6.467 1.00 94.06 498 THR A C 1
ATOM 3954 O O . THR A 1 498 ? -0.562 -28.092 -7.168 1.00 94.06 498 THR A O 1
ATOM 3957 N N . ASP A 1 499 ? -2.241 -29.361 -6.419 1.00 95.12 499 ASP A N 1
ATOM 3958 C CA . ASP A 1 499 ? -3.284 -28.630 -7.154 1.00 95.12 499 ASP A CA 1
ATOM 3959 C C . ASP A 1 499 ? -3.701 -27.316 -6.455 1.00 95.12 499 ASP A C 1
ATOM 3961 O O . ASP A 1 499 ? -4.262 -26.408 -7.086 1.00 95.12 499 ASP A O 1
ATOM 3965 N N . TYR A 1 500 ? -3.397 -27.203 -5.158 1.00 97.25 500 TYR A N 1
ATOM 3966 C CA . TYR A 1 500 ? -3.804 -26.104 -4.276 1.00 97.25 500 TYR A CA 1
ATOM 3967 C C . TYR A 1 500 ? -2.623 -25.305 -3.715 1.00 97.25 500 TYR A C 1
ATOM 3969 O O . TYR A 1 500 ? -2.832 -24.195 -3.222 1.00 97.25 500 TYR A O 1
ATOM 3977 N N . ILE A 1 501 ? -1.409 -25.857 -3.796 1.00 96.81 501 ILE A N 1
ATOM 3978 C CA . ILE A 1 501 ? -0.170 -25.263 -3.300 1.00 96.81 501 ILE A CA 1
ATOM 3979 C C . ILE A 1 501 ? 0.744 -24.899 -4.471 1.00 96.81 501 ILE A C 1
ATOM 3981 O O . ILE A 1 501 ? 0.939 -25.696 -5.389 1.00 96.81 501 ILE A O 1
ATOM 3985 N N . ALA A 1 502 ? 1.332 -23.706 -4.403 1.00 96.88 502 ALA A N 1
ATOM 3986 C CA . ALA A 1 502 ? 2.432 -23.296 -5.265 1.00 96.88 502 ALA A CA 1
ATOM 3987 C C . ALA A 1 502 ? 3.636 -22.908 -4.397 1.00 96.88 502 ALA A C 1
ATOM 3989 O O . ALA A 1 502 ? 3.483 -22.116 -3.463 1.00 96.88 502 ALA A O 1
ATOM 3990 N N . ALA A 1 503 ? 4.811 -23.479 -4.671 1.00 96.75 503 ALA A N 1
ATOM 3991 C CA . ALA A 1 503 ? 5.956 -23.391 -3.763 1.00 96.75 503 ALA A CA 1
ATOM 3992 C C . ALA A 1 503 ? 7.303 -23.242 -4.484 1.00 96.75 503 ALA A C 1
ATOM 3994 O O . ALA A 1 503 ? 7.545 -23.866 -5.515 1.00 96.75 503 ALA A O 1
ATOM 3995 N N . PHE A 1 504 ? 8.193 -22.445 -3.899 1.00 96.19 504 PHE A N 1
ATOM 3996 C CA . PHE A 1 504 ? 9.599 -22.305 -4.265 1.00 96.19 504 PHE A CA 1
ATOM 3997 C C . PHE A 1 504 ? 10.441 -23.232 -3.396 1.00 96.19 504 PHE A C 1
ATOM 3999 O O . PHE A 1 504 ? 10.316 -23.208 -2.172 1.00 96.19 504 PHE A O 1
ATOM 4006 N N . CYS A 1 505 ? 11.291 -24.045 -4.015 1.00 92.75 505 CYS A N 1
ATOM 4007 C CA . CYS A 1 505 ? 11.995 -25.125 -3.331 1.00 92.75 505 CYS A CA 1
ATOM 4008 C C . CYS A 1 505 ? 13.484 -24.845 -3.217 1.00 92.75 505 CYS A C 1
ATOM 4010 O O . CYS A 1 505 ? 14.153 -24.633 -4.225 1.00 92.75 505 CYS A O 1
ATOM 4012 N N . GLY A 1 506 ? 14.015 -24.955 -2.001 1.00 85.62 506 GLY A N 1
ATOM 4013 C CA . GLY A 1 506 ? 15.412 -24.636 -1.728 1.00 85.62 506 GLY A CA 1
ATOM 4014 C C . GLY A 1 506 ? 16.421 -25.681 -2.189 1.00 85.62 506 GLY A C 1
ATOM 4015 O O . GLY A 1 506 ? 17.555 -25.319 -2.459 1.00 85.62 506 GLY A O 1
ATOM 4016 N N . GLY A 1 507 ? 16.037 -26.962 -2.278 1.00 78.75 507 GLY A N 1
ATOM 4017 C CA . GLY A 1 507 ? 16.988 -28.050 -2.562 1.00 78.75 507 GLY A CA 1
ATOM 4018 C C . GLY A 1 507 ? 17.273 -28.301 -4.046 1.00 78.75 507 GLY A C 1
ATOM 4019 O O . GLY A 1 507 ? 18.345 -28.779 -4.384 1.00 78.75 507 GLY A O 1
ATOM 4020 N N . ASN A 1 508 ? 16.321 -27.981 -4.928 1.00 78.88 508 ASN A N 1
ATOM 4021 C CA . ASN A 1 508 ? 16.375 -28.365 -6.344 1.00 78.88 508 ASN A CA 1
ATOM 4022 C C . ASN A 1 508 ? 16.027 -27.204 -7.304 1.00 78.88 508 ASN A C 1
ATOM 4024 O O . ASN A 1 508 ? 15.738 -27.456 -8.469 1.00 78.88 508 ASN A O 1
ATOM 4028 N N . ASN A 1 509 ? 15.979 -25.953 -6.826 1.00 77.69 509 ASN A N 1
ATOM 4029 C CA . ASN A 1 509 ? 15.657 -24.742 -7.611 1.00 77.69 509 ASN A CA 1
ATOM 4030 C C . ASN A 1 509 ? 14.313 -24.734 -8.342 1.00 77.69 509 ASN A C 1
ATOM 4032 O O . ASN A 1 509 ? 14.068 -23.887 -9.201 1.00 77.69 509 ASN A O 1
ATOM 4036 N N . TYR A 1 510 ? 13.426 -25.667 -8.009 1.00 87.44 510 TYR A N 1
ATOM 4037 C CA . TYR A 1 510 ? 12.134 -25.761 -8.660 1.00 87.44 510 TYR A CA 1
ATOM 4038 C C . TYR A 1 510 ? 11.118 -24.805 -8.040 1.00 87.44 510 TYR A C 1
ATOM 4040 O O . TYR A 1 510 ? 10.968 -24.713 -6.819 1.00 87.44 510 TYR A O 1
ATOM 4048 N N . VAL A 1 511 ? 10.326 -24.193 -8.910 1.00 94.12 511 VAL A N 1
ATOM 4049 C CA . VAL A 1 511 ? 9.003 -23.662 -8.592 1.00 94.12 511 VAL A CA 1
ATOM 4050 C C . VAL A 1 511 ? 7.977 -24.736 -8.937 1.00 94.12 511 VAL A C 1
ATOM 4052 O O . VAL A 1 511 ? 7.861 -25.111 -10.101 1.00 94.12 511 VAL A O 1
ATOM 4055 N N . TRP A 1 512 ? 7.254 -25.251 -7.943 1.00 94.62 512 TRP A N 1
ATOM 4056 C CA . TRP A 1 512 ? 6.264 -26.316 -8.115 1.00 94.62 512 TRP A CA 1
ATOM 4057 C C . TRP A 1 512 ? 4.837 -25.782 -8.129 1.00 94.62 512 TRP A C 1
ATOM 4059 O O . TRP A 1 512 ? 4.440 -25.038 -7.233 1.00 94.62 512 TRP A O 1
ATOM 4069 N N . TYR A 1 513 ? 4.046 -26.229 -9.104 1.00 94.75 513 TYR A N 1
ATOM 4070 C CA . TYR A 1 513 ? 2.594 -26.048 -9.148 1.00 94.75 513 TYR A CA 1
ATOM 4071 C C . TYR A 1 513 ? 1.954 -27.114 -10.046 1.00 94.75 513 TYR A C 1
ATOM 4073 O O . TYR A 1 513 ? 2.451 -27.383 -11.140 1.00 94.75 513 TYR A O 1
ATOM 4081 N N . LYS A 1 514 ? 0.845 -27.731 -9.613 1.00 93.69 514 LYS A N 1
ATOM 4082 C CA . LYS A 1 514 ? 0.113 -28.775 -10.364 1.00 93.69 514 LYS A CA 1
ATOM 4083 C C . LYS A 1 514 ? 0.990 -29.946 -10.827 1.00 93.69 514 LYS A C 1
ATOM 4085 O O . LYS A 1 514 ? 0.848 -30.457 -11.938 1.00 93.69 514 LYS A O 1
ATOM 4090 N N . GLY A 1 515 ? 1.918 -30.365 -9.973 1.00 90.69 515 GLY A N 1
ATOM 4091 C CA . GLY A 1 515 ? 2.858 -31.450 -10.244 1.00 90.69 515 GLY A CA 1
ATOM 4092 C C . GLY A 1 515 ? 3.888 -31.129 -11.328 1.00 90.69 515 GLY A C 1
ATOM 4093 O O . GLY A 1 515 ? 4.509 -32.052 -11.843 1.00 90.69 515 GLY A O 1
ATOM 4094 N N . GLN A 1 516 ? 4.055 -29.856 -11.695 1.00 91.94 516 GLN A N 1
ATOM 4095 C CA . GLN A 1 516 ? 5.081 -29.391 -12.626 1.00 91.94 516 GLN A CA 1
ATOM 4096 C C . GLN A 1 516 ? 6.106 -28.548 -11.872 1.00 91.94 516 GLN A C 1
ATOM 4098 O O . GLN A 1 516 ? 5.721 -27.665 -11.104 1.00 91.94 516 GLN A O 1
ATOM 4103 N N . GLY A 1 517 ? 7.389 -28.835 -12.092 1.00 92.31 517 GLY A N 1
ATOM 4104 C CA . GLY A 1 517 ? 8.512 -28.067 -11.565 1.00 92.31 517 GLY A CA 1
ATOM 4105 C C . GLY A 1 517 ? 9.163 -27.230 -12.666 1.00 92.31 517 GLY A C 1
ATOM 4106 O O . GLY A 1 517 ? 9.502 -27.763 -13.719 1.00 92.31 517 GLY A O 1
ATOM 4107 N N . THR A 1 518 ? 9.378 -25.943 -12.407 1.00 94.44 518 THR A N 1
ATOM 4108 C CA . THR A 1 518 ? 10.102 -25.021 -13.300 1.00 94.44 518 THR A CA 1
ATOM 4109 C C . THR A 1 518 ? 11.426 -24.610 -12.662 1.00 94.44 518 THR A C 1
ATOM 4111 O O . THR A 1 518 ? 11.426 -24.196 -11.506 1.00 94.44 518 THR A O 1
ATOM 4114 N N . LEU A 1 519 ? 12.535 -24.727 -13.394 1.00 94.00 519 LEU A N 1
ATOM 4115 C CA . LEU A 1 519 ? 13.881 -24.315 -12.965 1.00 94.00 519 LEU A CA 1
ATOM 4116 C C . LEU A 1 519 ? 14.159 -22.848 -13.317 1.00 94.00 519 LEU A C 1
ATOM 4118 O O . LEU A 1 519 ? 13.387 -22.268 -14.072 1.00 94.00 519 LEU A O 1
ATOM 4122 N N . ASP A 1 520 ? 15.260 -22.311 -12.779 1.00 93.44 520 ASP A N 1
ATOM 4123 C CA . ASP A 1 520 ? 15.976 -21.057 -13.130 1.00 93.44 520 ASP A CA 1
ATOM 4124 C C . ASP A 1 520 ? 16.183 -20.112 -11.934 1.00 93.44 520 ASP A C 1
ATOM 4126 O O . ASP A 1 520 ? 16.903 -19.125 -12.056 1.00 93.44 520 ASP A O 1
ATOM 4130 N N . ASN A 1 521 ? 15.605 -20.410 -10.769 1.00 94.94 521 ASN A N 1
ATOM 4131 C CA . ASN A 1 521 ? 15.918 -19.678 -9.539 1.00 94.94 521 ASN A CA 1
ATOM 4132 C C . ASN A 1 521 ? 17.209 -20.199 -8.893 1.00 94.94 521 ASN A C 1
ATOM 4134 O O . ASN A 1 521 ? 17.590 -21.351 -9.097 1.00 94.94 521 ASN A O 1
ATOM 4138 N N . ASP A 1 522 ? 17.853 -19.363 -8.087 1.00 93.81 522 ASP A N 1
ATOM 4139 C CA . ASP A 1 522 ? 18.995 -19.743 -7.262 1.00 93.81 522 ASP A CA 1
ATOM 4140 C C . ASP A 1 522 ? 18.569 -20.684 -6.119 1.00 93.81 522 ASP A C 1
ATOM 4142 O O . ASP A 1 522 ? 17.412 -20.691 -5.679 1.00 93.81 522 ASP A O 1
ATOM 4146 N N . LEU A 1 523 ? 19.533 -21.465 -5.616 1.00 91.81 523 LEU A N 1
ATOM 4147 C CA . LEU A 1 523 ? 19.340 -22.327 -4.446 1.00 91.81 523 LEU A CA 1
ATOM 4148 C C . LEU A 1 523 ? 19.117 -21.474 -3.207 1.00 91.81 523 LEU A C 1
ATOM 4150 O O . LEU A 1 523 ? 19.702 -20.401 -3.046 1.00 91.81 523 LEU A O 1
ATOM 4154 N N . PHE A 1 524 ? 18.315 -21.991 -2.279 1.00 91.69 524 PHE A N 1
ATOM 4155 C CA . PHE A 1 524 ? 18.341 -21.421 -0.942 1.00 91.69 524 PHE A CA 1
ATOM 4156 C C . PHE A 1 524 ? 19.683 -21.841 -0.336 1.00 91.69 524 PHE A C 1
ATOM 4158 O O . PHE A 1 524 ? 19.970 -23.037 -0.268 1.00 91.69 524 PHE A O 1
ATOM 4165 N N . GLU A 1 525 ? 20.496 -20.880 0.105 1.00 89.88 525 GLU A N 1
ATOM 4166 C CA . GLU A 1 525 ? 21.756 -21.152 0.813 1.00 89.88 525 GLU A CA 1
ATOM 4167 C C . GLU A 1 525 ? 21.624 -20.861 2.312 1.00 89.88 525 GLU A C 1
ATOM 4169 O O . GLU A 1 525 ? 20.698 -20.187 2.773 1.00 89.88 525 GLU A O 1
ATOM 4174 N N . GLU A 1 526 ? 22.511 -21.459 3.101 1.00 91.38 526 GLU A N 1
ATOM 4175 C CA . GLU A 1 526 ? 22.454 -21.342 4.551 1.00 91.38 526 GLU A CA 1
ATOM 4176 C C . GLU A 1 526 ? 22.616 -19.882 5.000 1.00 91.38 526 GLU A C 1
ATOM 4178 O O . GLU A 1 526 ? 23.470 -19.146 4.509 1.00 91.38 526 GLU A O 1
ATOM 4183 N N . ASN A 1 527 ? 21.777 -19.478 5.954 1.00 91.19 527 ASN A N 1
ATOM 4184 C CA . ASN A 1 527 ? 21.670 -18.130 6.510 1.00 91.19 527 ASN A CA 1
ATOM 4185 C C . ASN A 1 527 ? 21.261 -17.044 5.502 1.00 91.19 527 ASN A C 1
ATOM 4187 O O . ASN A 1 527 ? 21.422 -15.858 5.788 1.00 91.19 527 ASN A O 1
ATOM 4191 N N . LYS A 1 528 ? 20.707 -17.427 4.348 1.00 92.38 528 LYS A N 1
ATOM 4192 C CA . LYS A 1 528 ? 20.132 -16.482 3.385 1.00 92.38 528 LYS A CA 1
ATOM 4193 C C . LYS A 1 528 ? 18.720 -16.082 3.772 1.00 92.38 528 LYS A C 1
ATOM 4195 O O . LYS A 1 528 ? 17.950 -16.897 4.294 1.00 92.38 528 LYS A O 1
ATOM 4200 N N . ILE A 1 529 ? 18.380 -14.833 3.461 1.00 95.06 529 ILE A N 1
ATOM 4201 C CA . ILE A 1 529 ? 17.010 -14.337 3.582 1.00 95.06 529 ILE A CA 1
ATOM 4202 C C . ILE A 1 529 ? 16.269 -14.713 2.305 1.00 95.06 529 ILE A C 1
ATOM 4204 O O . ILE A 1 529 ? 16.611 -14.257 1.212 1.00 95.06 529 ILE A O 1
ATOM 4208 N N . VAL A 1 530 ? 15.233 -15.528 2.457 1.00 96.62 530 VAL A N 1
ATOM 4209 C CA . VAL A 1 530 ? 14.297 -15.864 1.390 1.00 96.62 530 VAL A CA 1
ATOM 4210 C C . VAL A 1 530 ? 13.025 -15.065 1.623 1.00 96.62 530 VAL A C 1
ATOM 4212 O O . VAL A 1 530 ? 12.353 -15.247 2.638 1.00 96.62 530 VAL A O 1
ATOM 4215 N N . ARG A 1 531 ? 12.688 -14.183 0.682 1.00 97.88 531 ARG A N 1
ATOM 4216 C CA . ARG A 1 531 ? 11.483 -13.352 0.742 1.00 97.88 531 ARG A CA 1
ATOM 4217 C C . ARG A 1 531 ? 10.517 -13.718 -0.368 1.00 97.88 531 ARG A C 1
ATOM 4219 O O . ARG A 1 531 ? 10.899 -13.793 -1.533 1.00 97.88 531 ARG A O 1
ATOM 4226 N N . LEU A 1 532 ? 9.250 -13.859 -0.014 1.00 98.06 532 LEU A N 1
ATOM 4227 C CA . LEU A 1 532 ? 8.138 -13.887 -0.949 1.00 98.06 532 LEU A CA 1
ATOM 4228 C C . LEU A 1 532 ? 7.418 -12.545 -0.935 1.00 98.06 532 LEU A C 1
ATOM 4230 O O . LEU A 1 532 ? 7.123 -12.019 0.133 1.00 98.06 532 LEU A O 1
ATOM 4234 N N . GLU A 1 533 ? 7.096 -12.021 -2.111 1.00 98.31 533 GLU A N 1
ATOM 4235 C CA . GLU A 1 533 ? 6.216 -10.866 -2.274 1.00 98.31 533 GLU A CA 1
ATOM 4236 C C . GLU A 1 533 ? 4.991 -11.273 -3.088 1.00 98.31 533 GLU A C 1
ATOM 4238 O O . GLU A 1 533 ? 5.099 -11.649 -4.256 1.00 98.31 533 GLU A O 1
ATOM 4243 N N . PHE A 1 534 ? 3.821 -11.216 -2.463 1.00 97.75 534 PHE A N 1
ATOM 4244 C CA . PHE A 1 534 ? 2.542 -11.428 -3.119 1.00 97.75 534 PHE A CA 1
ATOM 4245 C C . PHE A 1 534 ? 1.906 -10.085 -3.469 1.00 97.75 534 PHE A C 1
ATOM 4247 O O . PHE A 1 534 ? 1.580 -9.302 -2.580 1.00 97.75 534 PHE A O 1
ATOM 4254 N N . ASP A 1 535 ? 1.674 -9.842 -4.754 1.00 96.88 535 ASP A N 1
ATOM 4255 C CA . ASP A 1 535 ? 0.943 -8.684 -5.265 1.00 96.88 535 ASP A CA 1
ATOM 4256 C C . ASP A 1 535 ? -0.440 -9.151 -5.737 1.00 96.88 535 ASP A C 1
ATOM 4258 O O . ASP A 1 535 ? -0.589 -9.713 -6.827 1.00 96.88 535 ASP A O 1
ATOM 4262 N N . SER A 1 536 ? -1.462 -8.928 -4.904 1.00 93.25 536 SER A N 1
ATOM 4263 C CA . SER A 1 536 ? -2.845 -9.326 -5.210 1.00 93.25 536 SER A CA 1
ATOM 4264 C C . SER A 1 536 ? -3.450 -8.572 -6.398 1.00 93.25 536 SER A C 1
ATOM 4266 O O . SER A 1 536 ? -4.368 -9.083 -7.036 1.00 93.25 536 SER A O 1
ATOM 4268 N N . PHE A 1 537 ? -2.940 -7.379 -6.725 1.00 89.25 537 PHE A N 1
ATOM 4269 C CA . PHE A 1 537 ? -3.439 -6.587 -7.849 1.00 89.25 537 PHE A CA 1
ATOM 4270 C C . PHE A 1 537 ? -2.973 -7.177 -9.178 1.00 89.25 537 PHE A C 1
ATOM 4272 O O . PHE A 1 537 ? -3.726 -7.203 -10.152 1.00 89.25 537 PHE A O 1
ATOM 4279 N N . LYS A 1 538 ? -1.737 -7.683 -9.210 1.00 90.94 538 LYS A N 1
ATOM 4280 C CA . LYS A 1 538 ? -1.180 -8.391 -10.371 1.00 90.94 538 LYS A CA 1
ATOM 4281 C C . LYS A 1 538 ? -1.497 -9.885 -10.367 1.00 90.94 538 LYS A C 1
ATOM 4283 O O . LYS A 1 538 ? -1.383 -10.537 -11.405 1.00 90.94 538 LYS A O 1
ATOM 4288 N N . GLY A 1 539 ? -1.873 -10.431 -9.214 1.00 96.25 539 GLY A N 1
ATOM 4289 C CA . GLY A 1 539 ? -2.006 -11.867 -9.013 1.00 96.25 539 GLY A CA 1
ATOM 4290 C C . GLY A 1 539 ? -0.665 -12.581 -9.165 1.00 96.25 539 GLY A C 1
ATOM 4291 O O . GLY A 1 539 ? -0.605 -13.616 -9.832 1.00 96.25 539 GLY A O 1
ATOM 4292 N N . THR A 1 540 ? 0.410 -12.008 -8.614 1.00 98.06 540 THR A N 1
ATOM 4293 C CA . THR A 1 540 ? 1.780 -12.535 -8.730 1.00 98.06 540 THR A CA 1
ATOM 4294 C C . THR A 1 540 ? 2.400 -12.836 -7.373 1.00 98.06 540 THR A C 1
ATOM 4296 O O . THR A 1 540 ? 2.153 -12.114 -6.414 1.00 98.06 540 THR A O 1
ATOM 4299 N N . LEU A 1 541 ? 3.244 -13.864 -7.312 1.00 98.25 541 LEU A N 1
ATOM 4300 C CA . LEU A 1 541 ? 4.087 -14.198 -6.168 1.00 98.25 541 LEU A CA 1
ATOM 4301 C C . LEU A 1 541 ? 5.544 -14.270 -6.631 1.00 98.25 541 LEU A C 1
ATOM 4303 O O . LEU A 1 541 ? 5.890 -15.137 -7.436 1.00 98.25 541 LEU A O 1
ATOM 4307 N N . ILE A 1 542 ? 6.371 -13.358 -6.130 1.00 98.19 542 ILE A N 1
ATOM 4308 C CA . ILE A 1 542 ? 7.758 -13.149 -6.550 1.00 98.19 542 ILE A CA 1
ATOM 4309 C C . ILE A 1 542 ? 8.698 -13.616 -5.440 1.00 98.19 542 ILE A C 1
ATOM 4311 O O . ILE A 1 542 ? 8.479 -13.307 -4.271 1.00 98.19 542 ILE A O 1
ATOM 4315 N N . LEU A 1 543 ? 9.746 -14.347 -5.817 1.00 98.12 543 LEU A N 1
ATOM 4316 C CA . LEU A 1 543 ? 10.806 -14.792 -4.919 1.00 98.12 543 LEU A CA 1
ATOM 4317 C C . LEU A 1 543 ? 11.979 -13.805 -4.950 1.00 98.12 543 LEU A C 1
ATOM 4319 O O . LEU A 1 543 ? 12.412 -13.377 -6.021 1.00 98.12 543 LEU A O 1
ATOM 4323 N N . PHE A 1 544 ? 12.530 -13.500 -3.779 1.00 97.88 544 PHE A N 1
ATOM 4324 C CA . PHE A 1 544 ? 13.811 -12.825 -3.620 1.00 97.88 544 PHE A CA 1
ATOM 4325 C C . PHE A 1 544 ? 14.726 -13.666 -2.731 1.00 97.88 544 PHE A C 1
ATOM 4327 O O . PHE A 1 544 ? 14.281 -14.206 -1.718 1.00 97.88 544 PHE A O 1
ATOM 4334 N N . ILE A 1 545 ? 16.006 -13.729 -3.085 1.00 96.12 545 ILE A N 1
ATOM 4335 C CA . ILE A 1 545 ? 17.064 -14.341 -2.272 1.00 96.12 545 ILE A CA 1
ATOM 4336 C C . ILE A 1 545 ? 18.096 -13.249 -2.000 1.00 96.12 545 ILE A C 1
ATOM 4338 O O . ILE A 1 545 ? 18.592 -12.634 -2.940 1.00 96.12 545 ILE A O 1
ATOM 4342 N N . ASP A 1 546 ? 18.347 -12.936 -0.726 1.00 95.31 546 ASP A N 1
ATOM 4343 C CA . ASP A 1 546 ? 19.188 -11.803 -0.298 1.00 95.31 546 ASP A CA 1
ATOM 4344 C C . ASP A 1 546 ? 18.814 -10.480 -0.997 1.00 95.31 546 ASP A C 1
ATOM 4346 O O . ASP A 1 546 ? 19.660 -9.720 -1.469 1.00 95.31 546 ASP A O 1
ATOM 4350 N N . ASN A 1 547 ? 17.507 -10.203 -1.075 1.00 92.56 547 ASN A N 1
ATOM 4351 C CA . ASN A 1 547 ? 16.923 -9.050 -1.774 1.00 92.56 547 ASN A CA 1
ATOM 4352 C C . ASN A 1 547 ? 17.138 -9.016 -3.301 1.00 92.56 547 ASN A C 1
ATOM 4354 O O . ASN A 1 547 ? 16.736 -8.046 -3.944 1.00 92.56 547 ASN A O 1
ATOM 4358 N N . VAL A 1 548 ? 17.701 -10.064 -3.907 1.00 95.00 548 VAL A N 1
ATOM 4359 C CA . VAL A 1 548 ? 17.800 -10.211 -5.363 1.00 95.00 548 VAL A CA 1
ATOM 4360 C C . VAL A 1 548 ? 16.558 -10.921 -5.880 1.00 95.00 548 VAL A C 1
ATOM 4362 O O . VAL A 1 548 ? 16.291 -12.064 -5.510 1.00 95.00 548 VAL A O 1
ATOM 4365 N N . GLN A 1 549 ? 15.796 -10.243 -6.740 1.00 96.88 549 GLN A N 1
ATOM 4366 C CA . GLN A 1 549 ? 14.628 -10.830 -7.388 1.00 96.88 549 GLN A CA 1
ATOM 4367 C C . GLN A 1 549 ? 15.042 -12.002 -8.282 1.00 96.88 549 GLN A C 1
ATOM 4369 O O . GLN A 1 549 ? 15.903 -11.859 -9.149 1.00 96.88 549 GLN A O 1
ATOM 4374 N N . GLN A 1 550 ? 14.371 -13.130 -8.098 1.00 97.19 550 GLN A N 1
ATOM 4375 C CA . GLN A 1 550 ? 14.608 -14.356 -8.843 1.00 97.19 550 GLN A CA 1
ATOM 4376 C C . GLN A 1 550 ? 13.795 -14.375 -10.155 1.00 97.19 550 GLN A C 1
ATOM 4378 O O . GLN A 1 550 ? 12.726 -13.753 -10.231 1.00 97.19 550 GLN A O 1
ATOM 4383 N N . PRO A 1 551 ? 14.295 -15.028 -11.220 1.00 94.88 551 PRO A N 1
ATOM 4384 C CA . PRO A 1 551 ? 13.714 -14.924 -12.561 1.00 94.88 551 PRO A CA 1
ATOM 4385 C C . PRO A 1 551 ? 12.367 -15.644 -12.713 1.00 94.88 551 PRO A C 1
ATOM 4387 O O . PRO A 1 551 ? 11.523 -15.196 -13.494 1.00 94.88 551 PRO A O 1
ATOM 4390 N N . VAL A 1 552 ? 12.138 -16.732 -11.975 1.00 96.81 552 VAL A N 1
ATOM 4391 C CA . VAL A 1 552 ? 10.880 -17.488 -12.000 1.00 96.81 552 VAL A CA 1
ATOM 4392 C C . VAL A 1 552 ? 9.990 -17.042 -10.854 1.00 96.81 552 VAL A C 1
ATOM 4394 O O . VAL A 1 552 ? 10.375 -17.068 -9.685 1.00 96.81 552 VAL A O 1
ATOM 4397 N N . TYR A 1 553 ? 8.758 -16.688 -11.197 1.00 97.00 553 TYR A N 1
ATOM 4398 C CA . TYR A 1 553 ? 7.716 -16.266 -10.271 1.00 97.00 553 TYR A CA 1
ATOM 4399 C C . TYR A 1 553 ? 6.377 -16.894 -10.673 1.00 97.00 553 TYR A C 1
ATOM 4401 O O . TYR A 1 553 ? 6.201 -17.364 -11.800 1.00 97.00 553 TYR A O 1
ATOM 4409 N N . ILE A 1 554 ? 5.414 -16.905 -9.754 1.00 97.56 554 ILE A N 1
ATOM 4410 C CA . ILE A 1 554 ? 4.071 -17.442 -10.008 1.00 97.56 554 ILE A CA 1
ATOM 4411 C C . ILE A 1 554 ? 3.151 -16.282 -10.388 1.00 97.56 554 ILE A C 1
ATOM 4413 O O . ILE A 1 554 ? 3.222 -15.206 -9.798 1.00 97.56 554 ILE A O 1
ATOM 4417 N N . SER A 1 555 ? 2.275 -16.486 -11.371 1.00 96.81 555 SER A N 1
ATOM 4418 C CA . SER A 1 555 ? 1.317 -15.477 -11.838 1.00 96.81 555 SER A CA 1
ATOM 4419 C C . SER A 1 555 ? -0.076 -16.069 -12.061 1.00 96.81 555 SER A C 1
ATOM 4421 O O . SER A 1 555 ? -0.267 -17.286 -12.014 1.00 96.81 555 SER A O 1
ATOM 4423 N N . GLY A 1 556 ? -1.068 -15.205 -12.295 1.00 96.00 556 GLY A N 1
ATOM 4424 C CA . GLY A 1 556 ? -2.451 -15.622 -12.530 1.00 96.00 556 GLY A CA 1
ATOM 4425 C C . GLY A 1 556 ? -3.192 -16.051 -11.262 1.00 96.00 556 GLY A C 1
ATOM 4426 O O . GLY A 1 556 ? -4.198 -16.758 -11.353 1.00 96.00 556 GLY A O 1
ATOM 4427 N N . ILE A 1 557 ? -2.716 -15.625 -10.090 1.00 97.00 557 ILE A N 1
ATOM 4428 C CA . ILE A 1 557 ? -3.350 -15.885 -8.798 1.00 97.00 557 ILE A CA 1
ATOM 4429 C C . ILE A 1 557 ? -4.579 -14.980 -8.682 1.00 97.00 557 ILE A C 1
ATOM 4431 O O . ILE A 1 557 ? -4.462 -13.760 -8.637 1.00 97.00 557 ILE A O 1
ATOM 4435 N N . LYS A 1 558 ? -5.770 -15.580 -8.676 1.00 94.19 558 LYS A N 1
ATOM 4436 C CA . LYS A 1 558 ? -7.060 -14.859 -8.622 1.00 94.19 558 LYS A CA 1
ATOM 4437 C C . LYS A 1 558 ? -7.827 -15.084 -7.322 1.00 94.19 558 LYS A C 1
ATOM 4439 O O . LYS A 1 558 ? -8.852 -14.451 -7.093 1.00 94.19 558 LYS A O 1
ATOM 4444 N N . GLU A 1 559 ? -7.374 -16.038 -6.521 1.00 94.06 559 GLU A N 1
ATOM 4445 C CA . GLU A 1 559 ? -8.041 -16.478 -5.302 1.00 94.06 559 GLU A CA 1
ATOM 4446 C C . GLU A 1 559 ? -7.332 -15.908 -4.076 1.00 94.06 559 GLU A C 1
ATOM 4448 O O . GLU A 1 559 ? -6.190 -15.453 -4.157 1.00 94.06 559 GLU A O 1
ATOM 4453 N N . LYS A 1 560 ? -8.015 -15.959 -2.931 1.00 96.44 560 LYS A N 1
ATOM 4454 C CA . LYS A 1 560 ? -7.400 -15.664 -1.637 1.00 96.44 560 LYS A CA 1
ATOM 4455 C C . LYS A 1 560 ? -6.386 -16.747 -1.300 1.00 96.44 560 LYS A C 1
ATOM 4457 O O . LYS A 1 560 ? -6.644 -17.931 -1.537 1.00 96.44 560 LYS A O 1
ATOM 4462 N N . VAL A 1 561 ? -5.263 -16.349 -0.721 1.00 97.75 561 VAL A N 1
ATOM 4463 C CA . VAL A 1 561 ? -4.161 -17.259 -0.407 1.00 97.75 561 VAL A CA 1
ATOM 4464 C C . VAL A 1 561 ? -3.646 -17.051 1.009 1.00 97.75 561 VAL A C 1
ATOM 4466 O O . VAL A 1 561 ? -3.971 -16.066 1.664 1.00 97.75 561 VAL A O 1
ATOM 4469 N N . ARG A 1 562 ? -2.842 -17.994 1.488 1.00 97.44 562 ARG A N 1
ATOM 4470 C CA . ARG A 1 562 ? -2.095 -17.916 2.747 1.00 97.44 562 ARG A CA 1
ATOM 4471 C C . ARG A 1 562 ? -0.654 -18.324 2.484 1.00 97.44 562 ARG A C 1
ATOM 4473 O O . ARG A 1 562 ? -0.430 -19.197 1.644 1.00 97.44 562 ARG A O 1
ATOM 4480 N N . PHE A 1 563 ? 0.304 -17.730 3.189 1.00 97.31 563 PHE A N 1
ATOM 4481 C CA . PHE A 1 563 ? 1.699 -18.170 3.110 1.00 97.31 563 PHE A CA 1
ATOM 4482 C C . PHE A 1 563 ? 1.902 -19.512 3.816 1.00 97.31 563 PHE A C 1
ATOM 4484 O O . PHE A 1 563 ? 1.239 -19.806 4.816 1.00 97.31 563 PHE A O 1
ATOM 4491 N N . ILE A 1 564 ? 2.840 -20.301 3.296 1.00 96.50 564 ILE A N 1
ATOM 4492 C CA . ILE A 1 564 ? 3.250 -21.582 3.869 1.00 96.50 564 ILE A CA 1
ATOM 4493 C C . ILE A 1 564 ? 4.774 -21.729 3.909 1.00 96.50 564 ILE A C 1
ATOM 4495 O O . ILE A 1 564 ? 5.481 -21.127 3.091 1.00 96.50 564 ILE A O 1
ATOM 4499 N N . VAL A 1 565 ? 5.237 -22.574 4.833 1.00 94.38 565 VAL A N 1
ATOM 4500 C CA . VAL A 1 565 ? 6.616 -23.081 4.953 1.00 94.38 565 VAL A CA 1
ATOM 4501 C C . VAL A 1 565 ? 6.599 -24.600 4.971 1.00 94.38 565 VAL A C 1
ATOM 4503 O O . VAL A 1 565 ? 5.724 -25.152 5.683 1.00 94.38 565 VAL A O 1
#

Foldseek 3Di:
DDDAAPDPPPQLALDAQPDQAPVSLCSNAPPCLVVVLQVVCVVPAAFAKAKFKFFWAADDLFWTKTQTDPVPSPPALAIEIETEDPVRSPDDPDDRDHGDMDIFIWGQHALDPARYGYTYTDDPDPVRDGPPNDYVVSVCSSRHNSSVVRNVVSCVPHAQFDKYKFKKFFDDWDFPPDDPPPFFGGKTDIDGDPPPPVDPPAAEIETEGNVPVVVVVVSNPGDRPWIWTWIWGFNDDDSGTYIYTDDTDDTDPPPPDDPDDFDDDPVLVVVVVVVVVVVVVVVVVVVPDDDDDDDDDDDDDDDDDDDDDDDDDDDDDDDDDDDDDDDDDDDDDDDDDDDDDDDDDDDDDDDDDDDDDDDDDDDDDDDDDDDDDDDDDDDDDDDDDDDDDDDYDDDDDDDDDDDPDDDDDPDDDPDDPFDKDWLCCVQWDWDDDPVRDIDIDGPDPAATKMWRPDKAQADKDKDKDFDADPDQDDDKKWKFFPPDDQHGRDHCLDPPNLQGIWIQTQNQQFTGHPNDTDHFFHHQDHRWMWMWMQHNVQQKIWIDTNNRTTRDIDGPRNGIITMMD

Sequence (565 aa):
MGNECPFPAFKYTYLPPATICWSEYFRQCSLNYNKNLGDLFKRQFKGKIVEWEGAVTSVSSDNAKLIMNPSEATITRSEVTVKFPPEVNKGASPPFQLNSKVRFRGVLDDFGLLSNHQVSAVRLDAAHPPDYQLTYGAFLQIFGADAQGAAPNNFLKFWKNQPIVLEVSFMKFKEAPEYNLEGCSHKLDFKLSSMFKDFPEEPIRMLVPSARQDLFNKCVNARPDQIFNVQAHFLIRNDKHTLFLERIDGPLIKASNAIPFSGVNPTGQYQQQQYQQQQQQLQGQMQGSVVPIGGNVNPQQQSNPNLPIVLPKPPTRPIGTITPSAPPLEDDDYSYDSNTRMNDNTNSANQLPKPPDILPSQPNYQSSSISSVSGASNDGLEPYPSLTPIGSNDSNTNTNKDQNQKSPNDNADYGYPYTIFNMDPEYVEFIEIDDVQKKINKKKDYYSTILLVQVIDKLIWSFEVIVSNMGYYGKAVGIVRDSYGIPAKANYYWKPHTDYIAAFCGGNNYVWYKGQGTLDNDLFEENKIVRLEFDSFKGTLILFIDNVQQPVYISGIKEKVRFIV

Radius of gyration: 34.87 Å; chains: 1; bounding box: 124×92×92 Å